Protein AF-A0A194PFG5-F1 (afdb_monomer)

Organism: Papilio xuthus (NCBI:txid66420)

Mean predicted aligned error: 24.58 Å

pLDDT: mean 73.35, std 18.72, range [27.86, 94.62]

Sequence (682 aa):
MDIDDITKFANSKRIVTDADKLREKVTKEKEKIIKLKVAQDTAYWDLKEKLQQVQDNHERLQQNMADVQMQHEAANSKYQEELRQRPEILNKLSTTRKICDVLQESSERLRETLSRCKADGAMLYTAFNRSADQLREMRNKQMQEDEKVKHQIEGLQEKVSLSSNHFSKLVEYLASAKQQVDSELAEARTQLTAAHTRNNDLLTSLSDSNRELDKHKHEIDRKDDMITHLQREMKRKADEYNIQNCNANKSLAQKDKEIQEAIDAVQSLKQVVMNQEQFIKNVSDERNALQEKVVDLEEEQHRLKAGMETLKIQMQDLRLAKANVEESLDKAVNENNDLKKENFDYVQELTNIKKEVQDLQMQINLLEKDKAQIDDELQQSRNDSYEKFAQIQQLVNDKKQLEDHIEEIKNDAKSYEEIAECKQKELEIQLQNKDKEIDTKVNAINCLMSEVKMAADVKFKLEDTLAKFKKEMELERDAMKDKEEKSKKEIKKLQESVRVKEAELSQNMTMILELRNEKDRLHQSIQDMQQTLDNVEKELTGRRWPAPKEHYVPELDDNAKVTRQETVGKKLELMPPSAPTAPPAPEAAMSPNSLLNMFTDSSSDDERLNETAVKRCFAALSRGETLTRTQLATLKKRPNRIDPRSQTQKKQIPQEILSNAKEDIKTRPRKFFKHKRLETKK

Radius of gyration: 107.61 Å; Cα contacts (8 Å, |Δi|>4): 19; chains: 1; bounding box: 244×170×311 Å

Solvent-accessible surface area (backbone atoms only — not comparable to full-atom values): 40138 Å² total; per-residue (Å²): 135,84,87,76,91,75,79,73,72,70,60,64,64,51,56,57,58,52,51,52,53,48,50,51,50,52,51,53,51,49,51,46,52,50,52,51,48,50,51,49,52,49,52,49,48,56,49,51,51,51,49,49,52,50,50,57,51,48,53,51,48,52,50,51,52,52,53,51,48,51,50,49,53,52,50,49,51,52,51,52,52,51,59,68,42,44,64,58,53,50,50,49,52,54,51,51,48,54,50,52,52,52,50,49,52,51,52,51,55,50,52,49,51,55,50,49,54,50,50,52,51,49,51,51,51,53,52,50,51,53,51,54,49,49,53,51,52,52,52,52,50,48,51,56,48,53,50,52,50,48,55,50,50,52,56,47,50,50,50,50,50,53,50,50,55,51,49,52,52,51,50,53,51,51,52,51,52,47,53,50,51,55,49,54,51,52,50,52,49,52,52,50,49,52,51,50,51,54,50,51,53,50,53,50,54,51,53,53,51,50,54,50,51,53,50,52,48,57,50,48,54,52,49,51,54,49,48,54,49,51,53,52,49,53,50,50,52,52,51,51,48,51,52,52,51,53,51,50,50,52,53,49,54,52,48,53,50,56,50,49,57,48,49,56,50,49,52,54,48,50,58,53,47,57,64,44,51,71,53,47,62,77,50,53,76,68,56,79,77,70,72,81,82,81,70,79,80,68,62,68,72,63,64,70,67,61,64,62,62,61,63,57,52,60,63,51,55,60,54,55,58,51,52,56,53,55,57,51,49,54,51,55,54,49,53,53,51,52,53,52,49,54,52,50,53,51,54,52,50,54,52,50,51,54,49,53,53,51,56,50,52,53,49,50,57,48,53,53,49,52,46,53,52,50,54,51,50,51,52,49,53,50,50,54,49,53,53,51,50,53,52,51,55,49,53,52,50,54,50,48,54,51,52,55,49,52,54,49,54,52,51,50,52,49,52,52,49,56,51,50,54,51,51,50,54,52,51,51,52,53,48,57,52,49,51,53,50,47,51,52,50,53,49,50,49,52,51,51,51,50,50,52,47,51,50,48,54,49,47,51,52,49,50,51,50,50,51,49,51,50,52,48,54,48,53,49,51,50,53,46,50,54,49,52,52,50,49,52,53,50,50,50,52,50,52,52,53,47,52,51,50,51,50,52,52,49,51,50,50,49,50,50,50,50,53,46,53,49,50,51,51,50,48,49,52,49,48,53,50,47,53,54,47,51,62,58,53,70,76,65,68,86,88,80,86,82,87,83,89,79,85,82,88,80,90,79,86,80,88,78,83,90,78,89,79,89,80,91,80,87,91,82,88,84,82,88,88,82,86,89,90,85,88,87,88,83,89,89,84,88,80,95,86,85,90,75,93,84,80,80,90,75,83,85,68,93,77,80,67,50,63,73,54,52,55,51,52,51,60,34,48,77,70,70,48,82,82,48,77,70,63,62,58,69,50,64,80,83,92,82,83,91,82,88,83,88,82,92,82,92,83,82,87,80,89,78,90,90,81,91,79,90,85,81,90,80,88,86,91,88,81,88,85,86,83,81,89,79,87,82,92,127

Structure (mmCIF, N/CA/C/O backbone):
data_AF-A0A194PFG5-F1
#
_entry.id   AF-A0A194PFG5-F1
#
loop_
_atom_site.group_PDB
_atom_site.id
_atom_site.type_symbol
_atom_site.label_atom_id
_atom_site.label_alt_id
_atom_site.label_comp_id
_atom_site.label_asym_id
_atom_site.label_entity_id
_atom_site.label_seq_id
_atom_site.pdbx_PDB_ins_code
_atom_site.Cartn_x
_atom_site.Cartn_y
_atom_site.Cartn_z
_atom_site.occupancy
_atom_site.B_iso_or_equiv
_atom_site.auth_seq_id
_atom_site.auth_comp_id
_atom_site.auth_asym_id
_atom_site.auth_atom_id
_atom_site.pdbx_PDB_model_num
ATOM 1 N N . MET A 1 1 ? 127.792 109.639 -138.427 1.00 34.19 1 MET A N 1
ATOM 2 C CA . MET A 1 1 ? 128.615 110.107 -137.298 1.00 34.19 1 MET A CA 1
ATOM 3 C C . MET A 1 1 ? 128.428 109.202 -136.077 1.00 34.19 1 MET A C 1
ATOM 5 O O . MET A 1 1 ? 127.627 109.510 -135.209 1.00 34.19 1 MET A O 1
ATOM 9 N N . ASP A 1 2 ? 129.101 108.060 -135.983 1.00 40.06 2 ASP A N 1
ATOM 10 C CA . ASP A 1 2 ? 128.775 106.905 -136.831 1.00 40.06 2 ASP A CA 1
ATOM 11 C C . ASP A 1 2 ? 127.958 105.918 -135.993 1.00 40.06 2 ASP A C 1
ATOM 13 O O . ASP A 1 2 ? 128.226 105.723 -134.810 1.00 40.06 2 ASP A O 1
ATOM 17 N N . ILE A 1 3 ? 126.854 105.443 -136.571 1.00 49.31 3 ILE A N 1
ATOM 18 C CA . ILE A 1 3 ? 125.651 105.065 -135.823 1.00 49.31 3 ILE A CA 1
ATOM 19 C C . ILE A 1 3 ? 125.244 103.651 -136.233 1.00 49.31 3 ILE A C 1
ATOM 21 O O . ILE A 1 3 ? 124.530 103.508 -137.215 1.00 49.31 3 ILE A O 1
ATOM 25 N N . ASP A 1 4 ? 125.687 102.632 -135.485 1.00 46.66 4 ASP A N 1
ATOM 26 C CA . ASP A 1 4 ? 125.055 101.292 -135.508 1.00 46.66 4 ASP A CA 1
ATOM 27 C C . ASP A 1 4 ? 125.397 100.361 -134.310 1.00 46.66 4 ASP A C 1
ATOM 29 O O . ASP A 1 4 ? 124.912 99.230 -134.226 1.00 46.66 4 ASP A O 1
ATOM 33 N N . ASP A 1 5 ? 126.168 100.817 -133.313 1.00 53.53 5 ASP A N 1
ATOM 34 C CA . ASP A 1 5 ? 126.699 99.958 -132.230 1.00 53.53 5 ASP A CA 1
ATOM 35 C C . ASP A 1 5 ? 125.735 99.652 -131.054 1.00 53.53 5 ASP A C 1
ATOM 37 O O . ASP A 1 5 ? 126.131 99.070 -130.043 1.00 53.53 5 ASP A O 1
ATOM 41 N N . ILE A 1 6 ? 124.446 100.002 -131.149 1.00 50.34 6 ILE A N 1
ATOM 42 C CA . ILE A 1 6 ? 123.494 99.902 -130.015 1.00 50.34 6 ILE A CA 1
ATOM 43 C C . ILE A 1 6 ? 122.583 98.651 -130.080 1.00 50.34 6 ILE A C 1
ATOM 45 O O . ILE A 1 6 ? 121.991 98.242 -129.077 1.00 50.34 6 ILE A O 1
ATOM 49 N N . THR A 1 7 ? 122.526 97.943 -131.212 1.00 48.56 7 THR A N 1
ATOM 50 C CA . THR A 1 7 ? 121.489 96.914 -131.466 1.00 48.56 7 THR A CA 1
ATOM 51 C C . THR A 1 7 ? 121.868 95.479 -131.040 1.00 48.56 7 THR A C 1
ATOM 53 O O . THR A 1 7 ? 121.113 94.538 -131.286 1.00 48.56 7 THR A O 1
ATOM 56 N N . LYS A 1 8 ? 123.008 95.260 -130.360 1.00 54.00 8 LYS A N 1
ATOM 57 C CA . LYS A 1 8 ? 123.462 93.906 -129.942 1.00 54.00 8 LYS A CA 1
ATOM 58 C C . LYS A 1 8 ? 123.221 93.531 -128.472 1.00 54.00 8 LYS A C 1
ATOM 60 O O . LYS A 1 8 ? 123.202 92.341 -128.165 1.00 54.00 8 LYS A O 1
ATOM 65 N N . PHE A 1 9 ? 122.968 94.480 -127.565 1.00 53.09 9 PHE A N 1
ATOM 66 C CA . PHE A 1 9 ? 122.826 94.165 -126.128 1.00 53.09 9 PHE A CA 1
ATOM 67 C C . PHE A 1 9 ? 121.385 93.828 -125.680 1.00 53.09 9 PHE A C 1
ATOM 69 O O . PHE A 1 9 ? 121.182 93.230 -124.623 1.00 53.09 9 PHE A O 1
ATOM 76 N N . ALA A 1 10 ? 120.369 94.151 -126.490 1.00 52.75 10 ALA A N 1
ATOM 77 C CA . ALA A 1 10 ? 118.956 93.974 -126.125 1.00 52.75 10 ALA A CA 1
ATOM 78 C C . ALA A 1 10 ? 118.417 92.532 -126.281 1.00 52.75 10 ALA A C 1
ATOM 80 O O . ALA A 1 10 ? 117.495 92.143 -125.562 1.00 52.75 10 ALA A O 1
ATOM 81 N N . ASN A 1 11 ? 118.985 91.717 -127.181 1.00 53.75 11 ASN A N 1
ATOM 82 C CA . ASN A 1 11 ? 118.445 90.381 -127.487 1.00 53.75 11 ASN A CA 1
ATOM 83 C C . ASN A 1 11 ? 118.894 89.277 -126.513 1.00 53.75 11 ASN A C 1
ATOM 85 O O . ASN A 1 11 ? 118.122 88.355 -126.250 1.00 53.75 11 ASN A O 1
ATOM 89 N N . SER A 1 12 ? 120.088 89.377 -125.917 1.00 56.94 12 SER A N 1
ATOM 90 C CA . SER A 1 12 ? 120.599 88.342 -124.999 1.00 56.94 12 SER A CA 1
ATOM 91 C C . SER A 1 12 ? 119.752 88.220 -123.721 1.00 56.94 12 SER A C 1
ATOM 93 O O . SER A 1 12 ? 119.451 87.121 -123.253 1.00 56.94 12 SER A O 1
ATOM 95 N N . LYS A 1 13 ? 119.260 89.353 -123.196 1.00 58.97 13 LYS A N 1
ATOM 96 C CA . LYS A 1 13 ? 118.483 89.380 -121.947 1.00 58.97 13 LYS A CA 1
ATOM 97 C C . LYS A 1 13 ? 117.073 88.787 -122.085 1.00 58.97 13 LYS A C 1
ATOM 99 O O . LYS A 1 13 ? 116.562 88.276 -121.097 1.00 58.97 13 LYS A O 1
ATOM 104 N N . ARG A 1 14 ? 116.463 88.790 -123.284 1.00 60.34 14 ARG A N 1
ATOM 105 C CA . ARG A 1 14 ? 115.153 88.143 -123.528 1.00 60.34 14 ARG A CA 1
ATOM 106 C C . ARG A 1 14 ? 115.240 86.615 -123.493 1.00 60.34 14 ARG A C 1
ATOM 108 O O . ARG A 1 14 ? 114.417 85.979 -122.842 1.00 60.34 14 ARG A O 1
ATOM 115 N N . ILE A 1 15 ? 116.258 86.036 -124.135 1.00 63.09 15 ILE A N 1
ATOM 116 C CA . ILE A 1 15 ? 116.373 84.578 -124.320 1.00 63.09 15 ILE A CA 1
ATOM 117 C C . ILE A 1 15 ? 116.503 83.841 -122.979 1.00 63.09 15 ILE A C 1
ATOM 119 O O . ILE A 1 15 ? 115.846 82.822 -122.780 1.00 63.09 15 ILE A O 1
ATOM 123 N N . VAL A 1 16 ? 117.277 84.377 -122.027 1.00 67.56 16 VAL A N 1
ATOM 124 C CA . VAL A 1 16 ? 117.394 83.789 -120.677 1.00 67.56 16 VAL A CA 1
ATOM 125 C C . VAL A 1 16 ? 116.048 83.822 -119.944 1.00 67.56 16 VAL A C 1
ATOM 127 O O . VAL A 1 16 ? 115.620 82.810 -119.393 1.00 67.56 16 VAL A O 1
ATOM 130 N N . THR A 1 17 ? 115.328 84.950 -119.998 1.00 68.19 17 THR A N 1
ATOM 131 C CA . THR A 1 17 ? 114.021 85.078 -119.330 1.00 68.19 17 THR A CA 1
ATOM 132 C C . THR A 1 17 ? 112.970 84.133 -119.920 1.00 68.19 17 THR A C 1
ATOM 134 O O . THR A 1 17 ? 112.121 83.627 -119.189 1.00 68.19 17 THR A O 1
ATOM 137 N N . ASP A 1 18 ? 113.008 83.872 -121.227 1.00 69.00 18 ASP A N 1
ATOM 138 C CA . ASP A 1 18 ? 112.060 82.958 -121.870 1.00 69.00 18 ASP A CA 1
ATOM 139 C C . ASP A 1 18 ? 112.436 81.478 -121.679 1.00 69.00 18 ASP A C 1
ATOM 141 O O . ASP A 1 18 ? 111.539 80.644 -121.538 1.00 69.00 18 ASP A O 1
ATOM 145 N N . ALA A 1 19 ? 113.729 81.151 -121.561 1.00 72.88 19 ALA A N 1
ATOM 146 C CA . ALA A 1 19 ? 114.189 79.812 -121.190 1.00 72.88 19 ALA A CA 1
ATOM 147 C C . ALA A 1 19 ? 113.741 79.419 -119.771 1.00 72.88 19 ALA A C 1
ATOM 149 O O . ALA A 1 19 ? 113.253 78.305 -119.570 1.00 72.88 19 ALA A O 1
ATOM 150 N N . ASP A 1 20 ? 113.832 80.329 -118.799 1.00 73.50 20 ASP A N 1
ATOM 151 C CA . ASP A 1 20 ? 113.415 80.033 -117.424 1.00 73.50 20 ASP A CA 1
ATOM 152 C C . ASP A 1 20 ? 111.888 79.986 -117.273 1.00 73.50 20 ASP A C 1
ATOM 154 O O . ASP A 1 20 ? 111.384 79.077 -116.613 1.00 73.50 20 ASP A O 1
ATOM 158 N N . LYS A 1 21 ? 111.124 80.822 -117.996 1.00 74.56 21 LYS A N 1
ATOM 159 C CA . LYS A 1 21 ? 109.660 80.639 -118.133 1.00 74.56 21 LYS A CA 1
ATOM 160 C C . LYS A 1 21 ? 109.297 79.282 -118.745 1.00 74.56 21 LYS A C 1
ATOM 162 O O . LYS A 1 21 ? 108.266 78.709 -118.394 1.00 74.56 21 LYS A O 1
ATOM 167 N N . LEU A 1 22 ? 110.102 78.768 -119.679 1.00 78.12 22 LEU A N 1
ATOM 168 C CA . LEU A 1 22 ? 109.910 77.439 -120.269 1.00 78.12 22 LEU A CA 1
ATOM 169 C C . LEU A 1 22 ? 110.199 76.324 -119.260 1.00 78.12 22 LEU A C 1
ATOM 171 O O . LEU A 1 22 ? 109.381 75.412 -119.142 1.00 78.12 22 LEU A O 1
ATOM 175 N N . ARG A 1 23 ? 111.287 76.416 -118.482 1.00 76.12 23 ARG A N 1
ATOM 176 C CA . ARG A 1 23 ? 111.540 75.486 -117.366 1.00 76.12 23 ARG A CA 1
ATOM 177 C C . ARG A 1 23 ? 110.398 75.523 -116.357 1.00 76.12 23 ARG A C 1
ATOM 179 O O . ARG A 1 23 ? 109.884 74.473 -116.001 1.00 76.12 23 ARG A O 1
ATOM 186 N N . GLU A 1 24 ? 109.960 76.711 -115.947 1.00 79.06 24 GLU A N 1
ATOM 187 C CA . GLU A 1 24 ? 108.872 76.886 -114.984 1.00 79.06 24 GLU A CA 1
ATOM 188 C C . GLU A 1 24 ? 107.552 76.291 -115.501 1.00 79.06 24 GLU A C 1
ATOM 190 O O . GLU A 1 24 ? 106.863 75.593 -114.759 1.00 79.06 24 GLU A O 1
ATOM 195 N N . LYS A 1 25 ? 107.225 76.478 -116.790 1.00 78.81 25 LYS A N 1
ATOM 196 C CA . LYS A 1 25 ? 106.088 75.807 -117.443 1.00 78.81 25 LYS A CA 1
ATOM 197 C C . LYS A 1 25 ? 106.236 74.286 -117.444 1.00 78.81 25 LYS A C 1
ATOM 199 O O . LYS A 1 25 ? 105.286 73.602 -117.087 1.00 78.81 25 LYS A O 1
ATOM 204 N N . VAL A 1 26 ? 107.404 73.747 -117.801 1.00 81.06 26 VAL A N 1
ATOM 205 C CA . VAL A 1 26 ? 107.648 72.292 -117.798 1.00 81.06 26 VAL A CA 1
ATOM 206 C C . VAL A 1 26 ? 107.564 71.715 -116.384 1.00 81.06 26 VAL A C 1
ATOM 208 O O . VAL A 1 26 ? 106.992 70.643 -116.210 1.00 81.06 26 VAL A O 1
ATOM 211 N N . THR A 1 27 ? 108.064 72.415 -115.364 1.00 81.56 27 THR A N 1
ATOM 212 C CA . THR A 1 27 ? 107.928 72.001 -113.960 1.00 81.56 27 THR A CA 1
ATOM 213 C C . THR A 1 27 ? 106.470 72.059 -113.507 1.00 81.56 27 THR A C 1
ATOM 215 O O . THR A 1 27 ? 105.991 71.092 -112.926 1.00 81.56 27 THR A O 1
ATOM 218 N N . LYS A 1 28 ? 105.724 73.119 -113.848 1.00 82.88 28 LYS A N 1
ATOM 219 C CA . LYS A 1 28 ? 104.285 73.243 -113.549 1.00 82.88 28 LYS A CA 1
ATOM 220 C C . LYS A 1 28 ? 103.435 72.178 -114.248 1.00 82.88 28 LYS A C 1
ATOM 222 O O . LYS A 1 28 ? 102.517 71.645 -113.631 1.00 82.88 28 LYS A O 1
ATOM 227 N N . GLU A 1 29 ? 103.741 71.822 -115.495 1.00 83.19 29 GLU A N 1
ATOM 228 C CA . GLU A 1 29 ? 103.057 70.723 -116.189 1.00 83.19 29 GLU A CA 1
ATOM 229 C C . GLU A 1 29 ? 103.482 69.348 -115.656 1.00 83.19 29 GLU A C 1
ATOM 231 O O . GLU A 1 29 ? 102.625 68.489 -115.478 1.00 83.19 29 GLU A O 1
ATOM 236 N N . LYS A 1 30 ? 104.753 69.132 -115.283 1.00 85.12 30 LYS A N 1
ATOM 237 C CA . LYS A 1 30 ? 105.162 67.911 -114.562 1.00 85.12 30 LYS A CA 1
ATOM 238 C C . LYS A 1 30 ? 104.463 67.787 -113.210 1.00 85.12 30 LYS A C 1
ATOM 240 O O . LYS A 1 30 ? 103.975 66.710 -112.891 1.00 85.12 30 LYS A O 1
ATOM 245 N N . GLU A 1 31 ? 104.348 68.870 -112.445 1.00 85.56 31 GLU A N 1
ATOM 246 C CA . GLU A 1 31 ? 103.564 68.890 -111.209 1.00 85.56 31 GLU A CA 1
ATOM 247 C C . GLU A 1 31 ? 102.088 68.586 -111.454 1.00 85.56 31 GLU A C 1
ATOM 249 O O . GLU A 1 31 ? 101.509 67.821 -110.691 1.00 85.56 31 GLU A O 1
ATOM 254 N N . LYS A 1 32 ? 101.465 69.151 -112.498 1.00 88.00 32 LYS A N 1
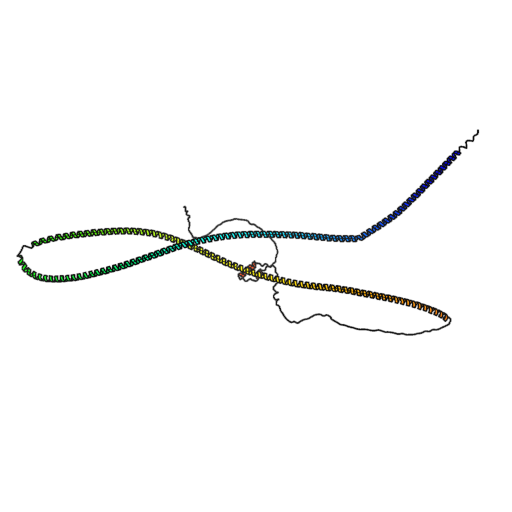ATOM 255 C CA . LYS A 1 32 ? 100.086 68.807 -112.874 1.00 88.00 32 LYS A CA 1
ATOM 256 C C . LYS A 1 32 ? 99.957 67.338 -113.251 1.00 88.00 32 LYS A C 1
ATOM 258 O O . LYS A 1 32 ? 99.031 66.698 -112.776 1.00 88.00 32 LYS A O 1
ATOM 263 N N . ILE A 1 33 ? 100.872 66.794 -114.054 1.00 86.00 33 ILE A N 1
ATOM 264 C CA . ILE A 1 33 ? 100.877 65.377 -114.445 1.00 86.00 33 ILE A CA 1
ATOM 265 C C . ILE A 1 33 ? 101.029 64.485 -113.208 1.00 86.00 33 ILE A C 1
ATOM 267 O O . ILE A 1 33 ? 100.281 63.526 -113.068 1.00 86.00 33 ILE A O 1
ATOM 271 N N . ILE A 1 34 ? 101.924 64.825 -112.275 1.00 87.25 34 ILE A N 1
ATOM 272 C CA . ILE A 1 34 ? 102.085 64.098 -111.007 1.00 87.25 34 ILE A CA 1
ATOM 273 C C . ILE A 1 34 ? 100.821 64.224 -110.146 1.00 87.25 34 ILE A C 1
ATOM 275 O O . ILE A 1 34 ? 100.326 63.212 -109.667 1.00 87.25 34 ILE A O 1
ATOM 279 N N . LYS A 1 35 ? 100.245 65.423 -109.990 1.00 89.88 35 LYS A N 1
ATOM 280 C CA . LYS A 1 35 ? 98.996 65.650 -109.237 1.00 89.88 35 LYS A CA 1
ATOM 281 C C . LYS A 1 35 ? 97.814 64.890 -109.848 1.00 89.88 35 LYS A C 1
ATOM 283 O O . LYS A 1 35 ? 97.051 64.282 -109.110 1.00 89.88 35 LYS A O 1
ATOM 288 N N . LEU A 1 36 ? 97.693 64.868 -111.177 1.00 90.75 36 LEU A N 1
ATOM 289 C CA . LEU A 1 36 ? 96.689 64.087 -111.904 1.00 90.75 36 LEU A CA 1
ATOM 290 C C . LEU A 1 36 ? 96.929 62.583 -111.765 1.00 90.75 36 LEU A C 1
ATOM 292 O O . LEU A 1 36 ? 95.967 61.843 -111.600 1.00 90.75 36 LEU A O 1
ATOM 296 N N . LYS A 1 37 ? 98.186 62.125 -111.792 1.00 91.31 37 LYS A N 1
ATOM 297 C CA . LYS A 1 37 ? 98.518 60.708 -111.630 1.00 91.31 37 LYS A CA 1
ATOM 298 C C . LYS A 1 37 ? 98.266 60.226 -110.202 1.00 91.31 37 LYS A C 1
ATOM 300 O O . LYS A 1 37 ? 97.625 59.201 -110.029 1.00 91.31 37 LYS A O 1
ATOM 305 N N . VAL A 1 38 ? 98.658 61.007 -109.194 1.00 91.50 38 VAL A N 1
ATOM 306 C CA . VAL A 1 38 ? 98.311 60.751 -107.789 1.00 91.50 38 VAL A CA 1
ATOM 307 C C . VAL A 1 38 ? 96.794 60.759 -107.608 1.00 91.50 38 VAL A C 1
ATOM 309 O O . VAL A 1 38 ? 96.268 59.810 -107.050 1.00 91.50 38 VAL A O 1
ATOM 312 N N . ALA A 1 39 ? 96.066 61.742 -108.147 1.00 89.00 39 ALA A N 1
ATOM 313 C CA . ALA A 1 39 ? 94.602 61.759 -108.075 1.00 89.00 39 ALA A CA 1
ATOM 314 C C . ALA A 1 39 ? 93.953 60.552 -108.783 1.00 89.00 39 ALA A C 1
ATOM 316 O O . ALA A 1 39 ? 92.977 60.007 -108.277 1.00 89.00 39 ALA A O 1
ATOM 317 N N . GLN A 1 40 ? 94.499 60.108 -109.921 1.00 91.25 40 GLN A N 1
ATOM 318 C CA . GLN A 1 40 ? 94.048 58.906 -110.629 1.00 91.25 40 GLN A CA 1
ATOM 319 C C . GLN A 1 40 ? 94.317 57.635 -109.814 1.00 91.25 40 GLN A C 1
ATOM 321 O O . GLN A 1 40 ? 93.442 56.779 -109.724 1.00 91.25 40 GLN A O 1
ATOM 326 N N . ASP A 1 41 ? 95.504 57.510 -109.222 1.00 91.75 41 ASP A N 1
ATOM 327 C CA . ASP A 1 41 ? 95.898 56.334 -108.448 1.00 91.75 41 ASP A CA 1
ATOM 328 C C . ASP A 1 41 ? 95.161 56.283 -107.101 1.00 91.75 41 ASP A C 1
ATOM 330 O O . ASP A 1 41 ? 94.703 55.213 -106.712 1.00 91.75 41 ASP A O 1
ATOM 334 N N . THR A 1 42 ? 94.937 57.426 -106.441 1.00 91.81 42 THR A N 1
ATOM 335 C CA . THR A 1 42 ? 94.026 57.545 -105.290 1.00 91.81 42 THR A CA 1
ATOM 336 C C . THR A 1 42 ? 92.606 57.152 -105.686 1.00 91.81 42 THR A C 1
ATOM 338 O O . THR A 1 42 ? 92.040 56.273 -105.055 1.00 91.81 42 THR A O 1
ATOM 341 N N . ALA A 1 43 ? 92.046 57.696 -106.773 1.00 90.25 43 ALA A N 1
ATOM 342 C CA . ALA A 1 43 ? 90.700 57.326 -107.220 1.00 90.25 43 ALA A CA 1
ATOM 343 C C . ALA A 1 43 ? 90.579 55.833 -107.583 1.00 90.25 43 ALA A C 1
ATOM 345 O O . ALA A 1 43 ? 89.538 55.225 -107.339 1.00 90.25 43 ALA A O 1
ATOM 346 N N . TYR A 1 44 ? 91.632 55.225 -108.139 1.00 93.88 44 TYR A N 1
ATOM 347 C CA . TYR A 1 44 ? 91.690 53.788 -108.406 1.00 93.88 44 TYR A CA 1
ATOM 348 C C . TYR A 1 44 ? 91.748 52.959 -107.115 1.00 93.88 44 TYR A C 1
ATOM 350 O O . TYR A 1 44 ? 91.042 51.956 -107.011 1.00 93.88 44 TYR A O 1
ATOM 358 N N . TRP A 1 45 ? 92.542 53.372 -106.123 1.00 93.38 45 TRP A N 1
ATOM 359 C CA . TRP A 1 45 ? 92.586 52.708 -104.818 1.00 93.38 45 TRP A CA 1
ATOM 360 C C . TRP A 1 45 ? 91.273 52.865 -104.046 1.00 93.38 45 TRP A C 1
ATOM 362 O O . TRP A 1 45 ? 90.756 51.852 -103.588 1.00 93.38 45 TRP A O 1
ATOM 372 N N . ASP A 1 46 ? 90.669 54.055 -104.018 1.00 92.75 46 ASP A N 1
ATOM 373 C CA . ASP A 1 46 ? 89.331 54.299 -103.460 1.00 92.75 46 ASP A CA 1
ATOM 374 C C . ASP A 1 46 ? 88.267 53.411 -104.131 1.00 92.75 46 ASP A C 1
ATOM 376 O O . ASP A 1 46 ? 87.377 52.878 -103.469 1.00 92.75 46 ASP A O 1
ATOM 380 N N . LEU A 1 47 ? 88.330 53.250 -105.461 1.00 93.00 47 LEU A N 1
ATOM 381 C CA . LEU A 1 47 ? 87.434 52.364 -106.213 1.00 93.00 47 LEU A CA 1
ATOM 382 C C . LEU A 1 47 ? 87.670 50.891 -105.876 1.00 93.00 47 LEU A C 1
ATOM 384 O O . LEU A 1 47 ? 86.705 50.143 -105.733 1.00 93.00 47 LEU A O 1
ATOM 388 N N . LYS A 1 48 ? 88.930 50.471 -105.733 1.00 93.62 48 LYS A N 1
ATOM 389 C CA . LYS A 1 48 ? 89.291 49.096 -105.378 1.00 93.62 48 LYS A CA 1
ATOM 390 C C . LYS A 1 48 ? 88.899 48.759 -103.936 1.00 93.62 48 LYS A C 1
ATOM 392 O O . LYS A 1 48 ? 88.375 47.676 -103.701 1.00 93.62 48 LYS A O 1
ATOM 397 N N . GLU A 1 49 ? 89.102 49.679 -102.998 1.00 93.19 49 GLU A N 1
ATOM 398 C CA . GLU A 1 49 ? 88.671 49.544 -101.604 1.00 93.19 49 GLU A CA 1
ATOM 399 C C . GLU A 1 49 ? 87.143 49.482 -101.511 1.00 93.19 49 GLU A C 1
ATOM 401 O O . GLU A 1 49 ? 86.610 48.573 -100.883 1.00 93.19 49 GLU A O 1
ATOM 406 N N . LYS A 1 50 ? 86.419 50.357 -102.225 1.00 93.75 50 LYS A N 1
ATOM 407 C CA . LYS A 1 50 ? 84.950 50.283 -102.322 1.00 93.75 50 LYS A CA 1
ATOM 408 C C . LYS A 1 50 ? 84.467 48.987 -102.968 1.00 93.75 50 LYS A C 1
ATOM 410 O O . LYS A 1 50 ? 83.465 48.440 -102.519 1.00 93.75 50 LYS A O 1
ATOM 415 N N . LEU A 1 51 ? 85.151 48.479 -103.994 1.00 93.06 51 LEU A N 1
ATOM 416 C CA . LEU A 1 51 ? 84.798 47.205 -104.624 1.00 93.06 51 LEU A CA 1
ATOM 417 C C . LEU A 1 51 ? 84.987 46.035 -103.650 1.00 93.06 51 LEU A C 1
ATOM 419 O O . LEU A 1 51 ? 84.071 45.227 -103.514 1.00 93.06 51 LEU A O 1
ATOM 423 N N . GLN A 1 52 ? 86.112 45.990 -102.929 1.00 93.06 52 GLN A N 1
ATOM 424 C CA . GLN A 1 52 ? 86.349 44.997 -101.879 1.00 93.06 52 GLN A CA 1
ATOM 425 C C . GLN A 1 52 ? 85.297 45.114 -100.770 1.00 93.06 52 GLN A C 1
ATOM 427 O O . GLN A 1 52 ? 84.679 44.125 -100.403 1.00 93.06 52 GLN A O 1
ATOM 432 N N . GLN A 1 53 ? 84.998 46.328 -100.301 1.00 93.44 53 GLN A N 1
ATOM 433 C CA . GLN A 1 53 ? 83.964 46.565 -99.294 1.00 93.44 53 GLN A CA 1
ATOM 434 C C . GLN A 1 53 ? 82.574 46.103 -99.767 1.00 93.44 53 GLN A C 1
ATOM 436 O O . GLN A 1 53 ? 81.794 45.583 -98.973 1.00 93.44 53 GLN A O 1
ATOM 441 N N . VAL A 1 54 ? 82.244 46.264 -101.054 1.00 93.62 54 VAL A N 1
ATOM 442 C CA . VAL A 1 54 ? 81.003 45.738 -101.648 1.00 93.62 54 VAL A CA 1
ATOM 443 C C . VAL A 1 54 ? 81.019 44.208 -101.726 1.00 93.62 54 VAL A C 1
ATOM 445 O O . VAL A 1 54 ? 79.984 43.600 -101.461 1.00 93.62 54 VAL A O 1
ATOM 448 N N . GLN A 1 55 ? 82.160 43.582 -102.028 1.00 92.75 55 GLN A N 1
ATOM 449 C CA . GLN A 1 55 ? 82.317 42.121 -102.011 1.00 92.75 55 GLN A CA 1
ATOM 450 C C . GLN A 1 55 ? 82.166 41.558 -100.590 1.00 92.75 55 GLN A C 1
ATOM 452 O O . GLN A 1 55 ? 81.293 40.723 -100.372 1.00 92.75 55 GLN A O 1
ATOM 457 N N . ASP A 1 56 ? 82.890 42.099 -99.609 1.00 93.69 56 ASP A N 1
ATOM 458 C CA . ASP A 1 56 ? 82.789 41.724 -98.192 1.00 93.69 56 ASP A CA 1
ATOM 459 C C . ASP A 1 56 ? 81.354 41.905 -97.658 1.00 93.69 56 ASP A C 1
ATOM 461 O O . ASP A 1 56 ? 80.832 41.070 -96.916 1.00 93.69 56 ASP A O 1
ATOM 465 N N . ASN A 1 57 ? 80.676 42.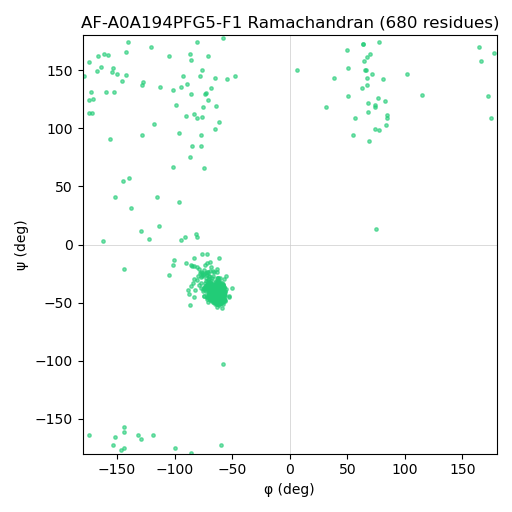993 -98.047 1.00 93.56 57 ASN A N 1
ATOM 466 C CA . ASN A 1 57 ? 79.272 43.225 -97.701 1.00 93.56 57 ASN A CA 1
ATOM 467 C C . ASN A 1 57 ? 78.328 42.226 -98.389 1.00 93.56 57 ASN A C 1
ATOM 469 O O . ASN A 1 57 ? 77.322 41.841 -97.793 1.00 93.56 57 ASN A O 1
ATOM 473 N N . HIS A 1 58 ? 78.629 41.800 -99.618 1.00 93.88 58 HIS A N 1
ATOM 474 C CA . HIS A 1 58 ? 77.844 40.797 -100.332 1.00 93.88 58 HIS A CA 1
ATOM 475 C C . HIS A 1 58 ? 78.003 39.406 -99.706 1.00 93.88 58 HIS A C 1
ATOM 477 O O . HIS A 1 58 ? 76.999 38.740 -99.469 1.00 93.88 58 HIS A O 1
ATOM 483 N N . GLU A 1 59 ? 79.224 39.001 -99.351 1.00 93.50 59 GLU A N 1
ATOM 484 C CA . GLU A 1 59 ? 79.493 37.748 -98.631 1.00 93.50 59 GLU A CA 1
ATOM 485 C C . GLU A 1 59 ? 78.818 37.737 -97.252 1.00 93.50 59 GLU A C 1
ATOM 487 O O . GLU A 1 59 ? 78.122 36.781 -96.910 1.00 93.50 59 GLU A O 1
ATOM 492 N N . ARG A 1 60 ? 78.908 38.837 -96.489 1.00 92.62 60 ARG A N 1
ATOM 493 C CA . ARG A 1 60 ? 78.162 38.990 -95.225 1.00 92.62 60 ARG A CA 1
ATOM 494 C C . ARG A 1 60 ? 76.651 38.915 -95.422 1.00 92.62 60 ARG A C 1
ATOM 496 O O . ARG A 1 60 ? 75.964 38.335 -94.588 1.00 92.62 60 ARG A O 1
ATOM 503 N N . LEU A 1 61 ? 76.116 39.487 -96.502 1.00 94.19 61 LEU A N 1
ATOM 504 C CA . LEU A 1 61 ? 74.689 39.394 -96.810 1.00 94.19 61 LEU A CA 1
ATOM 505 C C . LEU A 1 61 ? 74.282 37.955 -97.159 1.00 94.19 61 LEU A C 1
ATOM 507 O O . LEU A 1 61 ? 73.242 37.505 -96.686 1.00 94.19 61 LEU A O 1
ATOM 511 N N . GLN A 1 62 ? 75.096 37.222 -97.925 1.00 93.44 62 GLN A N 1
ATOM 512 C CA . GLN A 1 62 ? 74.863 35.801 -98.206 1.00 93.44 62 GLN A CA 1
ATOM 513 C C . GLN A 1 62 ? 74.890 34.960 -96.920 1.00 93.44 62 GLN A C 1
ATOM 515 O O . GLN A 1 62 ? 73.973 34.169 -96.703 1.00 93.44 62 GLN A O 1
ATOM 520 N N . GLN A 1 63 ? 75.872 35.178 -96.037 1.00 93.69 63 GLN A N 1
ATOM 521 C CA . GLN A 1 63 ? 75.940 34.491 -94.743 1.00 93.69 63 GLN A CA 1
ATOM 522 C C . GLN A 1 63 ? 74.718 34.812 -93.872 1.00 93.69 63 GLN A C 1
ATOM 524 O O . GLN A 1 63 ? 74.064 33.898 -93.381 1.00 93.69 63 GLN A O 1
ATOM 529 N N . ASN A 1 64 ? 74.339 36.090 -93.756 1.00 94.62 64 ASN A N 1
ATOM 530 C CA . ASN A 1 64 ? 73.144 36.499 -93.014 1.00 94.62 64 ASN A CA 1
ATOM 531 C C . ASN A 1 64 ? 71.863 35.860 -93.580 1.00 94.62 64 ASN A C 1
ATOM 533 O O . ASN A 1 64 ? 70.989 35.467 -92.813 1.00 94.62 64 ASN A O 1
ATOM 537 N N . MET A 1 65 ? 71.738 35.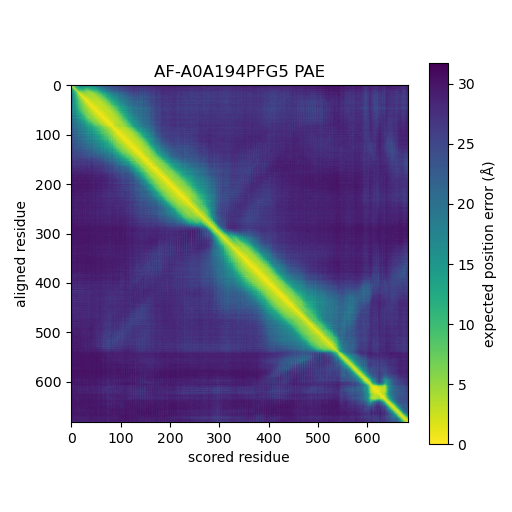736 -94.906 1.00 93.00 65 MET A N 1
ATOM 538 C CA . MET A 1 65 ? 70.606 35.051 -95.543 1.00 93.00 65 MET A CA 1
ATOM 539 C C . MET A 1 65 ? 70.572 33.556 -95.196 1.00 93.00 65 MET A C 1
ATOM 541 O O . MET A 1 65 ? 69.501 33.035 -94.883 1.00 93.00 65 MET A O 1
ATOM 545 N N . ALA A 1 66 ? 71.725 32.880 -95.199 1.00 92.62 66 ALA A N 1
ATOM 546 C CA . ALA A 1 66 ? 71.835 31.476 -94.803 1.00 92.62 66 ALA A CA 1
ATOM 547 C C . ALA A 1 66 ? 71.526 31.269 -93.308 1.00 92.62 66 ALA A C 1
ATOM 549 O O . ALA A 1 66 ? 70.770 30.363 -92.957 1.00 92.62 66 ALA A O 1
ATOM 550 N N . ASP A 1 67 ? 72.030 32.143 -92.433 1.00 92.06 67 ASP A N 1
ATOM 551 C CA . ASP A 1 67 ? 71.765 32.099 -90.992 1.00 92.06 67 ASP A CA 1
ATOM 552 C C . ASP A 1 67 ? 70.280 32.356 -90.685 1.00 92.06 67 ASP A C 1
ATOM 554 O O . ASP A 1 67 ? 69.687 31.652 -89.868 1.00 92.06 67 ASP A O 1
ATOM 558 N N . VAL A 1 68 ? 69.643 33.313 -91.373 1.00 93.81 68 VAL A N 1
ATOM 559 C CA . VAL A 1 68 ? 68.195 33.569 -91.266 1.00 93.81 68 VAL A CA 1
ATOM 560 C C . VAL A 1 68 ? 67.381 32.374 -91.766 1.00 93.81 68 VAL A C 1
ATOM 562 O O . VAL A 1 68 ? 66.407 31.995 -91.112 1.00 93.81 68 VAL A O 1
ATOM 565 N N . GLN A 1 69 ? 67.778 31.737 -92.873 1.00 94.06 69 GLN A N 1
ATOM 566 C CA . GLN A 1 69 ? 67.116 30.522 -93.354 1.00 94.06 69 GLN A CA 1
ATOM 567 C C . GLN A 1 69 ? 67.252 29.375 -92.340 1.00 94.06 69 GLN A C 1
ATOM 569 O O . GLN A 1 69 ? 66.251 28.751 -91.993 1.00 94.06 69 GLN A O 1
ATOM 574 N N . MET A 1 70 ? 68.450 29.144 -91.797 1.00 92.00 70 MET A N 1
ATOM 575 C CA . MET A 1 70 ? 68.697 28.110 -90.788 1.00 92.00 70 MET A CA 1
ATOM 576 C C . MET A 1 70 ? 67.902 28.369 -89.498 1.00 92.00 70 MET A C 1
ATOM 578 O O . MET A 1 70 ? 67.313 27.447 -88.931 1.00 92.00 70 MET A O 1
ATOM 582 N N . GLN A 1 71 ? 67.820 29.626 -89.050 1.00 92.50 71 GLN A N 1
ATOM 583 C CA . GLN A 1 71 ? 66.979 30.024 -87.916 1.00 92.50 71 GLN A CA 1
ATOM 584 C C . GLN A 1 71 ? 65.492 29.793 -88.201 1.00 92.50 71 GLN A C 1
ATOM 586 O O . GLN A 1 71 ? 64.781 29.294 -87.328 1.00 92.50 71 GLN A O 1
ATOM 591 N N . HIS A 1 72 ? 65.020 30.104 -89.411 1.00 92.44 72 HIS A N 1
ATOM 592 C CA . HIS A 1 72 ? 63.643 29.851 -89.827 1.00 92.44 72 HIS A CA 1
ATOM 593 C C . HIS A 1 72 ? 63.328 28.347 -89.882 1.00 92.44 72 HIS A C 1
ATOM 595 O O . HIS A 1 72 ? 62.300 27.918 -89.364 1.00 92.44 72 HIS A O 1
ATOM 601 N N . GLU A 1 73 ? 64.218 27.523 -90.436 1.00 92.19 73 GLU A N 1
ATOM 602 C CA . GLU A 1 73 ? 64.070 26.063 -90.473 1.00 92.19 73 GLU A CA 1
ATOM 603 C C . GLU A 1 73 ? 64.092 25.447 -89.065 1.00 92.19 73 GLU A C 1
ATOM 605 O O . GLU A 1 73 ? 63.257 24.593 -88.751 1.00 92.19 73 GLU A O 1
ATOM 610 N N . ALA A 1 74 ? 64.965 25.927 -88.174 1.00 90.75 74 ALA A N 1
ATOM 611 C CA . ALA A 1 74 ? 65.009 25.504 -86.775 1.00 90.75 74 ALA A CA 1
ATOM 612 C C . ALA A 1 74 ? 63.756 25.936 -85.987 1.00 90.75 74 ALA A C 1
ATOM 614 O O . ALA A 1 74 ? 63.222 25.154 -85.196 1.00 90.75 74 ALA A O 1
ATOM 615 N N . ALA A 1 75 ? 63.257 27.157 -86.207 1.00 89.94 75 ALA A N 1
ATOM 616 C CA . ALA A 1 75 ? 62.026 27.656 -85.596 1.00 89.94 75 ALA A CA 1
ATOM 617 C C . ALA A 1 75 ? 60.789 26.900 -86.108 1.00 89.94 75 ALA A C 1
ATOM 619 O O . ALA A 1 75 ? 59.957 26.477 -85.307 1.00 89.94 75 ALA A O 1
ATOM 620 N N . ASN A 1 76 ? 60.700 26.654 -87.418 1.00 91.44 76 ASN A N 1
ATOM 621 C CA . ASN A 1 76 ? 59.642 25.849 -88.023 1.00 91.44 76 ASN A CA 1
ATOM 622 C C . ASN A 1 76 ? 59.683 24.402 -87.505 1.00 91.44 76 ASN A C 1
ATOM 624 O O . ASN A 1 76 ? 58.651 23.866 -87.122 1.00 91.44 76 ASN A O 1
ATOM 628 N N . SER A 1 77 ? 60.866 23.791 -87.386 1.00 88.81 77 SER A N 1
ATOM 629 C CA . SER A 1 77 ? 61.015 22.439 -86.821 1.00 88.81 77 SER A CA 1
ATOM 630 C C . SER A 1 77 ? 60.525 22.358 -85.370 1.00 88.81 77 SER A C 1
ATOM 632 O O . SER A 1 77 ? 59.795 21.431 -85.019 1.00 88.81 77 SER A O 1
ATOM 634 N N . LYS A 1 78 ? 60.849 23.359 -84.535 1.00 89.94 78 LYS A N 1
ATOM 635 C CA . LYS A 1 78 ? 60.304 23.472 -83.170 1.00 89.94 78 LYS A CA 1
ATOM 636 C C . LYS A 1 78 ? 58.784 23.629 -83.177 1.00 89.94 78 LYS A C 1
ATOM 638 O O . LYS A 1 78 ? 58.104 22.915 -82.450 1.00 89.94 78 LYS A O 1
ATOM 643 N N . TYR A 1 79 ? 58.249 24.501 -84.030 1.00 91.62 79 TYR A N 1
ATOM 644 C CA . TYR A 1 79 ? 56.808 24.723 -84.155 1.00 91.62 79 TYR A CA 1
ATOM 645 C C . TYR A 1 79 ? 56.051 23.464 -84.611 1.00 91.62 79 TYR A C 1
ATOM 647 O O . TYR A 1 79 ? 54.978 23.169 -84.088 1.00 91.62 79 TYR A O 1
ATOM 655 N N . GLN A 1 80 ? 56.614 22.679 -85.536 1.00 89.00 80 GLN A N 1
ATOM 656 C CA . GLN A 1 80 ? 56.037 21.400 -85.961 1.00 89.00 80 GLN A CA 1
ATOM 657 C C . GLN A 1 80 ? 56.055 20.355 -84.837 1.00 89.00 80 GLN A C 1
ATOM 659 O O . GLN A 1 80 ? 55.065 19.648 -84.652 1.00 89.00 80 GLN A O 1
ATOM 664 N N . GLU A 1 81 ? 57.124 20.278 -84.041 1.00 88.50 81 GLU A N 1
ATOM 665 C CA . GLU A 1 81 ? 57.171 19.382 -82.879 1.00 88.50 81 GLU A CA 1
ATOM 666 C C . GLU A 1 81 ? 56.193 19.824 -81.774 1.00 88.50 81 GLU A C 1
ATOM 668 O O . GLU A 1 81 ? 55.471 18.992 -81.223 1.00 88.50 81 GLU A O 1
ATOM 673 N N . GLU A 1 82 ? 56.062 21.129 -81.512 1.00 87.38 82 GLU A N 1
ATOM 674 C CA . GLU A 1 82 ? 55.022 21.670 -80.627 1.00 87.38 82 GLU A CA 1
ATOM 675 C C . GLU A 1 82 ? 53.613 21.315 -81.128 1.00 87.38 82 GLU A C 1
ATOM 677 O O . GLU A 1 82 ? 52.783 20.842 -80.348 1.00 87.38 82 GLU A O 1
ATOM 682 N N . LEU A 1 83 ? 53.332 21.486 -82.428 1.00 84.88 83 LEU A N 1
ATOM 683 C CA . LEU A 1 83 ? 52.069 21.067 -83.048 1.00 84.88 83 LEU A CA 1
ATOM 684 C C . LEU A 1 83 ? 51.825 19.560 -82.885 1.00 84.88 83 LEU A C 1
ATOM 686 O O . LEU A 1 83 ? 50.704 19.169 -82.553 1.00 84.88 83 LEU A O 1
ATOM 690 N N . ARG A 1 84 ? 52.857 18.724 -83.055 1.00 88.25 84 ARG A N 1
ATOM 691 C CA . ARG A 1 84 ? 52.784 17.265 -82.872 1.00 88.25 84 ARG A CA 1
ATOM 692 C C . ARG A 1 84 ? 52.466 16.875 -81.426 1.00 88.25 84 ARG A C 1
ATOM 694 O O . ARG A 1 84 ? 51.761 15.893 -81.208 1.00 88.25 84 ARG A O 1
ATOM 701 N N . GLN A 1 85 ? 52.928 17.655 -80.448 1.00 88.44 85 GLN A N 1
ATOM 702 C CA . GLN A 1 85 ? 52.655 17.439 -79.023 1.00 88.44 85 GLN A CA 1
ATOM 703 C C . GLN A 1 85 ? 51.300 18.006 -78.555 1.00 88.44 85 GLN A C 1
ATOM 705 O O . GLN A 1 85 ? 50.777 17.556 -77.532 1.00 88.44 85 GLN A O 1
ATOM 710 N N . ARG A 1 86 ? 50.667 18.938 -79.290 1.00 87.81 86 ARG A N 1
ATOM 711 C CA . ARG A 1 86 ? 49.362 19.526 -78.901 1.00 87.81 86 ARG A CA 1
ATOM 712 C C . ARG A 1 86 ? 48.262 18.500 -78.589 1.00 87.81 86 ARG A C 1
ATOM 714 O O . ARG A 1 86 ? 47.595 18.700 -77.575 1.00 87.81 86 ARG A O 1
ATOM 721 N N . PRO A 1 87 ? 48.042 17.418 -79.366 1.00 88.31 87 PRO A N 1
ATOM 722 C CA . PRO A 1 87 ? 47.035 16.410 -79.030 1.00 88.31 87 PRO A CA 1
ATOM 723 C C . PRO A 1 87 ? 47.322 15.707 -77.699 1.00 88.31 87 PRO A C 1
ATOM 725 O O . PRO A 1 87 ? 46.402 15.448 -76.926 1.00 88.31 87 PRO A O 1
ATOM 728 N N . GLU A 1 88 ? 48.594 15.444 -77.389 1.00 86.50 88 GLU A N 1
ATOM 729 C CA . GLU A 1 88 ? 48.999 14.830 -76.123 1.00 86.50 88 GLU A CA 1
ATOM 730 C C . GLU A 1 88 ? 48.801 15.797 -74.945 1.00 86.50 88 GLU A C 1
ATOM 732 O O . GLU A 1 88 ? 48.250 15.411 -73.915 1.00 86.50 88 GLU A O 1
ATOM 737 N N . ILE A 1 89 ? 49.170 17.071 -75.113 1.00 87.81 89 ILE A N 1
ATOM 738 C CA . ILE A 1 89 ? 48.944 18.133 -74.120 1.00 87.81 89 ILE A CA 1
ATOM 739 C C . ILE A 1 89 ? 47.440 18.324 -73.867 1.00 87.81 89 ILE A C 1
ATOM 741 O O . ILE A 1 89 ? 47.015 18.381 -72.714 1.00 87.81 89 ILE A O 1
ATOM 745 N N . LEU A 1 90 ? 46.612 18.355 -74.916 1.00 87.62 90 LEU A N 1
ATOM 746 C CA . LEU A 1 90 ? 45.153 18.459 -74.796 1.00 87.62 90 LEU A CA 1
ATOM 747 C C . LEU A 1 90 ? 44.533 17.223 -74.128 1.00 87.62 90 LEU A C 1
ATOM 749 O O . LEU A 1 90 ? 43.650 17.373 -73.283 1.00 87.62 90 LEU A O 1
ATOM 753 N N . ASN A 1 91 ? 45.017 16.015 -74.429 1.00 89.38 91 ASN A N 1
ATOM 754 C CA . ASN A 1 91 ? 44.582 14.790 -73.751 1.00 89.38 91 ASN A CA 1
ATOM 755 C C . ASN A 1 91 ? 44.989 14.774 -72.270 1.00 89.38 91 ASN A C 1
ATOM 757 O O . ASN A 1 91 ? 44.177 14.395 -71.423 1.00 89.38 91 ASN A O 1
ATOM 761 N N . LYS A 1 92 ? 46.196 15.245 -71.931 1.00 91.19 92 LYS A N 1
ATOM 762 C CA . LYS A 1 92 ? 46.627 15.442 -70.538 1.00 91.19 92 LYS A CA 1
ATOM 763 C C . LYS A 1 92 ? 45.728 16.455 -69.828 1.00 91.19 92 LYS A C 1
ATOM 765 O O . LYS A 1 92 ? 45.173 16.118 -68.792 1.00 91.19 92 LYS A O 1
ATOM 770 N N . LEU A 1 93 ? 45.475 17.628 -70.414 1.00 89.56 93 LEU A N 1
ATOM 771 C CA . LEU A 1 93 ? 44.572 18.645 -69.847 1.00 89.56 93 LEU A CA 1
ATOM 772 C C . LEU A 1 93 ? 43.125 18.147 -69.688 1.00 89.56 93 LEU A C 1
ATOM 774 O O . LEU A 1 93 ? 42.488 18.435 -68.677 1.00 89.56 93 LEU A O 1
ATOM 778 N N . SER A 1 94 ? 42.611 17.370 -70.645 1.00 90.75 94 SER A N 1
ATOM 779 C CA . SER A 1 94 ? 41.295 16.719 -70.561 1.00 90.75 94 SER A CA 1
ATOM 780 C C . SER A 1 94 ? 41.241 15.695 -69.422 1.00 90.75 94 SER A C 1
ATOM 782 O O . SER A 1 94 ? 40.272 15.649 -68.666 1.00 90.75 94 SER A O 1
ATOM 784 N N . THR A 1 95 ? 42.310 14.917 -69.241 1.00 89.50 95 THR A N 1
ATOM 785 C CA . THR A 1 95 ? 42.435 13.945 -68.145 1.00 89.50 95 THR A CA 1
ATOM 786 C C . THR A 1 95 ? 42.545 14.649 -66.792 1.00 89.50 95 THR A C 1
ATOM 788 O O . THR A 1 95 ? 41.825 14.287 -65.866 1.00 89.50 95 THR A O 1
ATOM 791 N N . THR A 1 96 ? 43.352 15.709 -66.687 1.00 91.25 96 THR A N 1
ATOM 792 C CA . THR A 1 96 ? 43.439 16.552 -65.485 1.00 91.25 96 THR A CA 1
ATOM 793 C C . THR A 1 96 ? 42.089 17.177 -65.145 1.00 91.25 96 THR A C 1
ATOM 795 O O . THR A 1 96 ? 41.705 17.146 -63.982 1.00 91.25 96 THR A O 1
ATOM 798 N N . ARG A 1 97 ? 41.324 17.667 -66.134 1.00 92.81 97 ARG A N 1
ATOM 799 C CA . ARG A 1 97 ? 39.963 18.178 -65.901 1.00 92.81 97 ARG A CA 1
ATOM 800 C C . ARG A 1 97 ? 39.057 17.099 -65.309 1.00 92.81 97 ARG A C 1
ATOM 802 O O . ARG A 1 97 ? 38.504 17.330 -64.246 1.00 92.81 97 ARG A O 1
ATOM 809 N N . LYS A 1 98 ? 39.010 15.901 -65.903 1.00 91.56 98 LYS A N 1
ATOM 810 C CA . LYS A 1 98 ? 38.234 14.767 -65.360 1.00 91.56 98 LYS A CA 1
ATOM 811 C C . LYS A 1 98 ? 38.643 14.400 -63.928 1.00 91.56 98 LYS A C 1
ATOM 813 O O . LYS A 1 98 ? 37.787 14.060 -63.120 1.00 91.56 98 LYS A O 1
ATOM 818 N N . ILE A 1 99 ? 39.936 14.474 -63.600 1.00 91.12 99 ILE A N 1
ATOM 819 C CA . ILE A 1 99 ? 40.428 14.263 -62.230 1.00 91.12 99 ILE A CA 1
ATOM 820 C C . ILE A 1 99 ? 39.922 15.376 -61.299 1.00 91.12 99 ILE A C 1
ATOM 822 O O . ILE A 1 99 ? 39.447 15.074 -60.208 1.00 91.12 99 ILE A O 1
ATOM 826 N N . CYS A 1 100 ? 39.969 16.643 -61.721 1.00 91.06 100 CYS A N 1
ATOM 827 C CA . CYS A 1 100 ? 39.400 17.760 -60.965 1.00 91.06 100 CYS A CA 1
ATOM 828 C C . CYS A 1 100 ? 37.884 17.617 -60.762 1.00 91.06 100 CYS A C 1
ATOM 830 O O . CYS A 1 100 ? 37.421 17.848 -59.649 1.00 91.06 100 CYS A O 1
ATOM 832 N N . ASP A 1 101 ? 37.137 17.182 -61.780 1.00 92.50 101 ASP A N 1
ATOM 833 C CA . ASP A 1 101 ? 35.689 16.956 -61.704 1.00 92.50 101 ASP A CA 1
ATOM 834 C C . ASP A 1 101 ? 35.362 15.872 -60.653 1.00 92.50 101 ASP A C 1
ATOM 836 O O . ASP A 1 101 ? 34.536 16.086 -59.767 1.00 92.50 101 ASP A O 1
ATOM 840 N N . VAL A 1 102 ? 36.081 14.739 -60.672 1.00 93.50 102 VAL A N 1
ATOM 841 C CA . VAL A 1 102 ? 35.943 13.657 -59.672 1.00 93.50 102 VAL A CA 1
ATOM 842 C C . VAL A 1 102 ? 36.340 14.122 -58.265 1.00 93.50 102 VAL A C 1
ATOM 844 O O . VAL A 1 102 ? 35.683 13.768 -57.284 1.00 93.50 102 VAL A O 1
ATOM 847 N N . LEU A 1 103 ? 37.395 14.933 -58.136 1.00 92.12 103 LEU A N 1
ATOM 848 C CA . LEU A 1 103 ? 37.800 15.505 -56.849 1.00 92.12 103 LEU A CA 1
ATOM 849 C C . LEU A 1 103 ? 36.752 16.491 -56.314 1.00 92.12 103 LEU A C 1
ATOM 851 O O . LEU A 1 103 ? 36.443 16.445 -55.120 1.00 92.12 103 LEU A O 1
ATOM 855 N N . GLN A 1 104 ? 36.162 17.328 -57.171 1.00 93.12 104 GLN A N 1
ATOM 856 C CA . GLN A 1 104 ? 35.067 18.221 -56.795 1.00 93.12 104 GLN A CA 1
ATOM 857 C C . GLN A 1 104 ? 33.846 17.420 -56.329 1.00 93.12 104 GLN A C 1
ATOM 859 O O . GLN A 1 104 ? 33.346 17.677 -55.233 1.00 93.12 104 GLN A O 1
ATOM 864 N N . GLU A 1 105 ? 33.427 16.405 -57.087 1.00 92.69 105 GLU A N 1
ATOM 865 C CA . GLU A 1 105 ? 32.309 15.539 -56.709 1.00 92.69 105 GLU A CA 1
ATOM 866 C C . GLU A 1 105 ? 32.574 14.846 -55.358 1.00 92.69 105 GLU A C 1
ATOM 868 O O . GLU A 1 105 ? 31.714 14.819 -54.478 1.00 92.69 105 GLU A O 1
ATOM 873 N N . SER A 1 106 ? 33.799 14.356 -55.127 1.00 91.69 106 SER A N 1
ATOM 874 C CA . SER A 1 106 ? 34.180 13.759 -53.840 1.00 91.69 106 SER A CA 1
ATOM 875 C C . SER A 1 106 ? 34.117 14.763 -52.676 1.00 91.69 106 SER A C 1
ATOM 877 O O . SER A 1 106 ? 33.653 14.418 -51.588 1.00 91.69 106 SER A O 1
ATOM 879 N N . SER A 1 107 ? 34.507 16.022 -52.912 1.00 92.31 107 SER A N 1
ATOM 880 C CA . SER A 1 107 ? 34.427 17.121 -51.941 1.00 92.31 107 SER A CA 1
ATOM 881 C C . SER A 1 107 ? 32.977 17.491 -51.619 1.00 92.31 107 SER A C 1
ATOM 883 O O . SER A 1 107 ? 32.643 17.750 -50.462 1.00 92.31 107 SER A O 1
ATOM 885 N N . GLU A 1 108 ? 32.092 17.469 -52.615 1.00 93.75 108 GLU A N 1
ATOM 886 C CA . GLU A 1 108 ? 30.656 17.706 -52.445 1.00 93.75 108 GLU A CA 1
ATOM 887 C C . GLU A 1 108 ? 29.993 16.569 -51.656 1.00 93.75 108 GLU A C 1
ATOM 889 O O . GLU A 1 108 ? 29.356 16.841 -50.636 1.00 93.75 108 GLU A O 1
ATOM 894 N N . ARG A 1 109 ? 30.253 15.300 -52.004 1.00 92.62 109 ARG A N 1
ATOM 895 C CA . ARG A 1 109 ? 29.778 14.134 -51.230 1.00 92.62 109 ARG A CA 1
ATOM 896 C C . ARG A 1 109 ? 30.285 14.144 -49.779 1.00 92.62 109 ARG A C 1
ATOM 898 O O . ARG A 1 109 ? 29.529 13.825 -48.859 1.00 92.62 109 ARG A O 1
ATOM 905 N N . LEU A 1 110 ? 31.544 14.530 -49.541 1.00 93.44 110 LEU A N 1
ATOM 906 C CA . LEU A 1 110 ? 32.099 14.686 -48.188 1.00 93.44 110 LEU A CA 1
ATOM 907 C C . LEU A 1 110 ? 31.404 15.813 -47.413 1.00 93.44 110 LEU A C 1
ATOM 909 O O . LEU A 1 110 ? 31.081 15.642 -46.237 1.00 93.44 110 LEU A O 1
ATOM 913 N N . ARG A 1 111 ? 31.126 16.946 -48.069 1.00 93.44 111 ARG A N 1
ATOM 914 C CA . ARG A 1 111 ? 30.411 18.089 -47.480 1.00 93.44 111 ARG A CA 1
ATOM 915 C C . ARG A 1 111 ? 28.970 17.733 -47.123 1.00 93.44 111 ARG A C 1
ATOM 917 O O . ARG A 1 111 ? 28.519 18.089 -46.037 1.00 93.44 111 ARG A O 1
ATOM 924 N N . GLU A 1 112 ? 28.275 16.990 -47.983 1.00 92.19 112 GLU A N 1
ATOM 925 C CA . GLU A 1 112 ? 26.957 16.430 -47.677 1.00 92.19 112 GLU A CA 1
ATOM 926 C C . GLU A 1 112 ? 27.004 15.469 -46.491 1.00 92.19 112 GLU A C 1
ATOM 928 O O . GLU A 1 112 ? 26.199 15.599 -45.574 1.00 92.19 112 GLU A O 1
ATOM 933 N N . THR A 1 113 ? 27.949 14.526 -46.484 1.00 92.44 113 THR A N 1
ATOM 934 C CA . THR A 1 113 ? 28.095 13.539 -45.402 1.00 92.44 113 THR A CA 1
ATOM 935 C C . THR A 1 113 ? 28.335 14.244 -44.068 1.00 92.44 113 THR A C 1
ATOM 937 O O . THR A 1 113 ? 27.644 13.974 -43.091 1.00 92.44 113 THR A O 1
ATOM 940 N N . LEU A 1 114 ? 29.227 15.238 -44.041 1.00 92.62 114 LEU A N 1
ATOM 941 C CA . LEU A 1 114 ? 29.495 16.062 -42.863 1.00 92.62 114 LEU A CA 1
ATOM 942 C C . LEU A 1 114 ? 28.282 16.912 -42.444 1.00 92.62 114 LEU A C 1
ATOM 944 O O . LEU A 1 114 ? 28.079 17.139 -41.252 1.00 92.62 114 LEU A O 1
ATOM 948 N N . SER A 1 115 ? 27.455 17.357 -43.395 1.00 93.75 115 SER A N 1
ATOM 949 C CA . SER A 1 115 ? 26.182 18.032 -43.112 1.00 93.75 115 SER A CA 1
ATOM 950 C C . SER A 1 115 ? 25.168 17.084 -42.458 1.00 93.75 115 SER A C 1
ATOM 952 O O . SER A 1 115 ? 24.580 17.435 -41.434 1.00 93.75 115 SER A O 1
ATOM 954 N N . ARG A 1 116 ? 25.030 15.852 -42.972 1.00 92.25 116 ARG A N 1
ATOM 955 C CA . ARG A 1 116 ? 24.182 14.801 -42.381 1.00 92.25 116 ARG A CA 1
ATOM 956 C C . ARG A 1 116 ? 24.651 14.456 -40.967 1.00 92.25 116 ARG A C 1
ATOM 958 O O . ARG A 1 116 ? 23.867 14.594 -40.041 1.00 92.25 116 ARG A O 1
ATOM 965 N N . CYS A 1 117 ? 25.943 14.190 -40.759 1.00 91.06 117 CYS A N 1
ATOM 966 C CA . CYS A 1 117 ? 26.488 13.924 -39.422 1.00 91.06 117 CYS A CA 1
ATOM 967 C C . CYS A 1 117 ? 26.269 15.083 -38.429 1.00 91.06 117 CYS A C 1
ATOM 969 O O . CYS A 1 117 ? 26.075 14.842 -37.239 1.00 91.06 117 CYS A O 1
ATOM 971 N N . LYS A 1 118 ? 26.272 16.345 -38.888 1.00 92.75 118 LYS A N 1
ATOM 972 C CA . LYS A 1 118 ? 25.905 17.501 -38.049 1.00 92.75 118 LYS A CA 1
ATOM 973 C C . LYS A 1 118 ? 24.415 17.520 -37.702 1.00 92.75 118 LYS A C 1
ATOM 975 O O . LYS A 1 118 ? 24.078 17.818 -36.558 1.00 92.75 118 LYS A O 1
ATOM 980 N N . ALA A 1 119 ? 23.540 17.201 -38.655 1.00 89.94 119 ALA A N 1
ATOM 981 C CA . ALA A 1 119 ? 22.105 17.077 -38.411 1.00 89.94 119 ALA A CA 1
ATOM 982 C C . ALA A 1 119 ? 21.800 15.920 -37.442 1.00 89.94 119 ALA A C 1
ATOM 984 O O . ALA A 1 119 ? 21.084 16.123 -36.465 1.00 89.94 119 ALA A O 1
ATOM 985 N N . ASP A 1 120 ? 22.420 14.756 -37.640 1.00 91.81 120 ASP A N 1
ATOM 986 C CA . ASP A 1 120 ? 22.302 13.589 -36.761 1.00 91.81 120 ASP A CA 1
ATOM 987 C C . ASP A 1 120 ? 22.822 13.893 -35.350 1.00 91.81 120 ASP A C 1
ATOM 989 O O . ASP A 1 120 ? 22.160 13.576 -34.364 1.00 91.81 120 ASP A O 1
ATOM 993 N N . GLY A 1 121 ? 23.959 14.589 -35.232 1.00 89.12 121 GLY A N 1
ATOM 994 C CA . GLY A 1 121 ? 24.487 15.056 -33.949 1.00 89.12 121 GLY A CA 1
ATOM 995 C C . GLY A 1 121 ? 23.549 16.034 -33.230 1.00 89.12 121 GLY A C 1
ATOM 996 O O . GLY A 1 121 ? 23.362 15.929 -32.017 1.00 89.12 121 GLY A O 1
ATOM 997 N N . ALA A 1 122 ? 22.899 16.946 -33.962 1.00 90.38 122 ALA A N 1
ATOM 998 C CA . ALA A 1 122 ? 21.886 17.842 -33.405 1.00 90.38 122 ALA A CA 1
ATOM 999 C C . ALA A 1 122 ? 20.612 17.087 -32.977 1.00 90.38 122 ALA A C 1
ATOM 1001 O O . ALA A 1 122 ? 20.073 17.346 -31.898 1.00 90.38 122 ALA A O 1
ATOM 1002 N N . MET A 1 123 ? 20.153 16.111 -33.768 1.00 91.00 123 MET A N 1
ATOM 1003 C CA . MET A 1 123 ? 19.039 15.234 -33.395 1.00 91.00 123 MET A CA 1
ATOM 1004 C C . MET A 1 123 ? 19.368 14.428 -32.134 1.00 91.00 123 MET A C 1
ATOM 1006 O O . MET A 1 123 ? 18.572 14.419 -31.197 1.00 91.00 123 MET A O 1
ATOM 1010 N N . LEU A 1 124 ? 20.563 13.838 -32.047 1.00 91.19 124 LEU A N 1
ATOM 1011 C CA . LEU A 1 124 ? 21.014 13.098 -30.868 1.00 91.19 124 LEU A CA 1
ATOM 1012 C C . LEU A 1 124 ? 21.069 14.000 -29.624 1.00 91.19 124 LEU A C 1
ATOM 1014 O O . LEU A 1 124 ? 20.586 13.611 -28.563 1.00 91.19 124 LEU A O 1
ATOM 1018 N N . TYR A 1 125 ? 21.584 15.226 -29.760 1.00 90.81 125 TYR A N 1
ATOM 1019 C CA . TYR A 1 125 ? 21.626 16.208 -28.674 1.00 90.81 125 TYR A CA 1
ATOM 1020 C C . TYR A 1 125 ? 20.220 16.617 -28.192 1.00 90.81 125 TYR A C 1
ATOM 1022 O O . TYR A 1 125 ? 19.967 16.670 -26.988 1.00 90.81 125 TYR A O 1
ATOM 1030 N N . THR A 1 126 ? 19.267 16.841 -29.106 1.00 91.69 126 THR A N 1
ATOM 1031 C CA . THR A 1 126 ? 17.871 17.139 -28.723 1.00 91.69 126 THR A CA 1
ATOM 1032 C C . THR A 1 126 ? 17.166 15.937 -28.084 1.00 91.69 126 THR A C 1
ATOM 1034 O O . THR A 1 126 ? 16.432 16.120 -27.113 1.00 91.69 126 THR A O 1
ATOM 1037 N N . ALA A 1 127 ? 17.426 14.711 -28.551 1.00 88.12 127 ALA A N 1
ATOM 1038 C CA . ALA A 1 127 ? 16.912 13.485 -27.937 1.00 88.12 127 ALA A CA 1
ATOM 1039 C C . ALA A 1 127 ? 17.481 13.266 -26.523 1.00 88.12 127 ALA A C 1
ATOM 1041 O O . ALA A 1 127 ? 16.732 12.937 -25.602 1.00 88.12 127 ALA A O 1
ATOM 1042 N N . PHE A 1 128 ? 18.780 13.518 -26.327 1.00 90.81 128 PHE A N 1
ATOM 1043 C CA . PHE A 1 128 ? 19.431 13.465 -25.019 1.00 90.81 128 PHE A CA 1
ATOM 1044 C C . PHE A 1 128 ? 18.833 14.486 -24.042 1.00 90.81 128 PHE A C 1
ATOM 1046 O O . PHE A 1 128 ? 18.431 14.113 -22.941 1.00 90.81 128 PHE A O 1
ATOM 1053 N N . ASN A 1 129 ? 18.686 15.749 -24.458 1.00 91.00 129 ASN A N 1
ATOM 1054 C CA . ASN A 1 129 ? 18.063 16.784 -23.627 1.00 91.00 129 ASN A CA 1
ATOM 1055 C C . ASN A 1 129 ? 16.612 16.430 -23.267 1.00 91.00 129 ASN A C 1
ATOM 1057 O O . ASN A 1 129 ? 16.231 16.540 -22.106 1.00 91.00 129 ASN A O 1
ATOM 1061 N N . ARG A 1 130 ? 15.829 15.914 -24.224 1.00 90.06 130 ARG A N 1
ATOM 1062 C CA . ARG A 1 130 ? 14.451 15.460 -23.978 1.00 90.06 130 ARG A CA 1
ATOM 1063 C C . ARG A 1 130 ? 14.386 14.314 -22.963 1.00 90.06 130 ARG A C 1
ATOM 1065 O O . ARG A 1 130 ? 13.504 14.321 -22.109 1.00 90.06 130 ARG A O 1
ATOM 1072 N N . SER A 1 131 ? 15.325 13.369 -23.020 1.00 87.00 131 SER A N 1
ATOM 1073 C CA . SER A 1 131 ? 15.454 12.296 -22.022 1.00 87.00 131 SER A CA 1
ATOM 1074 C C . SER A 1 131 ? 15.845 12.844 -20.640 1.00 87.00 131 SER A C 1
ATOM 1076 O O . SER A 1 131 ? 15.263 12.461 -19.626 1.00 87.00 131 SER A O 1
ATOM 1078 N N . ALA A 1 132 ? 16.760 13.817 -20.583 1.00 85.62 132 ALA A N 1
ATOM 1079 C CA . ALA A 1 132 ? 17.143 14.487 -19.339 1.00 85.62 132 ALA A CA 1
ATOM 1080 C C . ALA A 1 132 ? 15.992 15.310 -18.721 1.00 85.62 132 ALA A C 1
ATOM 1082 O O . ALA A 1 132 ? 15.857 15.361 -17.497 1.00 85.62 132 ALA A O 1
ATOM 1083 N N . ASP A 1 133 ? 15.143 15.933 -19.540 1.00 88.50 133 ASP A N 1
ATOM 1084 C CA . ASP A 1 133 ? 13.927 16.618 -19.088 1.00 88.50 133 ASP A CA 1
ATOM 1085 C C . ASP A 1 133 ? 12.882 15.628 -18.562 1.00 88.50 133 ASP A C 1
ATOM 1087 O O . ASP A 1 133 ? 12.345 15.838 -17.476 1.00 88.50 133 ASP A O 1
ATOM 1091 N N . GLN A 1 134 ? 12.664 14.503 -19.253 1.00 89.44 134 GLN A N 1
ATOM 1092 C CA . GLN A 1 134 ? 11.790 13.425 -18.776 1.00 89.44 134 GLN A CA 1
ATOM 1093 C C . GLN A 1 134 ? 12.273 12.833 -17.444 1.00 89.44 134 GLN A C 1
ATOM 1095 O O . GLN A 1 134 ? 11.464 12.620 -16.545 1.00 89.44 134 GLN A O 1
ATOM 1100 N N . LEU A 1 135 ? 13.583 12.628 -17.267 1.00 86.88 135 LEU A N 1
ATOM 1101 C CA . LEU A 1 135 ? 14.159 12.185 -15.991 1.00 86.88 135 LEU A CA 1
ATOM 1102 C C . LEU A 1 135 ? 13.966 13.219 -14.871 1.00 86.88 135 LEU A C 1
ATOM 1104 O O . LEU A 1 135 ? 13.676 12.840 -13.736 1.00 86.88 135 LEU A O 1
ATOM 1108 N N . ARG A 1 136 ? 14.075 14.521 -15.172 1.00 89.44 136 ARG A N 1
ATOM 1109 C CA . ARG A 1 136 ? 13.758 15.590 -14.207 1.00 89.44 136 ARG A CA 1
ATOM 1110 C C . ARG A 1 136 ? 12.272 15.609 -13.843 1.00 89.44 136 ARG A C 1
ATOM 1112 O O . ARG A 1 136 ? 11.948 15.732 -12.666 1.00 89.44 136 ARG A O 1
ATOM 1119 N N . GLU A 1 137 ? 11.377 15.436 -14.812 1.00 88.75 137 GLU A N 1
ATOM 1120 C CA . GLU A 1 137 ? 9.931 15.372 -14.573 1.00 88.75 137 GLU A CA 1
ATOM 1121 C C . GLU A 1 137 ? 9.545 14.144 -13.729 1.00 88.75 137 GLU A C 1
ATOM 1123 O O . GLU A 1 137 ? 8.821 14.283 -12.745 1.00 88.75 137 GLU A O 1
ATOM 1128 N N . MET A 1 138 ? 10.081 12.963 -14.059 1.00 86.69 138 MET A N 1
ATOM 1129 C CA . MET A 1 138 ? 9.921 11.725 -13.282 1.00 86.69 138 MET A CA 1
ATOM 1130 C C . MET A 1 138 ? 10.386 11.910 -11.833 1.00 86.69 138 MET A C 1
ATOM 1132 O O . MET A 1 138 ? 9.651 11.589 -10.902 1.00 86.69 138 MET A O 1
ATOM 1136 N N . ARG A 1 139 ? 11.574 12.495 -11.629 1.00 87.94 139 ARG A N 1
ATOM 1137 C CA . ARG A 1 139 ? 12.121 12.768 -10.292 1.00 87.94 139 ARG A CA 1
ATOM 1138 C C . ARG A 1 139 ? 11.254 13.742 -9.492 1.00 87.94 139 ARG A C 1
ATOM 1140 O O . ARG A 1 139 ? 11.065 13.540 -8.297 1.00 87.94 139 ARG A O 1
ATOM 1147 N N . ASN A 1 140 ? 10.708 14.771 -10.138 1.00 88.50 140 ASN A N 1
ATOM 1148 C CA . ASN A 1 140 ? 9.812 15.726 -9.486 1.00 88.50 140 ASN A CA 1
ATOM 1149 C C . ASN A 1 140 ? 8.460 15.093 -9.117 1.00 88.50 140 ASN A C 1
ATOM 1151 O O . ASN A 1 140 ? 7.917 15.411 -8.061 1.00 88.50 140 ASN A O 1
ATOM 1155 N N . LYS A 1 141 ? 7.929 14.178 -9.941 1.00 87.56 141 LYS A N 1
ATOM 1156 C CA . LYS A 1 141 ? 6.724 13.398 -9.605 1.00 87.56 141 LYS A CA 1
ATOM 1157 C C . LYS A 1 141 ? 6.973 12.468 -8.420 1.00 87.56 141 LYS A C 1
ATOM 1159 O O . LYS A 1 141 ? 6.183 12.502 -7.485 1.00 87.56 141 LYS A O 1
ATOM 1164 N N . GLN A 1 142 ? 8.099 11.749 -8.410 1.00 86.38 142 GLN A N 1
ATOM 1165 C CA . GLN A 1 142 ? 8.497 10.911 -7.275 1.00 86.38 142 GLN A CA 1
ATOM 1166 C C . GLN A 1 142 ? 8.582 11.730 -5.981 1.00 86.38 142 GLN A C 1
ATOM 1168 O O . GLN A 1 142 ? 7.953 11.368 -5.000 1.00 86.38 142 GLN A O 1
ATOM 1173 N N . MET A 1 143 ? 9.255 12.889 -5.998 1.00 85.00 143 MET A N 1
ATOM 1174 C CA . MET A 1 143 ? 9.322 13.794 -4.838 1.00 85.00 143 MET A CA 1
ATOM 1175 C C . MET A 1 143 ? 7.930 14.215 -4.329 1.00 85.00 143 MET A C 1
ATOM 1177 O O . MET A 1 143 ? 7.704 14.251 -3.124 1.00 85.00 143 MET A O 1
ATOM 1181 N N . GLN A 1 144 ? 6.980 14.510 -5.226 1.00 87.44 144 GLN A N 1
ATOM 1182 C CA . GLN A 1 144 ? 5.603 14.853 -4.841 1.00 87.44 144 GLN A CA 1
ATOM 1183 C C . GLN A 1 144 ? 4.810 13.657 -4.296 1.00 87.44 144 GLN A C 1
ATOM 1185 O O . GLN A 1 144 ? 3.896 13.844 -3.492 1.00 87.44 144 GLN A O 1
ATOM 1190 N N . GLU A 1 145 ? 5.100 12.440 -4.748 1.00 83.94 145 GLU A N 1
ATOM 1191 C CA . GLU A 1 145 ? 4.505 11.215 -4.208 1.00 83.94 145 GLU A CA 1
ATOM 1192 C C . GLU A 1 145 ? 5.101 10.877 -2.839 1.00 83.94 145 GLU A C 1
ATOM 1194 O O . GLU A 1 145 ? 4.338 10.653 -1.901 1.00 83.94 145 GLU A O 1
ATOM 1199 N N . ASP A 1 146 ? 6.420 10.980 -2.679 1.00 84.69 146 ASP A N 1
ATOM 1200 C CA . ASP A 1 146 ? 7.124 10.820 -1.404 1.00 84.69 146 ASP A CA 1
ATOM 1201 C C . ASP A 1 146 ? 6.626 11.841 -0.361 1.00 84.69 146 ASP A C 1
ATOM 1203 O O . ASP A 1 146 ? 6.355 11.479 0.786 1.00 84.69 146 ASP A O 1
ATOM 1207 N N . GLU A 1 147 ? 6.410 13.107 -0.749 1.00 86.56 147 GLU A N 1
ATOM 1208 C CA . GLU A 1 147 ? 5.793 14.114 0.124 1.00 86.56 147 GLU A CA 1
ATOM 1209 C C . GLU A 1 147 ? 4.348 13.756 0.503 1.00 86.56 147 GLU A C 1
ATOM 1211 O O . GLU A 1 147 ? 3.983 13.883 1.673 1.00 86.56 147 GLU A O 1
ATOM 1216 N N . LYS A 1 148 ? 3.514 13.273 -0.430 1.00 86.25 148 LYS A N 1
ATOM 1217 C CA . LYS A 1 148 ? 2.143 12.825 -0.109 1.00 86.25 148 LYS A CA 1
ATOM 1218 C C . LYS A 1 148 ? 2.145 11.633 0.844 1.00 86.25 148 LYS A C 1
ATOM 1220 O O . LYS A 1 148 ? 1.368 11.627 1.797 1.00 86.25 148 LYS A O 1
ATOM 1225 N N . VAL A 1 149 ? 3.016 10.651 0.610 1.00 84.44 149 VAL A N 1
ATOM 1226 C CA . VAL A 1 149 ? 3.192 9.481 1.482 1.00 84.44 149 VAL A CA 1
ATOM 1227 C C . VAL A 1 149 ? 3.648 9.925 2.870 1.00 84.44 149 VAL A C 1
ATOM 1229 O O . VAL A 1 149 ? 3.078 9.479 3.862 1.00 84.44 149 VAL A O 1
ATOM 1232 N N . LYS A 1 150 ? 4.585 10.876 2.965 1.00 88.75 150 LYS A N 1
ATOM 1233 C CA . LYS A 1 150 ? 5.004 11.466 4.241 1.00 88.75 150 LYS A CA 1
ATOM 1234 C C . LYS A 1 150 ? 3.831 12.105 4.999 1.00 88.75 150 LYS A C 1
ATOM 1236 O O . LYS A 1 150 ? 3.622 11.762 6.158 1.00 88.75 150 LYS A O 1
ATOM 1241 N N . HIS A 1 151 ? 3.023 12.949 4.351 1.00 84.19 151 HIS A N 1
ATOM 1242 C CA . HIS A 1 151 ? 1.843 13.556 4.989 1.00 84.19 151 HIS A CA 1
ATOM 1243 C C . HIS A 1 151 ? 0.798 12.501 5.414 1.00 84.19 151 HIS A C 1
ATOM 1245 O O . HIS A 1 151 ? 0.141 12.654 6.444 1.00 84.19 151 HIS A O 1
ATOM 1251 N N . GLN A 1 152 ? 0.644 11.408 4.655 1.00 84.75 152 GLN A N 1
ATOM 1252 C CA . GLN A 1 152 ? -0.214 10.283 5.050 1.00 84.75 152 GLN A CA 1
ATOM 1253 C C . GLN A 1 152 ? 0.336 9.537 6.274 1.00 84.75 152 GLN A C 1
ATOM 1255 O O . GLN A 1 152 ? -0.440 9.203 7.168 1.00 84.75 152 GLN A O 1
ATOM 1260 N N . ILE A 1 153 ? 1.651 9.307 6.347 1.00 84.12 153 ILE A N 1
ATOM 1261 C CA . ILE A 1 153 ? 2.314 8.693 7.507 1.00 84.12 153 ILE A CA 1
ATOM 1262 C C . ILE A 1 153 ? 2.152 9.577 8.748 1.00 84.12 153 ILE A C 1
ATOM 1264 O O . ILE A 1 153 ? 1.771 9.065 9.797 1.00 84.12 153 ILE A O 1
ATOM 1268 N N . GLU A 1 154 ? 2.365 10.888 8.630 1.00 87.69 154 GLU A N 1
ATOM 1269 C CA . GLU A 1 154 ? 2.185 11.849 9.728 1.00 87.69 154 GLU A CA 1
ATOM 1270 C C . GLU A 1 154 ? 0.729 11.849 10.235 1.00 87.69 154 GLU A C 1
ATOM 1272 O O . GLU A 1 154 ? 0.490 11.695 11.434 1.00 87.69 154 GLU A O 1
ATOM 1277 N N . GLY A 1 155 ? -0.260 11.888 9.333 1.00 87.56 155 GLY A N 1
ATOM 1278 C CA . GLY A 1 155 ? -1.680 11.794 9.700 1.00 87.56 155 GLY A CA 1
ATOM 1279 C C . GLY A 1 155 ? -2.103 10.431 10.273 1.00 87.56 155 GLY A C 1
ATOM 1280 O O . GLY A 1 155 ? -3.042 10.353 11.069 1.00 87.56 155 GLY A O 1
ATOM 1281 N N . LEU A 1 156 ? -1.423 9.338 9.908 1.00 84.56 156 LEU A N 1
ATOM 1282 C CA . LEU A 1 156 ? -1.615 8.024 10.532 1.00 84.56 156 LEU A CA 1
ATOM 1283 C C . LEU A 1 156 ? -0.959 7.956 11.918 1.00 84.56 156 LEU A C 1
ATOM 1285 O O . LEU A 1 156 ? -1.577 7.432 12.843 1.00 84.56 156 LEU A O 1
ATOM 1289 N N . GLN A 1 157 ? 0.235 8.528 12.099 1.00 84.00 157 GLN A N 1
ATOM 1290 C CA . GLN A 1 157 ? 0.888 8.647 13.406 1.00 84.00 157 GLN A CA 1
ATOM 1291 C C . GLN A 1 157 ? 0.059 9.488 14.381 1.00 84.00 157 GLN A C 1
ATOM 1293 O O . GLN A 1 157 ? -0.094 9.093 15.536 1.00 84.00 157 GLN A O 1
ATOM 1298 N N . GLU A 1 158 ? -0.536 10.595 13.929 1.00 88.62 158 GLU A N 1
ATOM 1299 C CA . GLU A 1 158 ? -1.442 11.403 14.751 1.00 88.62 158 GLU A CA 1
ATOM 1300 C C . GLU A 1 158 ? -2.676 10.595 15.185 1.00 88.62 158 GLU A C 1
ATOM 1302 O O . GLU A 1 158 ? -3.004 10.559 16.372 1.00 88.62 158 GLU A O 1
ATOM 1307 N N . LYS A 1 159 ? -3.313 9.855 14.266 1.00 87.75 159 LYS A N 1
ATOM 1308 C CA . LYS A 1 159 ? -4.438 8.959 14.595 1.00 87.75 159 LYS A CA 1
ATOM 1309 C C . LYS A 1 159 ? -4.049 7.852 15.577 1.00 87.75 159 LYS A C 1
ATOM 1311 O O . LYS A 1 159 ? -4.817 7.567 16.493 1.00 87.75 159 LYS A O 1
ATOM 1316 N N . VAL A 1 160 ? -2.870 7.247 15.421 1.00 86.19 160 VAL A N 1
ATOM 1317 C CA . VAL A 1 160 ? -2.345 6.242 16.363 1.00 86.19 160 VAL A CA 1
ATOM 1318 C C . VAL A 1 160 ? -2.067 6.870 17.730 1.00 86.19 160 VAL A C 1
ATOM 1320 O O . VAL A 1 160 ? -2.429 6.279 18.742 1.00 86.19 160 VAL A O 1
ATOM 1323 N N . SER A 1 161 ? -1.509 8.082 17.780 1.00 90.38 161 SER A N 1
ATOM 1324 C CA . SER A 1 161 ? -1.289 8.831 19.024 1.00 90.38 161 SER A CA 1
ATOM 1325 C C . SER A 1 161 ? -2.609 9.153 19.734 1.00 90.38 161 SER A C 1
ATOM 1327 O O . SER A 1 161 ? -2.768 8.851 20.915 1.00 90.38 161 SER A O 1
ATOM 1329 N N . LEU A 1 162 ? -3.606 9.675 19.012 1.00 86.50 162 LEU A N 1
ATOM 1330 C CA . LEU A 1 162 ? -4.948 9.944 19.541 1.00 86.50 162 LEU A CA 1
ATOM 1331 C C . LEU A 1 162 ? -5.641 8.665 20.037 1.00 86.50 162 LEU A C 1
ATOM 1333 O O . LEU A 1 162 ? -6.214 8.671 21.125 1.00 86.50 162 LEU A O 1
ATOM 1337 N N . SER A 1 163 ? -5.544 7.566 19.284 1.00 85.62 163 SER A N 1
ATOM 1338 C CA . SER A 1 163 ? -6.089 6.259 19.673 1.00 85.62 163 SER A CA 1
ATOM 1339 C C . SER A 1 163 ? -5.392 5.691 20.914 1.00 85.62 163 SER A C 1
ATOM 1341 O O . SER A 1 163 ? -6.059 5.251 21.846 1.00 85.62 163 SER A O 1
ATOM 1343 N N . SER A 1 164 ? -4.061 5.787 20.988 1.00 85.44 164 SER A N 1
ATOM 1344 C CA . SER A 1 164 ? -3.268 5.377 22.153 1.00 85.44 164 SER A CA 1
ATOM 1345 C C . SER A 1 164 ? -3.624 6.202 23.394 1.00 85.44 164 SER A C 1
ATOM 1347 O O . SER A 1 164 ? -3.896 5.647 24.453 1.00 85.44 164 SER A O 1
ATOM 1349 N N . ASN A 1 165 ? -3.751 7.526 23.254 1.00 85.81 165 ASN A N 1
ATOM 1350 C CA . ASN A 1 165 ? -4.193 8.414 24.333 1.00 85.81 165 ASN A CA 1
ATOM 1351 C C . ASN A 1 165 ? -5.628 8.104 24.795 1.00 85.81 165 ASN A C 1
ATOM 1353 O O . ASN A 1 165 ? -5.919 8.168 25.990 1.00 85.81 165 ASN A O 1
ATOM 1357 N N . HIS A 1 166 ? -6.530 7.751 23.874 1.00 86.50 166 HIS A N 1
ATOM 1358 C CA . HIS A 1 166 ? -7.881 7.299 24.210 1.00 86.50 166 HIS A CA 1
ATOM 1359 C C . HIS A 1 166 ? -7.864 5.946 24.938 1.00 86.50 166 HIS A C 1
ATOM 1361 O O . HIS A 1 166 ? -8.578 5.771 25.923 1.00 86.50 166 HIS A O 1
ATOM 1367 N N . PHE A 1 167 ? -7.017 5.010 24.505 1.00 84.12 167 PHE A N 1
ATOM 1368 C CA . PHE A 1 167 ? -6.852 3.709 25.148 1.00 84.12 167 PHE A CA 1
ATOM 1369 C C . PHE A 1 167 ? -6.273 3.844 26.564 1.00 84.12 167 PHE A C 1
ATOM 1371 O O . PHE A 1 167 ? -6.816 3.257 27.494 1.00 84.12 167 PHE A O 1
ATOM 1378 N N . SER A 1 168 ? -5.254 4.687 26.762 1.00 87.75 168 SER A N 1
ATOM 1379 C CA . SER A 1 168 ? -4.714 5.014 28.090 1.00 87.75 168 SER A CA 1
ATOM 1380 C C . SER A 1 168 ? -5.788 5.587 29.017 1.00 87.75 168 SER A C 1
ATOM 1382 O O . SER A 1 168 ? -5.932 5.110 30.138 1.00 87.75 168 SER A O 1
ATOM 1384 N N . LYS A 1 169 ? -6.618 6.525 28.535 1.00 87.50 169 LYS A N 1
ATOM 1385 C CA . LYS A 1 169 ? -7.754 7.053 29.312 1.00 87.50 169 LYS A CA 1
ATOM 1386 C C . LYS A 1 169 ? -8.793 5.982 29.646 1.00 87.50 169 LYS A C 1
ATOM 1388 O O . LYS A 1 169 ? -9.297 5.959 30.762 1.00 87.50 169 LYS A O 1
ATOM 1393 N N . LEU A 1 170 ? -9.116 5.080 28.715 1.00 83.62 170 LEU A N 1
ATOM 1394 C CA . LEU A 1 170 ? -10.006 3.947 28.999 1.00 83.62 170 LEU A CA 1
ATOM 1395 C C . LEU A 1 170 ? -9.420 3.013 30.066 1.00 83.62 170 LEU A C 1
ATOM 1397 O O . LEU A 1 170 ? -10.159 2.555 30.934 1.00 83.62 170 LEU A O 1
ATOM 1401 N N . VAL A 1 171 ? -8.109 2.762 30.042 1.00 86.75 171 VAL A N 1
ATOM 1402 C CA . VAL A 1 171 ? -7.416 1.972 31.072 1.00 86.75 171 VAL A CA 1
ATOM 1403 C C . VAL A 1 171 ? -7.445 2.684 32.430 1.00 86.75 171 VAL A C 1
ATOM 1405 O O . VAL A 1 171 ? -7.728 2.031 33.431 1.00 86.75 171 VAL A O 1
ATOM 1408 N N . GLU A 1 172 ? -7.245 4.005 32.485 1.00 86.38 172 GLU A N 1
ATOM 1409 C CA . GLU A 1 172 ? -7.397 4.803 33.715 1.00 86.38 1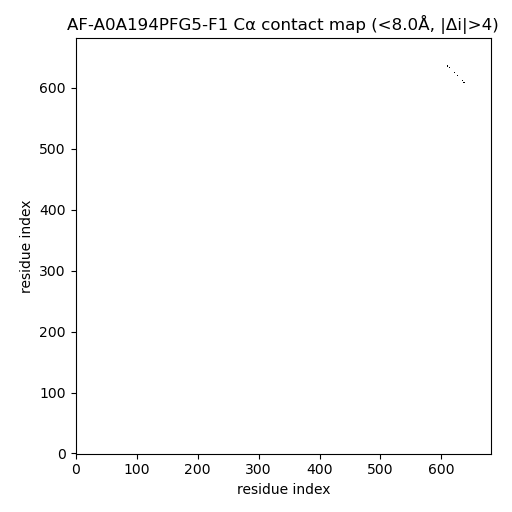72 GLU A CA 1
ATOM 1410 C C . GLU A 1 172 ? -8.835 4.768 34.261 1.00 86.38 172 GLU A C 1
ATOM 1412 O O . GLU A 1 172 ? -9.033 4.558 35.462 1.00 86.38 172 GLU A O 1
ATOM 1417 N N . TYR A 1 173 ? -9.849 4.907 33.397 1.00 86.50 173 TYR A N 1
ATOM 1418 C CA . TYR A 1 173 ? -11.257 4.784 33.789 1.00 86.50 173 TYR A CA 1
ATOM 1419 C C . TYR A 1 173 ? -11.589 3.382 34.310 1.00 86.50 173 TYR A C 1
ATOM 1421 O O . TYR A 1 173 ? -12.244 3.262 35.342 1.00 86.50 173 TYR A O 1
ATOM 1429 N N . LEU A 1 174 ? -11.112 2.324 33.647 1.00 85.00 174 LEU A N 1
ATOM 1430 C CA . LEU A 1 174 ? -11.303 0.942 34.098 1.00 85.00 174 LEU A CA 1
ATOM 1431 C C . LEU A 1 174 ? -10.571 0.657 35.415 1.00 85.00 174 LEU A C 1
ATOM 1433 O O . LEU A 1 174 ? -11.117 -0.036 36.269 1.00 85.00 174 LEU A O 1
ATOM 1437 N N . ALA A 1 175 ? -9.372 1.210 35.616 1.00 84.56 175 ALA A N 1
ATOM 1438 C CA . ALA A 1 175 ? -8.641 1.097 36.876 1.00 84.56 175 ALA A CA 1
ATOM 1439 C C . ALA A 1 175 ? -9.371 1.817 38.023 1.00 84.56 175 ALA A C 1
ATOM 1441 O O . ALA A 1 175 ? -9.526 1.243 39.100 1.00 84.56 175 ALA A O 1
ATOM 1442 N N . SER A 1 176 ? -9.884 3.025 37.772 1.00 86.44 176 SER A N 1
ATOM 1443 C CA . SER A 1 176 ? -10.662 3.802 38.748 1.00 86.44 176 SER A CA 1
ATOM 1444 C C . SER A 1 176 ? -11.988 3.118 39.093 1.00 86.44 176 SER A C 1
ATOM 1446 O O . SER A 1 176 ? -12.313 2.960 40.266 1.00 86.44 176 SER A O 1
ATOM 1448 N N . ALA A 1 177 ? -12.724 2.636 38.084 1.00 81.94 177 ALA A N 1
ATOM 1449 C CA . ALA A 1 177 ? -13.969 1.894 38.276 1.00 81.94 177 ALA A CA 1
ATOM 1450 C C . ALA A 1 177 ? -13.735 0.576 39.030 1.00 81.94 177 ALA A C 1
ATOM 1452 O O . ALA A 1 177 ? -14.502 0.234 39.927 1.00 81.94 177 ALA A O 1
ATOM 1453 N N . LYS A 1 178 ? -12.642 -0.142 38.732 1.00 87.38 178 LYS A N 1
ATOM 1454 C CA . LYS A 1 178 ? -12.244 -1.325 39.500 1.00 87.38 178 LYS A CA 1
ATOM 1455 C C . LYS A 1 178 ? -11.947 -0.966 40.958 1.00 87.38 178 LYS A C 1
ATOM 1457 O O . LYS A 1 178 ? -12.450 -1.640 41.845 1.00 87.38 178 LYS A O 1
ATOM 1462 N N . GLN A 1 179 ? -11.171 0.089 41.212 1.00 85.44 179 GLN A N 1
ATOM 1463 C CA . GLN A 1 179 ? -10.846 0.528 42.572 1.00 85.44 179 GLN A CA 1
ATOM 1464 C C . GLN A 1 179 ? -12.101 0.929 43.366 1.00 85.44 179 GLN A C 1
ATOM 1466 O O . GLN A 1 179 ? -12.188 0.628 44.555 1.00 85.44 179 GLN A O 1
ATOM 1471 N N . GLN A 1 180 ? -13.083 1.556 42.711 1.00 86.75 180 GLN A N 1
ATOM 1472 C CA . GLN A 1 180 ? -14.387 1.845 43.306 1.00 86.75 180 GLN A CA 1
ATOM 1473 C C . GLN A 1 180 ? -15.136 0.552 43.670 1.00 86.75 180 GLN A C 1
ATOM 1475 O O . GLN A 1 180 ? -15.518 0.388 44.825 1.00 86.75 180 GLN A O 1
ATOM 1480 N N . VAL A 1 181 ? -15.273 -0.397 42.737 1.00 83.38 181 VAL A N 1
ATOM 1481 C CA . VAL A 1 181 ? -15.948 -1.686 42.991 1.00 83.38 181 VAL A CA 1
ATOM 1482 C C . VAL A 1 181 ? -15.233 -2.506 44.072 1.00 83.38 181 VAL A C 1
ATOM 1484 O O . VAL A 1 181 ? -15.892 -3.086 44.930 1.00 83.38 181 VAL A O 1
ATOM 1487 N N . ASP A 1 182 ? -13.897 -2.528 44.087 1.00 85.75 182 ASP A N 1
ATOM 1488 C CA . ASP A 1 182 ? -13.108 -3.193 45.132 1.00 85.75 182 ASP A CA 1
ATOM 1489 C C . ASP A 1 182 ? -13.352 -2.542 46.516 1.00 85.75 182 ASP A C 1
ATOM 1491 O O . ASP A 1 182 ? -13.399 -3.248 47.527 1.00 85.75 182 ASP A O 1
ATOM 1495 N N . SER A 1 183 ? -13.565 -1.219 46.571 1.00 87.56 183 SER A N 1
ATOM 1496 C CA . SER A 1 183 ? -13.921 -0.482 47.795 1.00 87.56 183 SER A CA 1
ATOM 1497 C C . SER A 1 183 ? -15.352 -0.776 48.259 1.00 87.56 183 SER A C 1
ATOM 1499 O O . SER A 1 183 ? -15.556 -1.119 49.422 1.00 87.56 183 SER A O 1
ATOM 1501 N N . GLU A 1 184 ? -16.335 -0.700 47.359 1.00 86.69 184 GLU A N 1
ATOM 1502 C CA . GLU A 1 184 ? -17.744 -1.022 47.640 1.00 86.69 184 GLU A CA 1
ATOM 1503 C C . GLU A 1 184 ? -17.900 -2.483 48.099 1.00 86.69 184 GLU A C 1
ATOM 1505 O O . GLU A 1 184 ? -18.639 -2.781 49.036 1.00 86.69 184 GLU A O 1
ATOM 1510 N N . LEU A 1 185 ? -17.141 -3.408 47.503 1.00 85.38 185 LEU A N 1
ATOM 1511 C CA . LEU A 1 185 ? -17.118 -4.820 47.884 1.00 85.38 185 LEU A CA 1
ATOM 1512 C C . LEU A 1 185 ? -16.441 -5.046 49.246 1.00 85.38 185 LEU A C 1
ATOM 1514 O O . LEU A 1 185 ? -16.873 -5.916 50.009 1.00 85.38 185 LEU A O 1
ATOM 1518 N N . ALA A 1 186 ? -15.402 -4.276 49.582 1.00 86.38 186 ALA A N 1
ATOM 1519 C CA . ALA A 1 186 ? -14.803 -4.294 50.915 1.00 86.38 186 ALA A CA 1
ATOM 1520 C C . ALA A 1 186 ? -15.780 -3.773 51.984 1.00 86.38 186 ALA A C 1
ATOM 1522 O O . ALA A 1 186 ? -15.894 -4.385 53.048 1.00 86.38 186 ALA A O 1
ATOM 1523 N N . GLU A 1 187 ? -16.529 -2.711 51.681 1.00 87.88 187 GLU A N 1
ATOM 1524 C CA . GLU A 1 187 ? -17.552 -2.151 52.566 1.00 87.88 187 GLU A CA 1
ATOM 1525 C C . GLU A 1 187 ? -18.755 -3.096 52.735 1.00 87.88 187 GLU A C 1
ATOM 1527 O O . GLU A 1 187 ? -19.186 -3.368 53.855 1.00 87.88 187 GLU A O 1
ATOM 1532 N N . ALA A 1 188 ? -19.241 -3.709 51.653 1.00 83.00 188 ALA A N 1
ATOM 1533 C CA . ALA A 1 188 ? -20.283 -4.731 51.723 1.00 83.00 188 ALA A CA 1
ATOM 1534 C C . ALA A 1 188 ? -19.850 -5.937 52.583 1.00 83.00 188 ALA A C 1
ATOM 1536 O O . ALA A 1 188 ? -20.658 -6.498 53.326 1.00 83.00 188 ALA A O 1
ATOM 1537 N N . ARG A 1 189 ? -18.564 -6.324 52.546 1.00 88.06 189 ARG A N 1
ATOM 1538 C CA . ARG A 1 189 ? -18.009 -7.378 53.416 1.00 88.06 189 ARG A CA 1
ATOM 1539 C C . ARG A 1 189 ? -17.975 -6.974 54.888 1.00 88.06 189 ARG A C 1
ATOM 1541 O O . ARG A 1 189 ? -18.336 -7.800 55.728 1.00 88.06 189 ARG A O 1
ATOM 1548 N N . THR A 1 190 ? -17.572 -5.751 55.236 1.00 86.31 190 THR A N 1
ATOM 1549 C CA . THR A 1 190 ? -17.614 -5.295 56.639 1.00 86.31 190 THR A CA 1
ATOM 1550 C C . THR A 1 190 ? -19.050 -5.157 57.139 1.00 86.31 190 THR A C 1
ATOM 1552 O O . THR A 1 190 ? -19.336 -5.628 58.241 1.00 86.31 190 THR A O 1
ATOM 1555 N N . GLN A 1 191 ? -19.974 -4.636 56.325 1.00 87.12 191 GLN A N 1
ATOM 1556 C CA . GLN A 1 191 ? -21.404 -4.586 56.657 1.00 87.12 191 GLN A CA 1
ATOM 1557 C C . GLN A 1 191 ? -22.001 -5.990 56.867 1.00 87.12 191 GLN A C 1
ATOM 1559 O O . GLN A 1 191 ? -22.658 -6.226 57.881 1.00 87.12 191 GLN A O 1
ATOM 1564 N N . LEU A 1 192 ? -21.714 -6.952 55.978 1.00 85.56 192 LEU A N 1
ATOM 1565 C CA . LEU A 1 192 ? -22.147 -8.349 56.124 1.00 85.56 192 LEU A CA 1
ATOM 1566 C C . LEU A 1 192 ? -21.584 -8.994 57.399 1.00 85.56 192 LEU A C 1
ATOM 1568 O O . LEU A 1 192 ? -22.301 -9.704 58.100 1.00 85.56 192 LEU A O 1
ATOM 1572 N N . THR A 1 193 ? -20.317 -8.725 57.724 1.00 85.62 193 THR A N 1
ATOM 1573 C CA . THR A 1 193 ? -19.680 -9.251 58.941 1.00 85.62 193 THR A CA 1
ATOM 1574 C C . THR A 1 193 ? -20.344 -8.675 60.195 1.00 85.62 193 THR A C 1
ATOM 1576 O O . THR A 1 193 ? -20.698 -9.428 61.097 1.00 85.62 193 THR A O 1
ATOM 1579 N N . ALA A 1 194 ? -20.603 -7.363 60.229 1.00 84.38 194 ALA A N 1
ATOM 1580 C CA . ALA A 1 194 ? -21.311 -6.708 61.330 1.00 84.38 194 ALA A CA 1
ATOM 1581 C C . ALA A 1 194 ? -22.758 -7.217 61.486 1.00 84.38 194 ALA A C 1
ATOM 1583 O O . ALA A 1 194 ? -23.210 -7.462 62.607 1.00 84.38 194 ALA A O 1
ATOM 1584 N N . ALA A 1 195 ? -23.471 -7.435 60.376 1.00 80.94 195 ALA A N 1
ATOM 1585 C CA . ALA A 1 195 ? -24.803 -8.035 60.380 1.00 80.94 195 ALA A CA 1
ATOM 1586 C C . ALA A 1 195 ? -24.783 -9.483 60.901 1.00 80.94 195 ALA A C 1
ATOM 1588 O O . ALA A 1 195 ? -25.669 -9.870 61.663 1.00 80.94 195 ALA A O 1
ATOM 1589 N N . HIS A 1 196 ? -23.759 -10.272 60.554 1.00 85.75 196 HIS A N 1
ATOM 1590 C CA . HIS A 1 196 ? -23.616 -11.637 61.057 1.00 85.75 196 HIS A CA 1
ATOM 1591 C C . HIS A 1 196 ? -23.340 -11.669 62.567 1.00 85.75 196 HIS A C 1
ATOM 1593 O O . HIS A 1 196 ? -23.974 -12.462 63.265 1.00 85.75 196 HIS A O 1
ATOM 1599 N N . THR A 1 197 ? -22.474 -10.787 63.083 1.00 86.81 197 THR A N 1
ATOM 1600 C CA . THR A 1 197 ? -22.255 -10.628 64.532 1.00 86.81 197 THR A CA 1
ATOM 1601 C C . THR A 1 197 ? -23.561 -10.272 65.236 1.00 86.81 197 THR A C 1
ATOM 1603 O O . THR A 1 197 ? -23.982 -10.998 66.130 1.00 86.81 197 THR A O 1
ATOM 1606 N N . ARG A 1 198 ? -24.283 -9.253 64.746 1.00 88.31 198 ARG A N 1
ATOM 1607 C CA . ARG A 1 198 ? -25.580 -8.840 65.306 1.00 88.31 198 ARG A CA 1
ATOM 1608 C C . ARG A 1 198 ? -26.621 -9.966 65.293 1.00 88.31 198 ARG A C 1
ATOM 1610 O O . ARG A 1 198 ? -27.422 -10.065 66.218 1.00 88.31 198 ARG A O 1
ATOM 1617 N N . ASN A 1 199 ? -26.621 -10.818 64.268 1.00 85.94 199 ASN A N 1
ATOM 1618 C CA . ASN A 1 199 ? -27.499 -11.987 64.212 1.00 85.94 199 ASN A CA 1
ATOM 1619 C C . ASN A 1 199 ? -27.119 -13.043 65.267 1.00 85.94 199 ASN A C 1
ATOM 1621 O O . ASN A 1 199 ? -28.003 -13.617 65.896 1.00 85.94 199 ASN A O 1
ATOM 1625 N N . ASN A 1 200 ? -25.823 -13.263 65.513 1.00 86.06 200 ASN A N 1
ATOM 1626 C CA . ASN A 1 200 ? -25.351 -14.164 66.570 1.00 86.06 200 ASN A CA 1
ATOM 1627 C C . ASN A 1 200 ? -25.684 -13.621 67.975 1.00 86.06 200 ASN A C 1
ATOM 1629 O O . ASN A 1 200 ? -26.092 -14.391 68.846 1.00 86.06 200 ASN A O 1
ATOM 1633 N N . ASP A 1 201 ? -25.584 -12.304 68.183 1.00 87.19 201 ASP A N 1
ATOM 1634 C CA . ASP A 1 201 ? -25.986 -11.645 69.434 1.00 87.19 201 ASP A CA 1
ATOM 1635 C C . ASP A 1 201 ? -27.495 -11.822 69.688 1.00 87.19 201 ASP A C 1
ATOM 1637 O O . ASP A 1 201 ? -27.910 -12.206 70.784 1.00 87.19 201 ASP A O 1
ATOM 1641 N N . LEU A 1 202 ? -28.326 -11.632 68.653 1.00 85.69 202 LEU A N 1
ATOM 1642 C CA . LEU A 1 202 ? -29.772 -11.880 68.711 1.00 85.69 202 LEU A CA 1
ATOM 1643 C C . LEU A 1 202 ? -30.103 -13.358 68.973 1.00 85.69 202 LEU A C 1
ATOM 1645 O O . LEU A 1 202 ? -30.978 -13.644 69.785 1.00 85.69 202 LEU A O 1
ATOM 1649 N N . LEU A 1 203 ? -29.391 -14.297 68.343 1.00 87.19 203 LEU A N 1
ATOM 1650 C CA . LEU A 1 203 ? -29.518 -15.740 68.595 1.00 87.19 203 LEU A CA 1
ATOM 1651 C C . LEU A 1 203 ? -29.196 -16.101 70.052 1.00 87.19 203 LEU A C 1
ATOM 1653 O O . LEU A 1 203 ? -29.900 -16.909 70.659 1.00 87.19 203 LEU A O 1
ATOM 1657 N N . THR A 1 204 ? -28.172 -15.467 70.623 1.00 85.31 204 THR A N 1
ATOM 1658 C CA . THR A 1 204 ? -27.789 -15.641 72.031 1.00 85.31 204 THR A CA 1
ATOM 1659 C C . THR A 1 204 ? -28.883 -15.091 72.951 1.00 85.31 204 THR A C 1
ATOM 1661 O O . THR A 1 204 ? -29.395 -15.819 73.798 1.00 85.31 204 THR A O 1
ATOM 1664 N N . SER A 1 205 ? -29.355 -13.865 72.700 1.00 88.00 205 SER A N 1
ATOM 1665 C CA . SER A 1 205 ? -30.450 -13.241 73.456 1.00 88.00 205 SER A CA 1
ATOM 1666 C C . SER A 1 205 ? -31.776 -14.012 73.359 1.00 88.00 205 SER A C 1
ATOM 1668 O O . SER A 1 205 ? -32.540 -14.046 74.327 1.00 88.00 205 SER A O 1
ATOM 1670 N N . LEU A 1 206 ? -32.063 -14.641 72.215 1.00 83.88 206 LEU A N 1
ATOM 1671 C CA . LEU A 1 206 ? -33.223 -15.516 72.027 1.00 83.88 206 LEU A CA 1
ATOM 1672 C C . LEU A 1 206 ? -33.080 -16.795 72.865 1.00 83.88 206 LEU A C 1
ATOM 1674 O O . LEU A 1 206 ? -34.031 -17.214 73.522 1.00 83.88 206 LEU A O 1
ATOM 1678 N N . SER A 1 207 ? -31.885 -17.395 72.879 1.00 86.75 207 SER A N 1
ATOM 1679 C CA . SER A 1 207 ? -31.577 -18.570 73.699 1.00 86.75 207 SER A CA 1
ATOM 1680 C C . SER A 1 207 ? -31.706 -18.276 75.198 1.00 86.75 207 SER A C 1
ATOM 1682 O O . SER A 1 207 ? -32.259 -19.095 75.932 1.00 86.75 207 SER A O 1
ATOM 1684 N N . ASP A 1 208 ? -31.249 -17.109 75.653 1.00 86.62 208 ASP A N 1
ATOM 1685 C CA . ASP A 1 208 ? -31.394 -16.678 77.048 1.00 86.62 208 ASP A CA 1
ATOM 1686 C C . ASP A 1 208 ? -32.864 -16.406 77.406 1.00 86.62 208 ASP A C 1
ATOM 1688 O O . ASP A 1 208 ? -33.336 -16.851 78.452 1.00 86.62 208 ASP A O 1
ATOM 1692 N N . SER A 1 209 ? -33.628 -15.779 76.504 1.00 85.94 209 SER A N 1
ATOM 1693 C CA . SER A 1 209 ? -35.071 -15.550 76.689 1.00 85.94 209 SER A CA 1
ATOM 1694 C C . SER A 1 209 ? -35.864 -16.861 76.761 1.00 85.94 209 SER A C 1
ATOM 1696 O O . SER A 1 209 ? -36.725 -17.011 77.626 1.00 85.94 209 SER A O 1
ATOM 1698 N N . ASN A 1 210 ? -35.546 -17.847 75.913 1.00 84.94 210 ASN A N 1
ATOM 1699 C CA . ASN A 1 210 ? -36.136 -19.188 75.992 1.00 84.94 210 ASN A CA 1
ATOM 1700 C C . ASN A 1 210 ? -35.793 -19.877 77.320 1.00 84.94 210 ASN A C 1
ATOM 1702 O O . ASN A 1 210 ? -36.662 -20.483 77.942 1.00 84.94 210 ASN A O 1
ATOM 1706 N N . ARG A 1 211 ? -34.551 -19.736 77.797 1.00 86.06 211 ARG A N 1
ATOM 1707 C CA . ARG A 1 211 ? -34.132 -20.286 79.090 1.00 86.06 211 ARG A CA 1
ATOM 1708 C C . ARG A 1 211 ? -34.878 -19.648 80.265 1.00 86.06 211 ARG A C 1
ATOM 1710 O O . ARG A 1 211 ? -35.149 -20.338 81.246 1.00 86.06 211 ARG A O 1
ATOM 1717 N N . GLU A 1 212 ? -35.221 -18.363 80.183 1.00 88.25 212 GLU A N 1
ATOM 1718 C CA . GLU A 1 212 ? -36.045 -17.692 81.196 1.00 88.25 212 GLU A CA 1
ATOM 1719 C C . GLU A 1 212 ? -37.521 -18.115 81.112 1.00 88.25 212 GLU A C 1
ATOM 1721 O O . GLU A 1 212 ? -38.143 -18.376 82.142 1.00 88.25 212 GLU A O 1
ATOM 1726 N N . LEU A 1 213 ? -38.062 -18.294 79.900 1.00 83.94 213 LEU A N 1
ATOM 1727 C CA . LEU A 1 213 ? -39.394 -18.873 79.688 1.00 83.94 213 LEU A CA 1
ATOM 1728 C C . LEU A 1 213 ? -39.508 -20.287 80.277 1.00 83.94 213 LEU A C 1
ATOM 1730 O O . LEU A 1 213 ? -40.492 -20.574 80.956 1.00 83.94 213 LEU A O 1
ATOM 1734 N N . ASP A 1 214 ? -38.502 -21.146 80.095 1.00 85.38 214 ASP A N 1
ATOM 1735 C CA . ASP A 1 214 ? -38.479 -22.492 80.686 1.00 85.38 214 ASP A CA 1
ATOM 1736 C C . ASP A 1 214 ? -38.448 -22.451 82.225 1.00 85.38 214 ASP A C 1
ATOM 1738 O O . ASP A 1 214 ? -39.146 -23.231 82.881 1.00 85.38 214 ASP A O 1
ATOM 1742 N N . LYS A 1 215 ? -37.708 -21.509 82.834 1.00 88.31 215 LYS A N 1
ATOM 1743 C CA . LYS A 1 215 ? -37.752 -21.297 84.295 1.00 88.31 215 LYS A CA 1
ATOM 1744 C C . LYS A 1 215 ? -39.142 -20.870 84.757 1.00 88.31 215 LYS A C 1
ATOM 1746 O O . LYS A 1 215 ? -39.654 -21.448 85.714 1.00 88.31 215 LYS A O 1
ATOM 1751 N N . HIS A 1 216 ? -39.749 -19.879 84.100 1.00 87.75 216 HIS A N 1
ATOM 1752 C CA . HIS A 1 216 ? -41.083 -19.399 84.460 1.00 87.75 216 HIS A CA 1
ATOM 1753 C C . HIS A 1 216 ? -42.146 -20.480 84.273 1.00 87.75 216 HIS A C 1
ATOM 1755 O O . HIS A 1 216 ? -43.020 -20.619 85.123 1.00 87.75 216 HIS A O 1
ATOM 1761 N N . LYS A 1 217 ? -42.033 -21.306 83.229 1.00 88.88 217 LYS A N 1
ATOM 1762 C CA . LYS A 1 217 ? -42.896 -22.470 83.020 1.00 88.88 217 LYS A CA 1
ATOM 1763 C C . LYS A 1 217 ? -42.782 -23.469 84.173 1.00 88.88 217 LYS A C 1
ATOM 1765 O O . LYS A 1 217 ? -43.794 -23.800 84.778 1.00 88.88 217 LYS A O 1
ATOM 1770 N N . HIS A 1 218 ? -41.565 -23.842 84.572 1.00 87.19 218 HIS A N 1
ATOM 1771 C CA . HIS A 1 218 ? -41.348 -24.680 85.756 1.00 87.19 218 HIS A CA 1
ATOM 1772 C C . HIS A 1 218 ? -41.818 -24.037 87.071 1.00 87.19 218 HIS A C 1
ATOM 1774 O O . HIS A 1 218 ? -42.156 -24.746 88.020 1.00 87.19 218 HIS A O 1
ATOM 1780 N N . GLU A 1 219 ? -41.820 -22.709 87.176 1.00 89.88 219 GLU A N 1
ATOM 1781 C CA . GLU A 1 219 ? -42.365 -22.004 88.337 1.00 89.88 219 GLU A CA 1
ATOM 1782 C C . GLU A 1 219 ? -43.902 -22.013 88.347 1.00 89.88 219 GLU A C 1
ATOM 1784 O O . GLU A 1 219 ? -44.495 -22.174 89.414 1.00 89.88 219 GLU A O 1
ATOM 1789 N N . ILE A 1 220 ? -44.540 -21.894 87.177 1.00 86.25 220 ILE A N 1
ATOM 1790 C CA . ILE A 1 220 ? -45.989 -22.059 86.995 1.00 86.25 220 ILE A CA 1
ATOM 1791 C C . ILE A 1 220 ? -46.395 -23.493 87.344 1.00 86.25 220 ILE A C 1
ATOM 1793 O O . ILE A 1 220 ? -47.239 -23.657 88.218 1.00 86.25 220 ILE A O 1
ATOM 1797 N N . ASP A 1 221 ? -45.724 -24.510 86.789 1.00 86.62 221 ASP A N 1
ATOM 1798 C CA . ASP A 1 221 ? -45.995 -25.927 87.087 1.00 86.62 221 ASP A CA 1
ATOM 1799 C C . ASP A 1 221 ? -45.974 -26.191 88.612 1.00 86.62 221 ASP A C 1
ATOM 1801 O O . ASP A 1 221 ? -46.892 -26.791 89.172 1.00 86.62 221 ASP A O 1
ATOM 1805 N N . ARG A 1 222 ? -44.969 -25.657 89.330 1.00 90.50 222 ARG A N 1
ATOM 1806 C CA . ARG A 1 222 ? -44.884 -25.752 90.804 1.00 90.50 222 ARG A CA 1
ATOM 1807 C C . ARG A 1 222 ? -46.004 -25.008 91.531 1.00 90.50 222 ARG A C 1
ATOM 1809 O O . ARG A 1 222 ? -46.423 -25.444 92.604 1.00 90.50 222 ARG A O 1
ATOM 1816 N N . LYS A 1 223 ? -46.446 -23.858 91.015 1.00 87.56 223 LYS A N 1
ATOM 1817 C CA . LYS A 1 223 ? -47.560 -23.091 91.593 1.00 87.56 223 LYS A CA 1
ATOM 1818 C C . LYS A 1 223 ? -48.886 -23.817 91.371 1.00 87.56 223 LYS A C 1
ATOM 1820 O O . LYS A 1 223 ? -49.679 -23.867 92.305 1.00 87.56 223 LYS A O 1
ATOM 1825 N N . ASP A 1 224 ? -49.086 -24.461 90.226 1.00 89.00 224 ASP A N 1
ATOM 1826 C CA . ASP A 1 224 ? -50.259 -25.297 89.954 1.00 89.00 224 ASP A CA 1
ATOM 1827 C C . ASP A 1 224 ? -50.267 -26.581 90.806 1.00 89.00 224 ASP A C 1
ATOM 1829 O O . ASP A 1 224 ? -51.303 -26.945 91.371 1.00 89.00 224 ASP A O 1
ATOM 1833 N N . ASP A 1 225 ? -49.113 -27.216 91.032 1.00 87.00 225 ASP A N 1
ATOM 1834 C CA . ASP A 1 225 ? -48.972 -28.302 92.017 1.00 87.00 225 ASP A CA 1
ATOM 1835 C C . ASP A 1 225 ? -49.343 -27.840 93.441 1.00 87.00 225 ASP A C 1
ATOM 1837 O O . ASP A 1 225 ? -50.045 -28.548 94.174 1.00 87.00 225 ASP A O 1
ATOM 1841 N N . MET A 1 226 ? -48.935 -26.625 93.826 1.00 90.19 226 MET A N 1
ATOM 1842 C CA . MET A 1 226 ? -49.296 -26.011 95.109 1.00 90.19 226 MET A CA 1
ATOM 1843 C C . MET A 1 226 ? -50.801 -25.706 95.194 1.00 90.19 226 MET A C 1
ATOM 1845 O O . MET A 1 226 ? -51.439 -25.999 96.206 1.00 90.19 226 MET A O 1
ATOM 1849 N N . ILE A 1 227 ? -51.397 -25.169 94.126 1.00 85.31 227 ILE A N 1
ATOM 1850 C CA . ILE A 1 227 ? -52.834 -24.882 94.037 1.00 85.31 227 ILE A CA 1
ATOM 1851 C C . ILE A 1 227 ? -53.638 -26.180 94.127 1.00 85.31 227 ILE A C 1
ATOM 1853 O O . ILE A 1 227 ? -54.572 -26.259 94.925 1.00 85.31 227 ILE A O 1
ATOM 1857 N N . THR A 1 228 ? -53.266 -27.233 93.392 1.00 86.56 228 THR A N 1
ATOM 1858 C CA . THR A 1 228 ? -53.967 -28.522 93.486 1.00 86.56 228 THR A CA 1
ATOM 1859 C C . THR A 1 228 ? -53.763 -29.196 94.844 1.00 86.56 228 THR A C 1
ATOM 1861 O O . THR A 1 228 ? -54.660 -29.914 95.293 1.00 86.56 228 THR A O 1
ATOM 1864 N N . HIS A 1 229 ? -52.635 -28.971 95.532 1.00 86.75 229 HIS A N 1
ATOM 1865 C CA . HIS A 1 229 ? -52.452 -29.388 96.927 1.00 86.75 229 HIS A CA 1
ATOM 1866 C C . HIS A 1 229 ? -53.443 -28.664 97.844 1.00 86.75 229 HIS A C 1
ATOM 1868 O O . HIS A 1 229 ? -54.216 -29.318 98.543 1.00 86.75 229 HIS A O 1
ATOM 1874 N N . LEU A 1 230 ? -53.490 -27.330 97.792 1.00 86.94 230 LEU A N 1
ATOM 1875 C CA . LEU A 1 230 ? -54.405 -26.511 98.594 1.00 86.94 230 LEU A CA 1
ATOM 1876 C C . LEU A 1 230 ? -55.880 -26.839 98.309 1.00 86.94 230 LEU A C 1
ATOM 1878 O O . LEU A 1 230 ? -56.669 -26.968 99.241 1.00 86.94 230 LEU A O 1
ATOM 1882 N N . GLN A 1 231 ? -56.258 -27.070 97.049 1.00 86.31 231 GLN A N 1
ATOM 1883 C CA . GLN A 1 231 ? -57.599 -27.536 96.677 1.00 86.31 231 GLN A CA 1
ATOM 1884 C C . GLN A 1 231 ? -57.922 -28.915 97.273 1.00 86.31 231 GLN A C 1
ATOM 1886 O O . GLN A 1 231 ? -59.027 -29.118 97.783 1.00 86.31 231 GLN A O 1
ATOM 1891 N N . ARG A 1 232 ? -56.965 -29.856 97.264 1.00 86.50 232 ARG A N 1
ATOM 1892 C CA . ARG A 1 232 ? -57.110 -31.161 97.933 1.00 86.50 232 ARG A CA 1
ATOM 1893 C C . ARG A 1 232 ? -57.295 -31.005 99.443 1.00 86.50 232 ARG A C 1
ATOM 1895 O O . ARG A 1 232 ? -58.107 -31.729 100.011 1.00 86.50 232 ARG A O 1
ATOM 1902 N N . GLU A 1 233 ? -56.596 -30.072 100.085 1.00 87.62 233 GLU A N 1
ATOM 1903 C CA . GLU A 1 233 ? -56.731 -29.807 101.525 1.00 87.62 233 GLU A CA 1
ATOM 1904 C C . GLU A 1 233 ? -58.054 -29.129 101.884 1.00 87.62 233 GLU A C 1
ATOM 1906 O O . GLU A 1 233 ? -58.729 -29.579 102.808 1.00 87.62 233 GLU A O 1
ATOM 1911 N N . MET A 1 234 ? -58.472 -28.109 101.124 1.00 85.38 234 MET A N 1
ATOM 1912 C CA . MET A 1 234 ? -59.782 -27.470 101.285 1.00 85.38 234 MET A CA 1
ATOM 1913 C C . MET A 1 234 ? -60.915 -28.482 101.125 1.00 85.38 234 MET A C 1
ATOM 1915 O O . MET A 1 234 ? -61.836 -28.497 101.939 1.00 85.38 234 MET A O 1
ATOM 1919 N N . LYS A 1 235 ? -60.828 -29.373 100.128 1.00 88.38 235 LYS A N 1
ATOM 1920 C CA . LYS A 1 235 ? -61.802 -30.456 99.957 1.00 88.38 235 LYS A CA 1
ATOM 1921 C C . LYS A 1 235 ? -61.807 -31.399 101.163 1.00 88.38 235 LYS A C 1
ATOM 1923 O O . LYS A 1 235 ? -62.873 -31.662 101.706 1.00 88.38 235 LYS A O 1
ATOM 1928 N N . ARG A 1 236 ? -60.630 -31.820 101.646 1.00 87.50 236 ARG A N 1
ATOM 1929 C CA . ARG A 1 236 ? -60.494 -32.643 102.862 1.00 87.50 236 ARG A CA 1
ATOM 1930 C C . ARG A 1 236 ? -61.151 -31.974 104.078 1.00 87.50 236 ARG A C 1
ATOM 1932 O O . ARG A 1 236 ? -61.885 -32.629 104.807 1.00 87.50 236 ARG A O 1
ATOM 1939 N N . LYS A 1 237 ? -60.949 -30.663 104.258 1.00 85.62 237 LYS A N 1
ATOM 1940 C CA . LYS A 1 237 ? -61.564 -29.870 105.336 1.00 85.62 237 LYS A CA 1
ATOM 1941 C C . LYS A 1 237 ? -63.077 -29.710 105.182 1.00 85.62 237 LYS A C 1
ATOM 1943 O O . LYS A 1 237 ? -63.785 -29.772 106.182 1.00 85.62 237 LYS A O 1
ATOM 1948 N N . ALA A 1 238 ? -63.581 -29.548 103.960 1.00 81.81 238 ALA A N 1
ATOM 1949 C CA . ALA A 1 238 ? -65.016 -29.530 103.688 1.00 81.81 238 ALA A CA 1
ATOM 1950 C C . ALA A 1 238 ? -65.668 -30.896 103.974 1.00 81.81 238 ALA A C 1
ATOM 1952 O O . ALA A 1 238 ? -66.740 -30.950 104.572 1.00 81.81 238 ALA A O 1
ATOM 1953 N N . ASP A 1 239 ? -65.001 -31.997 103.617 1.00 82.88 239 ASP A N 1
ATOM 1954 C CA . ASP A 1 239 ? -65.459 -33.359 103.908 1.00 82.88 239 ASP A CA 1
ATOM 1955 C C . ASP A 1 239 ? -65.439 -33.649 105.426 1.00 82.88 239 ASP A C 1
ATOM 1957 O O . ASP A 1 239 ? -66.426 -34.150 105.967 1.00 82.88 239 ASP A O 1
ATOM 1961 N N . GLU A 1 240 ? -64.380 -33.250 106.145 1.00 86.44 240 GLU A N 1
ATOM 1962 C CA . GLU A 1 240 ? -64.314 -33.292 107.619 1.00 86.44 240 GLU A CA 1
ATOM 1963 C C . GLU A 1 240 ? -65.464 -32.500 108.269 1.00 86.44 240 GLU A C 1
ATOM 1965 O O . GLU A 1 240 ? -66.144 -33.015 109.161 1.00 86.44 240 GLU A O 1
ATOM 1970 N N . TYR A 1 241 ? -65.727 -31.277 107.796 1.00 84.81 241 TYR A N 1
ATOM 1971 C CA . TYR A 1 241 ? -66.816 -30.435 108.296 1.00 84.81 241 TYR A CA 1
ATOM 1972 C C . TYR A 1 241 ? -68.195 -31.049 108.010 1.00 84.81 241 TYR A C 1
ATOM 1974 O O . TYR A 1 241 ? -69.056 -31.070 108.887 1.00 84.81 241 TYR A O 1
ATOM 1982 N N . ASN A 1 242 ? -68.403 -31.629 106.824 1.00 86.44 242 ASN A N 1
ATOM 1983 C CA . ASN A 1 242 ? -69.637 -32.340 106.478 1.00 86.44 242 ASN A CA 1
ATOM 1984 C C . ASN A 1 242 ? -69.862 -33.580 107.359 1.00 86.44 242 ASN A C 1
ATOM 1986 O O . ASN A 1 242 ? -70.991 -33.829 107.786 1.00 86.44 242 ASN A O 1
ATOM 1990 N N . ILE A 1 243 ? -68.806 -34.332 107.691 1.00 85.00 243 ILE A N 1
ATOM 1991 C CA . ILE A 1 243 ? -68.878 -35.451 108.645 1.00 85.00 243 ILE A CA 1
ATOM 1992 C C . ILE A 1 243 ? -69.241 -34.937 110.045 1.00 85.00 243 ILE A C 1
ATOM 1994 O O . ILE A 1 243 ? -70.127 -35.498 110.694 1.00 85.00 243 ILE A O 1
ATOM 1998 N N . GLN A 1 244 ? -68.613 -33.849 110.500 1.00 84.50 244 GLN A N 1
ATOM 1999 C CA . GLN A 1 244 ? -68.916 -33.227 111.790 1.00 84.50 244 GLN A CA 1
ATOM 2000 C C . GLN A 1 244 ? -70.372 -32.739 111.856 1.00 84.50 244 GLN A C 1
ATOM 2002 O O . GLN A 1 244 ? -71.058 -33.006 112.842 1.00 84.50 244 GLN A O 1
ATOM 2007 N N . ASN A 1 245 ? -70.873 -32.112 110.790 1.00 79.69 245 ASN A N 1
ATOM 2008 C CA . ASN A 1 245 ? -72.248 -31.624 110.686 1.00 79.69 245 ASN A CA 1
ATOM 2009 C C . ASN A 1 245 ? -73.268 -32.782 110.617 1.00 79.69 245 ASN A C 1
ATOM 2011 O O . ASN A 1 245 ? -74.309 -32.748 111.267 1.00 79.69 245 ASN A O 1
ATOM 2015 N N . CYS A 1 246 ? -72.942 -33.874 109.916 1.00 80.56 246 CYS A N 1
ATOM 2016 C CA . CYS A 1 246 ? -73.745 -35.102 109.903 1.00 80.56 246 CYS A CA 1
ATOM 2017 C C . CYS A 1 246 ? -73.831 -35.752 111.298 1.00 80.56 246 CYS A C 1
ATOM 2019 O O . CYS A 1 246 ? -74.900 -36.199 111.717 1.00 80.56 246 CYS A O 1
ATOM 2021 N N . ASN A 1 247 ? -72.730 -35.762 112.054 1.00 81.62 247 ASN A N 1
ATOM 2022 C CA . ASN A 1 247 ? -72.710 -36.256 113.432 1.00 81.62 247 ASN A CA 1
ATOM 2023 C C . ASN A 1 247 ? -73.474 -35.329 114.394 1.00 81.62 247 ASN A C 1
ATOM 2025 O O . ASN A 1 247 ? -74.209 -35.822 115.251 1.00 81.62 247 ASN A O 1
ATOM 2029 N N . ALA A 1 248 ? -73.366 -34.008 114.221 1.00 76.75 248 ALA A N 1
ATOM 2030 C CA . ALA A 1 248 ? -74.159 -33.032 114.965 1.00 76.75 248 ALA A CA 1
ATOM 2031 C C . ALA A 1 248 ? -75.662 -33.235 114.717 1.00 76.75 248 ALA A C 1
ATOM 2033 O O . ALA A 1 248 ? -76.412 -33.387 115.675 1.00 76.75 248 ALA A O 1
ATOM 2034 N N . ASN A 1 249 ? -76.088 -33.368 113.456 1.00 81.06 249 ASN A N 1
ATOM 2035 C CA . ASN A 1 249 ? -77.486 -33.618 113.093 1.00 81.06 249 ASN A CA 1
ATOM 2036 C C . ASN A 1 249 ? -78.023 -34.955 113.633 1.00 81.06 249 ASN A C 1
ATOM 2038 O O . ASN A 1 249 ? -79.178 -35.018 114.041 1.00 81.06 249 ASN A O 1
ATOM 2042 N N . LYS A 1 250 ? -77.203 -36.014 113.706 1.00 80.19 250 LYS A N 1
ATOM 2043 C CA . LYS A 1 250 ? -77.590 -37.273 114.378 1.00 80.19 250 LYS A CA 1
ATOM 2044 C C . LYS A 1 250 ? -77.803 -37.086 115.882 1.00 80.19 250 LYS A C 1
ATOM 2046 O O . LYS A 1 250 ? -78.756 -37.630 116.427 1.00 80.19 250 LYS A O 1
ATOM 2051 N N . SER A 1 251 ? -76.935 -36.317 116.541 1.00 81.81 251 SER A N 1
ATOM 2052 C CA . SER A 1 251 ? -77.086 -35.966 117.961 1.00 81.81 251 SER A CA 1
ATOM 2053 C C . SER A 1 251 ? -78.340 -35.115 118.199 1.00 81.81 251 SER A C 1
ATOM 2055 O O . SER A 1 251 ? -79.082 -35.351 119.148 1.00 81.81 251 SER A O 1
ATOM 2057 N N . LEU A 1 252 ? -78.620 -34.173 117.295 1.00 78.19 252 LEU A N 1
ATOM 2058 C CA . LEU A 1 252 ? -79.789 -33.296 117.348 1.00 78.19 252 LEU A CA 1
ATOM 2059 C C . LEU A 1 252 ? -81.088 -34.096 117.156 1.00 78.19 252 LEU A C 1
ATOM 2061 O O . LEU A 1 252 ? -81.957 -34.034 118.014 1.00 78.19 252 LEU A O 1
ATOM 2065 N N . ALA A 1 253 ? -81.158 -34.977 116.152 1.00 77.31 253 ALA A N 1
ATOM 2066 C CA . ALA A 1 253 ? -82.297 -35.878 115.951 1.00 77.31 253 ALA A CA 1
ATOM 2067 C C . ALA A 1 253 ? -82.519 -36.858 117.125 1.00 77.31 253 ALA A C 1
ATOM 2069 O O . ALA A 1 253 ? -83.656 -37.204 117.445 1.00 77.31 253 ALA A O 1
ATOM 2070 N N . GLN A 1 254 ? -81.447 -37.294 117.798 1.00 79.44 254 GLN A N 1
ATOM 2071 C CA . GLN A 1 254 ? -81.548 -38.073 119.036 1.00 79.44 254 GLN A CA 1
ATOM 2072 C C . GLN A 1 254 ? -82.150 -37.232 120.177 1.00 79.44 254 GLN A C 1
ATOM 2074 O O . GLN A 1 254 ? -82.992 -37.733 120.920 1.00 79.44 254 GLN A O 1
ATOM 2079 N N . LYS A 1 255 ? -81.776 -35.950 120.292 1.00 77.00 255 LYS A N 1
ATOM 2080 C CA . LYS A 1 255 ? -82.358 -35.017 121.270 1.00 77.00 255 LYS A CA 1
ATOM 2081 C C . LYS A 1 255 ? -83.809 -34.662 120.957 1.00 77.00 255 LYS A C 1
ATOM 2083 O O . LYS A 1 255 ? -84.610 -34.636 121.883 1.00 77.00 255 LYS A O 1
ATOM 2088 N N . ASP A 1 256 ? -84.175 -34.490 119.692 1.00 79.19 256 ASP A N 1
ATOM 2089 C CA . ASP A 1 256 ? -85.569 -34.280 119.281 1.00 79.19 256 ASP A CA 1
ATOM 2090 C C . ASP A 1 256 ? -86.445 -35.492 119.638 1.00 79.19 256 ASP A C 1
ATOM 2092 O O . ASP A 1 256 ? -87.578 -35.331 120.088 1.00 79.19 256 ASP A O 1
ATOM 2096 N N . LYS A 1 257 ? -85.903 -36.713 119.526 1.00 79.94 257 LYS A N 1
ATOM 2097 C CA . LYS A 1 257 ? -86.578 -37.944 119.965 1.00 79.94 257 LYS A CA 1
ATOM 2098 C C . LYS A 1 257 ? -86.765 -37.999 121.486 1.00 79.94 257 LYS A C 1
ATOM 2100 O O . LYS A 1 257 ? -87.863 -38.303 121.940 1.00 79.94 257 LYS A O 1
ATOM 2105 N N . GLU A 1 258 ? -85.737 -37.658 122.266 1.00 76.56 258 GLU A N 1
ATOM 2106 C CA . GLU A 1 258 ? -85.841 -37.537 123.732 1.00 76.56 258 GLU A CA 1
ATOM 2107 C C . GLU A 1 258 ? -86.852 -36.449 124.154 1.00 76.56 258 GLU A C 1
ATOM 2109 O O . GLU A 1 258 ? -87.606 -36.635 125.108 1.00 76.56 258 GLU A O 1
ATOM 2114 N N . ILE A 1 259 ? -86.910 -35.328 123.425 1.00 74.00 259 ILE A N 1
ATOM 2115 C CA . ILE A 1 259 ? -87.888 -34.253 123.644 1.00 74.00 259 ILE A CA 1
ATOM 2116 C C . ILE A 1 259 ? -89.306 -34.726 123.303 1.00 74.00 259 ILE A C 1
ATOM 2118 O O . ILE A 1 259 ? -90.226 -34.440 124.065 1.00 74.00 259 ILE A O 1
ATOM 2122 N N . GLN A 1 260 ? -89.504 -35.478 122.217 1.00 78.06 260 GLN A N 1
ATOM 2123 C CA . GLN A 1 260 ? -90.818 -36.027 121.875 1.00 78.06 260 GLN A CA 1
ATOM 2124 C C . GLN A 1 260 ? -91.297 -37.047 122.921 1.00 78.06 260 GLN A C 1
ATOM 2126 O O . GLN A 1 260 ? -92.439 -36.969 123.366 1.00 78.06 260 GLN A O 1
ATOM 2131 N N . GLU A 1 261 ? -90.415 -37.933 123.393 1.00 77.25 261 GLU A N 1
ATOM 2132 C CA . GLU A 1 261 ? -90.712 -38.869 124.490 1.00 77.25 261 GLU A CA 1
ATOM 2133 C C . GLU A 1 261 ? -91.073 -38.119 125.792 1.00 77.25 261 GLU A C 1
ATOM 2135 O O . GLU A 1 261 ? -91.995 -38.518 126.509 1.00 77.25 261 GLU A O 1
ATOM 2140 N N . ALA A 1 262 ? -90.425 -36.981 126.070 1.00 71.62 262 ALA A N 1
ATOM 2141 C CA . ALA A 1 262 ? -90.794 -36.103 127.182 1.00 71.62 262 ALA A CA 1
ATOM 2142 C C . ALA A 1 262 ? -92.140 -35.379 126.963 1.00 71.62 262 ALA A C 1
ATOM 2144 O O . ALA A 1 262 ? -92.913 -35.234 127.911 1.00 71.62 262 ALA A O 1
ATOM 2145 N N . ILE A 1 263 ? -92.458 -34.952 125.735 1.00 76.38 263 ILE A N 1
ATOM 2146 C CA . ILE A 1 263 ? -93.754 -34.345 125.383 1.00 76.38 263 ILE A CA 1
ATOM 2147 C C . ILE A 1 263 ? -94.890 -35.354 125.587 1.00 76.38 263 ILE A C 1
ATOM 2149 O O . ILE A 1 263 ? -95.906 -35.007 126.190 1.00 76.38 263 ILE A O 1
ATOM 2153 N N . ASP A 1 264 ? -94.712 -36.603 125.159 1.00 77.62 264 ASP A N 1
ATOM 2154 C CA . ASP A 1 264 ? -95.719 -37.660 125.297 1.00 77.62 264 ASP A CA 1
ATOM 2155 C C . ASP A 1 264 ? -95.937 -38.041 126.779 1.00 77.62 264 ASP A C 1
ATOM 2157 O O . ASP A 1 264 ? -97.074 -38.243 127.230 1.00 77.62 264 ASP A O 1
ATOM 2161 N N . ALA A 1 265 ? -94.866 -38.032 127.584 1.00 73.06 265 ALA A N 1
ATOM 2162 C CA . ALA A 1 265 ? -94.949 -38.163 129.040 1.00 73.06 265 ALA A CA 1
ATOM 2163 C C . ALA A 1 265 ? -95.700 -36.984 129.693 1.00 73.06 265 ALA A C 1
ATOM 2165 O O . ALA A 1 265 ? -96.559 -37.195 130.554 1.00 73.06 265 ALA A O 1
ATOM 2166 N N . VAL A 1 266 ? -95.448 -35.744 129.252 1.00 71.44 266 VAL A N 1
ATOM 2167 C CA . VAL A 1 266 ? -96.174 -34.545 129.711 1.00 71.44 266 VAL A CA 1
ATOM 2168 C C . VAL A 1 266 ? -97.649 -34.579 129.294 1.00 71.44 266 VAL A C 1
ATOM 2170 O O . VAL A 1 266 ? -98.503 -34.172 130.080 1.00 71.44 266 VAL A O 1
ATOM 2173 N N . GLN A 1 267 ? -97.994 -35.108 128.116 1.00 75.12 267 GLN A N 1
ATOM 2174 C CA . GLN A 1 267 ? -99.394 -35.291 127.710 1.00 75.12 267 GLN A CA 1
ATOM 2175 C C . GLN A 1 267 ? -100.113 -36.341 128.570 1.00 75.12 267 GLN A C 1
ATOM 2177 O O . GLN A 1 267 ? -101.248 -36.108 128.991 1.00 75.12 267 GLN A O 1
ATOM 2182 N N . SER A 1 268 ? -99.441 -37.441 128.924 1.00 71.31 268 SER A N 1
ATOM 2183 C CA . SER A 1 268 ? -99.984 -38.424 129.874 1.00 71.31 268 SER A CA 1
ATOM 2184 C C . SER A 1 268 ? -100.184 -37.823 131.272 1.00 71.31 268 SER A C 1
ATOM 2186 O O . SER A 1 268 ? -101.236 -38.018 131.883 1.00 71.31 268 SER A O 1
ATOM 2188 N N . LEU A 1 269 ? -99.234 -37.015 131.760 1.00 68.00 269 LEU A N 1
ATOM 2189 C CA . LEU A 1 269 ? -99.391 -36.264 133.012 1.00 68.00 269 LEU A CA 1
ATOM 2190 C C . LEU A 1 269 ? -100.547 -35.256 132.938 1.00 68.00 269 LEU A C 1
ATOM 2192 O O . LEU A 1 269 ? -101.319 -35.151 133.886 1.00 68.00 269 LEU A O 1
ATOM 2196 N N . LYS A 1 270 ? -100.738 -34.572 131.804 1.00 73.38 270 LYS A N 1
ATOM 2197 C CA . LYS A 1 270 ? -101.860 -33.644 131.592 1.00 73.38 270 LYS A CA 1
ATOM 2198 C C . LYS A 1 270 ? -103.221 -34.347 131.683 1.00 73.38 270 LYS A C 1
ATOM 2200 O O . LYS A 1 270 ? -104.152 -33.790 132.259 1.00 73.38 270 LYS A O 1
ATOM 2205 N N . GLN A 1 271 ? -103.327 -35.584 131.194 1.00 72.19 271 GLN A N 1
ATOM 2206 C CA . GLN A 1 271 ? -104.541 -36.395 131.330 1.00 72.19 271 GLN A CA 1
ATOM 2207 C C . GLN A 1 271 ? -104.801 -36.836 132.785 1.00 72.19 271 GLN A C 1
ATOM 2209 O O . GLN A 1 271 ? -105.957 -36.913 133.205 1.00 72.19 271 GLN A O 1
ATOM 2214 N N . VAL A 1 272 ? -103.747 -37.082 133.573 1.00 69.62 272 VAL A N 1
ATOM 2215 C CA . VAL A 1 272 ? -103.854 -37.345 135.022 1.00 69.62 272 VAL A CA 1
ATOM 2216 C C . VAL A 1 272 ? -104.278 -36.084 135.784 1.00 69.62 272 VAL A C 1
ATOM 2218 O O . VAL A 1 272 ? -105.156 -36.166 136.642 1.00 69.62 272 VAL A O 1
ATOM 2221 N N . VAL A 1 273 ? -103.726 -34.918 135.433 1.00 63.78 273 VAL A N 1
ATOM 2222 C CA . VAL A 1 273 ? -104.087 -33.623 136.035 1.00 63.78 273 VAL A CA 1
ATOM 2223 C C . VAL A 1 273 ? -105.555 -33.276 135.776 1.00 63.78 273 VAL A C 1
ATOM 2225 O O . VAL A 1 273 ? -106.257 -32.967 136.732 1.00 63.78 273 VAL A O 1
ATOM 2228 N N . MET A 1 274 ? -106.075 -33.443 134.553 1.00 70.56 274 MET A N 1
ATOM 2229 C CA . MET A 1 274 ? -107.506 -33.216 134.272 1.00 70.56 274 MET A CA 1
ATOM 2230 C C . MET A 1 274 ? -108.438 -34.088 135.135 1.00 70.56 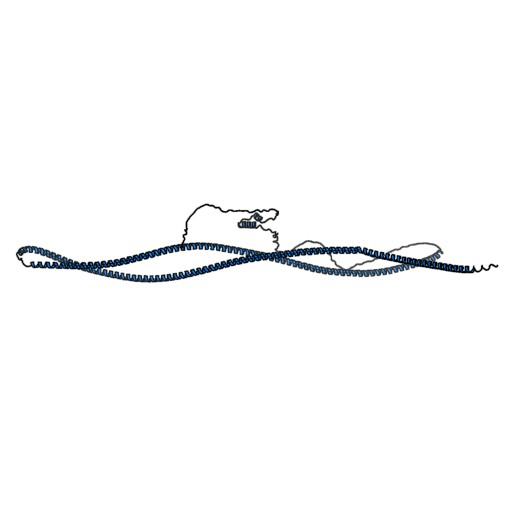274 MET A C 1
ATOM 2232 O O . MET A 1 274 ? -109.499 -33.637 135.567 1.00 70.56 274 MET A O 1
ATOM 2236 N N . ASN A 1 275 ? -108.033 -35.326 135.439 1.00 67.56 275 ASN A N 1
ATOM 2237 C CA . ASN A 1 275 ? -108.793 -36.211 136.327 1.00 67.56 275 ASN A CA 1
ATOM 2238 C C . ASN A 1 275 ? -108.715 -35.775 137.808 1.00 67.56 275 ASN A C 1
ATOM 2240 O O . ASN A 1 275 ? -109.621 -36.087 138.581 1.00 67.56 275 ASN A O 1
ATOM 2244 N N . GLN A 1 276 ? -107.668 -35.045 138.211 1.00 60.47 276 GLN A N 1
ATOM 2245 C CA . GLN A 1 276 ? -107.522 -34.467 139.554 1.00 60.47 276 GLN A CA 1
ATOM 2246 C C . GLN A 1 276 ? -108.213 -33.101 139.693 1.00 60.47 276 GLN A C 1
ATOM 2248 O O . GLN A 1 276 ? -108.813 -32.831 140.731 1.00 60.47 276 GLN A O 1
ATOM 2253 N N . GLU A 1 277 ? -108.209 -32.259 138.658 1.00 60.00 277 GLU A N 1
ATOM 2254 C CA . GLU A 1 277 ? -108.888 -30.951 138.643 1.00 60.00 277 GLU A CA 1
ATOM 2255 C C . GLU A 1 277 ? -110.399 -31.086 138.906 1.00 60.00 277 GLU A C 1
ATOM 2257 O O . GLU A 1 277 ? -110.975 -30.311 139.674 1.00 60.00 277 GLU A O 1
ATOM 2262 N N . GLN A 1 278 ? -111.025 -32.137 138.365 1.00 63.88 278 GLN A N 1
ATOM 2263 C CA . GLN A 1 278 ? -112.437 -32.460 138.601 1.00 63.88 278 GLN A CA 1
ATOM 2264 C C . GLN A 1 278 ? -112.740 -32.873 140.059 1.00 63.88 278 GLN A C 1
ATOM 2266 O O . GLN A 1 278 ? -113.879 -32.743 140.507 1.00 63.88 278 GLN A O 1
ATOM 2271 N N . PHE A 1 279 ? -111.739 -33.342 140.813 1.00 62.97 279 PHE A N 1
ATOM 2272 C CA . PHE A 1 279 ? -111.847 -33.651 142.245 1.00 62.97 279 PHE A CA 1
ATOM 2273 C C . PHE A 1 279 ? -111.560 -32.414 143.112 1.00 62.97 279 PHE A C 1
ATOM 2275 O O . PHE A 1 279 ? -112.301 -32.122 144.050 1.00 62.97 279 PHE A O 1
ATOM 2282 N N . ILE A 1 280 ? -110.529 -31.637 142.758 1.00 56.84 280 ILE A N 1
ATOM 2283 C CA . ILE A 1 280 ? -110.110 -30.420 143.474 1.00 56.84 280 ILE A CA 1
ATOM 2284 C C . ILE A 1 280 ? -111.206 -29.346 143.456 1.00 56.84 280 ILE A C 1
ATOM 2286 O O . ILE A 1 280 ? -111.383 -28.643 144.452 1.00 56.84 280 ILE A O 1
ATOM 2290 N N . LYS A 1 281 ? -112.000 -29.257 142.381 1.00 64.12 281 LYS A N 1
ATOM 2291 C CA . LYS A 1 281 ? -113.129 -28.318 142.296 1.00 64.12 281 LYS A CA 1
ATOM 2292 C C . LYS A 1 281 ? -114.157 -28.487 143.427 1.00 64.12 281 LYS A C 1
ATOM 2294 O O . LYS A 1 281 ? -114.730 -27.495 143.852 1.00 64.12 281 LYS A O 1
ATOM 2299 N N . ASN A 1 282 ? -114.324 -29.697 143.967 1.00 60.81 282 ASN A N 1
ATOM 2300 C CA . ASN A 1 282 ? -115.243 -29.961 145.082 1.00 60.81 282 ASN A CA 1
ATOM 2301 C C . ASN A 1 282 ? -114.644 -29.638 146.468 1.00 60.81 282 ASN A C 1
ATOM 2303 O O . ASN A 1 282 ? -115.372 -29.630 147.452 1.00 60.81 282 ASN A O 1
ATOM 2307 N N . VAL A 1 283 ? -113.330 -29.389 146.553 1.00 58.09 283 VAL A N 1
ATOM 2308 C CA . VAL A 1 283 ? -112.600 -29.043 147.793 1.00 58.09 283 VAL A CA 1
ATOM 2309 C C . VAL A 1 283 ? -112.247 -27.546 147.833 1.00 58.09 283 VAL A C 1
ATOM 2311 O O . VAL A 1 283 ? -112.116 -26.947 148.901 1.00 58.09 283 VAL A O 1
ATOM 2314 N N . SER A 1 284 ? -112.120 -26.909 146.665 1.00 49.38 284 SER A N 1
ATOM 2315 C CA . SER A 1 284 ? -111.780 -25.487 146.539 1.00 49.38 284 SER A CA 1
ATOM 2316 C C . SER A 1 284 ? -112.817 -24.549 147.168 1.00 49.38 284 SER A C 1
ATOM 2318 O O . SER A 1 284 ? -112.442 -23.471 147.630 1.00 49.38 284 SER A O 1
ATOM 2320 N N . ASP A 1 285 ? -114.089 -24.949 147.213 1.00 62.16 285 ASP A N 1
ATOM 2321 C CA . ASP A 1 285 ? -115.165 -24.125 147.771 1.00 62.16 285 ASP A CA 1
ATOM 2322 C C . ASP A 1 285 ? -115.128 -24.061 149.315 1.00 62.16 285 ASP A C 1
ATOM 2324 O O . ASP A 1 285 ? -115.591 -23.077 149.888 1.00 62.16 285 ASP A O 1
ATOM 2328 N N . GLU A 1 286 ? -114.490 -25.024 150.001 1.00 57.47 286 GLU A N 1
ATOM 2329 C CA . GLU A 1 286 ? -114.263 -24.972 151.460 1.00 57.47 286 GLU A CA 1
ATOM 2330 C C . GLU A 1 286 ? -113.016 -24.157 151.852 1.00 57.47 286 GLU A C 1
ATOM 2332 O O . GLU A 1 286 ? -113.008 -23.493 152.892 1.00 57.47 286 GLU A O 1
ATOM 2337 N N . ARG A 1 287 ? -111.950 -24.150 151.033 1.00 46.28 287 ARG A N 1
ATOM 2338 C CA . ARG A 1 287 ? -110.686 -23.466 151.392 1.00 46.28 287 ARG A CA 1
ATOM 2339 C C . ARG A 1 287 ? -110.802 -21.933 151.383 1.00 46.28 287 ARG A C 1
ATOM 2341 O O . ARG A 1 287 ? -110.074 -21.268 152.121 1.00 46.28 287 ARG A O 1
ATOM 2348 N N . ASN A 1 288 ? -111.714 -21.369 150.590 1.00 50.72 288 ASN A N 1
ATOM 2349 C CA . ASN A 1 288 ? -111.875 -19.916 150.421 1.00 50.72 288 ASN A CA 1
ATOM 2350 C C . ASN A 1 288 ? -112.238 -19.147 151.713 1.00 50.72 288 ASN A C 1
ATOM 2352 O O . ASN A 1 288 ? -112.141 -17.924 151.726 1.00 50.72 288 ASN A O 1
ATOM 2356 N N . ALA A 1 289 ? -112.613 -19.834 152.799 1.00 50.09 289 ALA A N 1
ATOM 2357 C CA . ALA A 1 289 ? -112.875 -19.223 154.108 1.00 50.09 289 ALA A CA 1
ATOM 2358 C C . ALA A 1 289 ? -111.625 -19.043 155.002 1.00 50.09 289 ALA A C 1
ATOM 2360 O O . ALA A 1 289 ? -111.686 -18.305 155.978 1.00 50.09 289 ALA A O 1
ATOM 2361 N N . LEU A 1 290 ? -110.531 -19.750 154.689 1.00 44.16 290 LEU A N 1
ATOM 2362 C CA . LEU A 1 290 ? -109.266 -19.864 155.430 1.00 44.16 290 LEU A CA 1
ATOM 2363 C C . LEU A 1 290 ? -108.473 -18.573 155.738 1.00 44.16 290 LEU A C 1
ATOM 2365 O O . LEU A 1 290 ? -108.668 -17.861 156.713 1.00 44.16 290 LEU A O 1
ATOM 2369 N N . GLN A 1 291 ? -107.415 -18.394 154.948 1.00 38.97 291 GLN A N 1
ATOM 2370 C CA . GLN A 1 291 ? -106.224 -17.634 155.317 1.00 38.97 291 GLN A CA 1
ATOM 2371 C C . GLN A 1 291 ? -105.585 -17.175 153.994 1.00 38.97 291 GLN A C 1
ATOM 2373 O O . GLN A 1 291 ? -104.911 -17.952 153.322 1.00 38.97 291 GLN A O 1
ATOM 2378 N N . GLU A 1 292 ? -105.910 -16.011 153.435 1.00 51.03 292 GLU A N 1
ATOM 2379 C CA . GLU A 1 292 ? -106.085 -14.704 154.081 1.00 51.03 292 GLU A CA 1
ATOM 2380 C C . GLU A 1 292 ? -104.837 -14.311 154.881 1.00 51.03 292 GLU A C 1
ATOM 2382 O O . GLU A 1 292 ? -104.712 -14.657 156.052 1.00 51.03 292 GLU A O 1
ATOM 2387 N N . LYS A 1 293 ? -103.952 -13.534 154.235 1.00 46.72 293 LYS A N 1
ATOM 2388 C CA . LYS A 1 293 ? -102.717 -12.946 154.792 1.00 46.72 293 LYS A CA 1
ATOM 2389 C C . LYS A 1 293 ? -101.660 -14.026 155.134 1.00 46.72 293 LYS A C 1
ATOM 2391 O O . LYS A 1 293 ? -101.961 -15.077 155.674 1.00 46.72 293 LYS A O 1
ATOM 2396 N N . VAL A 1 294 ? -100.374 -13.859 154.841 1.00 43.44 294 VAL A N 1
ATOM 2397 C CA . VAL A 1 294 ? -99.581 -12.619 154.940 1.00 43.44 294 VAL A CA 1
ATOM 2398 C C . VAL A 1 294 ? -98.533 -12.461 153.819 1.00 43.44 294 VAL A C 1
ATOM 2400 O O . VAL A 1 294 ? -98.097 -11.344 153.578 1.00 43.44 294 VAL A O 1
ATOM 2403 N N . VAL A 1 295 ? -98.114 -13.546 153.157 1.00 45.62 295 VAL A N 1
ATOM 2404 C CA . VAL A 1 295 ? -96.712 -13.684 152.704 1.00 45.62 295 VAL A CA 1
ATOM 2405 C C . VAL A 1 295 ? -96.395 -13.066 151.334 1.00 45.62 295 VAL A C 1
ATOM 2407 O O . VAL A 1 295 ? -95.473 -12.265 151.227 1.00 45.62 295 VAL A O 1
ATOM 2410 N N . ASP A 1 296 ? -97.149 -13.382 150.281 1.00 43.72 296 ASP A N 1
ATOM 2411 C CA . ASP A 1 296 ? -96.595 -13.278 148.914 1.00 43.72 296 ASP A CA 1
ATOM 2412 C C . ASP A 1 296 ? -96.583 -11.851 148.310 1.00 43.72 296 ASP A C 1
ATOM 2414 O O . ASP A 1 296 ? -96.203 -11.651 147.157 1.00 43.72 296 ASP A O 1
ATOM 2418 N N . LEU A 1 297 ? -96.933 -10.824 149.098 1.00 53.78 297 LEU A N 1
ATOM 2419 C CA . LEU A 1 297 ? -96.745 -9.410 148.726 1.00 53.78 297 LEU A CA 1
ATOM 2420 C C . LEU A 1 297 ? -95.266 -8.969 148.741 1.00 53.78 297 LEU A C 1
ATOM 2422 O O . LEU A 1 297 ? -94.957 -7.869 148.284 1.00 53.78 297 LEU A O 1
ATOM 2426 N N . GLU A 1 298 ? -94.347 -9.806 149.230 1.00 51.97 298 GLU A N 1
ATOM 2427 C CA . GLU A 1 298 ? -92.905 -9.519 149.229 1.00 51.97 298 GLU A CA 1
ATOM 2428 C C . GLU A 1 298 ? -92.218 -9.806 147.871 1.00 51.97 298 GLU A C 1
ATOM 2430 O O . GLU A 1 298 ? -91.162 -9.236 147.587 1.00 51.97 298 GLU A O 1
ATOM 2435 N N . GLU A 1 299 ? -92.811 -10.615 146.979 1.00 53.31 299 GLU A N 1
ATOM 2436 C CA . GLU A 1 299 ? -92.144 -11.042 145.731 1.00 53.31 299 GLU A CA 1
ATOM 2437 C C . GLU A 1 299 ? -92.152 -9.996 144.595 1.00 53.31 299 GLU A C 1
ATOM 2439 O O . GLU A 1 299 ? -91.301 -10.043 143.698 1.00 53.31 299 GLU A O 1
ATOM 2444 N N . GLU A 1 300 ? -93.063 -9.015 144.602 1.00 54.12 300 GLU A N 1
ATOM 2445 C CA . GLU A 1 300 ? -93.202 -8.090 143.462 1.00 54.12 300 GLU A CA 1
ATOM 2446 C C . GLU A 1 300 ? -92.036 -7.082 143.345 1.00 54.12 300 GLU A C 1
ATOM 2448 O O . GLU A 1 300 ? -91.707 -6.616 142.248 1.00 54.12 300 GLU A O 1
ATOM 2453 N N . GLN A 1 301 ? -91.328 -6.809 144.449 1.00 51.88 301 GLN A N 1
ATOM 2454 C CA . GLN A 1 301 ? -90.217 -5.849 144.487 1.00 51.88 301 GLN A CA 1
ATOM 2455 C C . GLN A 1 301 ? -89.004 -6.294 143.639 1.00 51.88 301 GLN A C 1
ATOM 2457 O O . GLN A 1 301 ? -88.221 -5.457 143.180 1.00 51.88 301 GLN A O 1
ATOM 2462 N N . HIS A 1 302 ? -88.848 -7.596 143.372 1.00 53.19 302 HIS A N 1
ATOM 2463 C CA . HIS A 1 302 ? -87.684 -8.124 142.654 1.00 53.19 302 HIS A CA 1
ATOM 2464 C C . HIS A 1 302 ? -87.717 -7.914 141.128 1.00 53.19 302 HIS A C 1
ATOM 2466 O O . HIS A 1 302 ? -86.650 -7.840 140.509 1.00 53.19 302 HIS A O 1
ATOM 2472 N N . ARG A 1 303 ? -88.895 -7.764 140.499 1.00 66.94 303 ARG A N 1
ATOM 2473 C CA . ARG A 1 303 ? -89.011 -7.673 139.024 1.00 66.94 303 ARG A CA 1
ATOM 2474 C C . ARG A 1 303 ? -88.451 -6.378 138.427 1.00 66.94 303 ARG A C 1
ATOM 2476 O O . ARG A 1 303 ? -87.890 -6.406 137.334 1.00 66.94 303 ARG A O 1
ATOM 2483 N N . LEU A 1 304 ? -88.546 -5.256 139.141 1.00 55.66 304 LEU A N 1
ATOM 2484 C CA . LEU A 1 304 ? -88.122 -3.939 138.636 1.00 55.66 304 LEU A CA 1
ATOM 2485 C C . LEU A 1 304 ? -86.599 -3.795 138.465 1.00 55.66 304 LEU A C 1
ATOM 2487 O O . LEU A 1 304 ? -86.146 -2.983 137.659 1.00 55.66 304 LEU A O 1
ATOM 2491 N N . LYS A 1 305 ? -85.793 -4.599 139.171 1.00 62.94 305 LYS A N 1
ATOM 2492 C CA . LYS A 1 305 ? -84.324 -4.491 139.143 1.00 62.94 305 LYS A CA 1
ATOM 2493 C C . LYS A 1 305 ? -83.685 -5.088 137.880 1.00 62.94 305 LYS A C 1
ATOM 2495 O O . LYS A 1 305 ? -82.594 -4.672 137.504 1.00 62.94 305 LYS A O 1
ATOM 2500 N N . ALA A 1 306 ? -84.360 -6.023 137.206 1.00 65.25 306 ALA A N 1
ATOM 2501 C CA . ALA A 1 306 ? -83.833 -6.692 136.012 1.00 65.25 306 ALA A CA 1
ATOM 2502 C C . ALA A 1 306 ? -83.886 -5.819 134.740 1.00 65.25 306 ALA A C 1
ATOM 2504 O O . ALA A 1 306 ? -83.049 -5.978 133.856 1.00 65.25 306 ALA A O 1
ATOM 2505 N N . GLY A 1 307 ? -84.827 -4.869 134.654 1.00 67.69 307 GLY A N 1
ATOM 2506 C CA . GLY A 1 307 ? -85.029 -4.053 133.448 1.00 67.69 307 GLY A CA 1
ATOM 2507 C C . GLY A 1 307 ? -83.912 -3.044 133.148 1.00 67.69 307 GLY A C 1
ATOM 2508 O O . GLY A 1 307 ? -83.689 -2.711 131.986 1.00 67.69 307 GLY A O 1
ATOM 2509 N N . MET A 1 308 ? -83.182 -2.566 134.166 1.00 59.41 308 MET A N 1
ATOM 2510 C CA . MET A 1 308 ? -82.110 -1.578 133.960 1.00 59.41 308 MET A CA 1
ATOM 2511 C C . MET A 1 308 ? -80.851 -2.162 133.307 1.00 59.41 308 MET A C 1
ATOM 2513 O O . MET A 1 308 ? -80.180 -1.452 132.558 1.00 59.41 308 MET A O 1
ATOM 2517 N N . GLU A 1 309 ? -80.522 -3.435 133.547 1.00 63.03 309 GLU A N 1
ATOM 2518 C CA . GLU A 1 309 ? -79.259 -3.999 133.050 1.00 63.03 309 GLU A CA 1
ATOM 2519 C C . GLU A 1 309 ? -79.322 -4.324 131.544 1.00 63.03 309 GLU A C 1
ATOM 2521 O O . GLU A 1 309 ? -78.318 -4.220 130.841 1.00 63.03 309 GLU A O 1
ATOM 2526 N N . THR A 1 310 ? -80.513 -4.619 131.004 1.00 67.38 310 THR A N 1
ATOM 2527 C CA . THR A 1 310 ? -80.713 -4.920 129.572 1.00 67.38 310 THR A CA 1
ATOM 2528 C C . THR A 1 310 ? -80.492 -3.698 128.668 1.00 67.38 310 THR A C 1
ATOM 2530 O O . THR A 1 310 ? -79.921 -3.820 127.585 1.00 67.38 310 THR A O 1
ATOM 2533 N N . LEU A 1 311 ? -80.880 -2.501 129.124 1.00 61.97 311 LEU A N 1
ATOM 2534 C CA . LEU A 1 311 ? -80.728 -1.237 128.381 1.00 61.97 311 LEU A CA 1
ATOM 2535 C C . LEU A 1 311 ? -79.265 -0.765 128.279 1.00 61.97 311 LEU A C 1
ATOM 2537 O O . LEU A 1 311 ? -78.894 -0.040 127.357 1.00 61.97 311 LEU A O 1
ATOM 2541 N N . LYS A 1 312 ? -78.417 -1.203 129.213 1.00 68.12 312 LYS A N 1
ATOM 2542 C CA . LYS A 1 312 ? -76.996 -0.843 129.291 1.00 68.12 312 LYS A CA 1
ATOM 2543 C C . LYS A 1 312 ? -76.138 -1.591 128.264 1.00 68.12 312 LYS A C 1
ATOM 2545 O O . LYS A 1 312 ? -75.193 -1.011 127.735 1.00 68.12 312 LYS A O 1
ATOM 2550 N N . ILE A 1 313 ? -76.503 -2.835 127.943 1.00 71.69 313 ILE A N 1
ATOM 2551 C CA . ILE A 1 313 ? -75.814 -3.675 126.946 1.00 71.69 313 ILE A CA 1
ATOM 2552 C C . ILE A 1 313 ? -76.012 -3.102 125.532 1.00 71.69 313 ILE A C 1
ATOM 2554 O O . ILE A 1 313 ? -75.040 -2.882 124.813 1.00 71.69 313 ILE A O 1
ATOM 2558 N N . GLN A 1 314 ? -77.244 -2.721 125.175 1.00 68.88 314 GLN A N 1
ATOM 2559 C CA . GLN A 1 314 ? -77.571 -2.166 123.850 1.00 68.88 314 GLN A CA 1
ATOM 2560 C C . GLN A 1 314 ? -76.818 -0.858 123.521 1.00 68.88 314 GLN A C 1
ATOM 2562 O O . GLN A 1 314 ? -76.516 -0.583 122.359 1.00 68.88 314 GLN A O 1
ATOM 2567 N N . MET A 1 315 ? -76.457 -0.059 124.533 1.00 63.59 315 MET A N 1
ATOM 2568 C CA . MET A 1 315 ? -75.619 1.137 124.353 1.00 63.59 315 MET A CA 1
ATOM 2569 C C . MET A 1 315 ? -74.135 0.836 124.082 1.00 63.59 315 MET A C 1
ATOM 2571 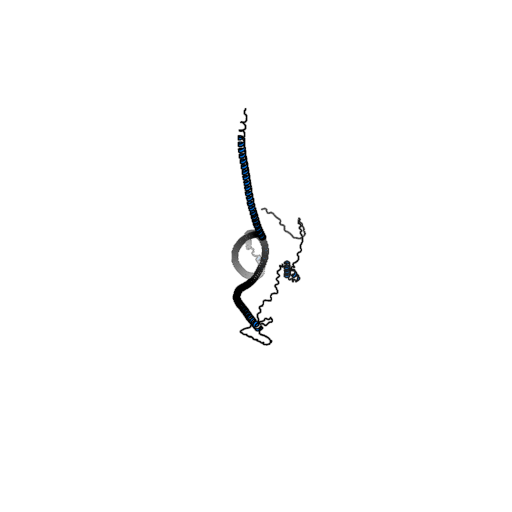O O . MET A 1 315 ? -73.408 1.728 123.634 1.00 63.59 315 MET A O 1
ATOM 2575 N N . GLN A 1 316 ? -73.663 -0.378 124.370 1.00 68.38 316 GLN A N 1
ATOM 2576 C CA . GLN A 1 316 ? -72.272 -0.777 124.159 1.00 68.38 316 GLN A CA 1
ATOM 2577 C C . GLN A 1 316 ? -72.060 -1.331 122.741 1.00 68.38 316 GLN A C 1
ATOM 2579 O O . GLN A 1 316 ? -71.091 -0.949 122.082 1.00 68.38 316 GLN A O 1
ATOM 2584 N N . ASP A 1 317 ? -73.020 -2.098 122.219 1.00 68.75 317 ASP A N 1
ATOM 2585 C CA . ASP A 1 317 ? -72.976 -2.652 120.857 1.00 68.75 317 ASP A CA 1
ATOM 2586 C C . ASP A 1 317 ? -73.016 -1.556 119.774 1.00 68.75 317 ASP A C 1
ATOM 2588 O O . ASP A 1 317 ? -72.243 -1.583 118.812 1.00 68.75 317 ASP A O 1
ATOM 2592 N N . LEU A 1 318 ? -73.832 -0.512 119.972 1.00 64.75 318 LEU A N 1
ATOM 2593 C CA . LEU A 1 318 ? -73.899 0.646 119.066 1.00 64.75 318 LEU A CA 1
ATOM 2594 C C . LEU A 1 318 ? -72.582 1.443 118.982 1.00 64.75 318 LEU A C 1
ATOM 2596 O O . LEU A 1 318 ? -72.337 2.116 117.979 1.00 64.75 318 LEU A O 1
ATOM 2600 N N . ARG A 1 319 ? -71.708 1.365 119.996 1.00 69.19 319 ARG A N 1
ATOM 2601 C CA . ARG A 1 319 ? -70.377 2.000 119.952 1.00 69.19 319 ARG A CA 1
ATOM 2602 C C . ARG A 1 319 ? -69.369 1.187 119.140 1.00 69.19 319 ARG A C 1
ATOM 2604 O O . ARG A 1 319 ? -68.558 1.788 118.442 1.00 69.19 319 ARG A O 1
ATOM 2611 N N . LEU A 1 320 ? -69.448 -0.145 119.181 1.00 71.81 320 LEU A N 1
ATOM 2612 C CA . LEU A 1 320 ? -68.604 -1.023 118.360 1.00 71.81 320 LEU A CA 1
ATOM 2613 C C . LEU A 1 320 ? -68.975 -0.931 116.872 1.00 71.81 320 LEU A C 1
ATOM 2615 O O . LEU A 1 320 ? -68.089 -0.838 116.024 1.00 71.81 320 LEU A O 1
ATOM 2619 N N . ALA A 1 321 ? -70.272 -0.852 116.554 1.00 71.00 321 ALA A N 1
ATOM 2620 C CA . ALA A 1 321 ? -70.740 -0.664 115.180 1.00 71.00 321 ALA A CA 1
ATOM 2621 C C . ALA A 1 321 ? -70.207 0.634 114.538 1.00 71.00 321 ALA A C 1
ATOM 2623 O O . ALA A 1 321 ? -69.838 0.629 113.365 1.00 71.00 321 ALA A O 1
ATOM 2624 N N . LYS A 1 322 ? -70.112 1.733 115.305 1.00 72.44 322 LYS A N 1
ATOM 2625 C CA . LYS A 1 322 ? -69.571 3.011 114.810 1.00 72.44 322 LYS A CA 1
ATOM 2626 C C . LYS A 1 322 ? -68.088 2.912 114.426 1.00 72.44 322 LYS A C 1
ATOM 2628 O O . LYS A 1 322 ? -67.720 3.388 113.356 1.00 72.44 322 LYS A O 1
ATOM 2633 N N . ALA A 1 323 ? -67.264 2.269 115.255 1.00 70.94 323 ALA A N 1
ATOM 2634 C CA . ALA A 1 323 ? -65.827 2.135 114.999 1.00 70.94 323 ALA A CA 1
ATOM 2635 C C . ALA A 1 323 ? -65.526 1.335 113.715 1.00 70.94 323 ALA A C 1
ATOM 2637 O O . ALA A 1 323 ? -64.678 1.740 112.924 1.00 70.94 323 ALA A O 1
ATOM 2638 N N . ASN A 1 324 ? -66.278 0.258 113.453 1.00 72.56 324 ASN A N 1
ATOM 2639 C CA . ASN A 1 324 ? -66.129 -0.544 112.229 1.00 72.56 324 ASN A CA 1
ATOM 2640 C C . ASN A 1 324 ? -66.433 0.247 110.942 1.00 72.56 324 ASN A C 1
ATOM 2642 O O . ASN A 1 324 ? -65.836 -0.020 109.897 1.00 72.56 324 ASN A O 1
ATOM 2646 N N . VAL A 1 325 ? -67.365 1.205 110.992 1.00 72.12 325 VAL A N 1
ATOM 2647 C CA . VAL A 1 325 ? -67.699 2.059 109.838 1.00 72.12 325 VAL A CA 1
ATOM 2648 C C . VAL A 1 325 ? -66.600 3.092 109.585 1.00 72.12 325 VAL A C 1
ATOM 2650 O O . VAL A 1 325 ? -66.270 3.342 108.429 1.00 72.12 325 VAL A O 1
ATOM 2653 N N . GLU A 1 326 ? -65.995 3.642 110.640 1.00 73.81 326 GLU A N 1
ATOM 2654 C CA . GLU A 1 326 ? -64.864 4.573 110.527 1.00 73.81 326 GLU A CA 1
ATOM 2655 C C . GLU A 1 326 ? -63.622 3.867 109.934 1.00 73.81 326 GLU A C 1
ATOM 2657 O O . GLU A 1 326 ? -63.055 4.363 108.963 1.00 73.81 326 GLU A O 1
ATOM 2662 N N . GLU A 1 327 ? -63.282 2.647 110.379 1.00 74.88 327 GLU A N 1
ATOM 2663 C CA . GLU A 1 327 ? -62.184 1.853 109.785 1.00 74.88 327 GLU A CA 1
ATOM 2664 C C . GLU A 1 327 ? -62.451 1.448 108.319 1.00 74.88 327 GLU A C 1
ATOM 2666 O O . GLU A 1 327 ? -61.539 1.415 107.487 1.00 74.88 327 GLU A O 1
ATOM 2671 N N . SER A 1 328 ? -63.708 1.148 107.975 1.00 75.38 328 SER A N 1
ATOM 2672 C CA . SER A 1 328 ? -64.095 0.809 106.597 1.00 75.38 328 SER A CA 1
ATOM 2673 C C . SER A 1 328 ? -64.007 2.017 105.656 1.00 75.38 328 SER A C 1
ATOM 2675 O O . SER A 1 328 ? -63.676 1.861 104.480 1.00 75.38 328 SER A O 1
ATOM 2677 N N . LEU A 1 329 ? -64.270 3.224 106.170 1.00 75.62 329 LEU A N 1
ATOM 2678 C CA . LEU A 1 329 ? -64.155 4.465 105.409 1.00 75.62 329 LEU A CA 1
ATOM 2679 C C . LEU A 1 329 ? -62.688 4.798 105.099 1.00 75.62 329 LEU A C 1
ATOM 2681 O O . LEU A 1 329 ? -62.378 5.116 103.953 1.00 75.62 329 LEU A O 1
ATOM 2685 N N . ASP A 1 330 ? -61.782 4.653 106.071 1.00 74.12 330 ASP A N 1
ATOM 2686 C CA . ASP A 1 330 ? -60.347 4.899 105.862 1.00 74.12 330 ASP A CA 1
ATOM 2687 C C . ASP A 1 330 ? -59.728 3.929 104.839 1.00 74.12 330 ASP A C 1
ATOM 2689 O O . ASP A 1 330 ? -58.914 4.339 104.007 1.00 74.12 330 ASP A O 1
ATOM 2693 N N . LYS A 1 331 ? -60.152 2.655 104.821 1.00 77.31 331 LYS A N 1
ATOM 2694 C CA . LYS A 1 331 ? -59.731 1.692 103.783 1.00 77.31 331 LYS A CA 1
ATOM 2695 C C . LYS A 1 331 ? -60.195 2.120 102.390 1.00 77.31 331 LYS A C 1
ATOM 2697 O O . LYS A 1 331 ? -59.369 2.220 101.487 1.00 77.31 331 LYS A O 1
ATOM 2702 N N . ALA A 1 332 ? -61.471 2.479 102.240 1.00 72.38 332 ALA A N 1
ATOM 2703 C CA . ALA A 1 332 ? -62.020 2.949 100.966 1.00 72.38 332 ALA A CA 1
ATOM 2704 C C . ALA A 1 332 ? -61.385 4.270 100.478 1.00 72.38 332 ALA A C 1
ATOM 2706 O O . ALA A 1 332 ? -61.260 4.495 99.273 1.00 72.38 332 ALA A O 1
ATOM 2707 N N . VAL A 1 333 ? -60.963 5.156 101.390 1.00 78.12 333 VAL A N 1
ATOM 2708 C CA . VAL A 1 333 ? -60.226 6.385 101.045 1.00 78.12 333 VAL A CA 1
ATOM 2709 C C . VAL A 1 333 ? -58.825 6.066 100.519 1.00 78.12 333 VAL A C 1
ATOM 2711 O O . VAL A 1 333 ? -58.405 6.669 99.530 1.00 78.12 333 VAL A O 1
ATOM 2714 N N . ASN A 1 334 ? -58.119 5.110 101.129 1.00 78.19 334 ASN A N 1
ATOM 2715 C CA . ASN A 1 334 ? -56.792 4.695 100.673 1.00 78.19 334 ASN A CA 1
ATOM 2716 C C . ASN A 1 334 ? -56.849 3.984 99.311 1.00 78.19 334 ASN A C 1
ATOM 2718 O O . ASN A 1 334 ? -56.147 4.403 98.395 1.00 78.19 334 ASN A O 1
ATOM 2722 N N . GLU A 1 335 ? -57.769 3.032 99.122 1.00 82.38 335 GLU A N 1
ATOM 2723 C CA . GLU A 1 335 ? -57.989 2.362 97.827 1.00 82.38 335 GLU A CA 1
ATOM 2724 C C . GLU A 1 335 ? -58.307 3.364 96.699 1.00 82.38 335 GLU A C 1
ATOM 2726 O O . GLU A 1 335 ? -57.788 3.259 95.590 1.00 82.38 335 GLU A O 1
ATOM 2731 N N . ASN A 1 336 ? -59.103 4.402 96.978 1.00 78.62 336 ASN A N 1
ATOM 2732 C CA . ASN A 1 336 ? -59.416 5.464 96.012 1.00 78.62 336 ASN A CA 1
ATOM 2733 C C . ASN A 1 336 ? -58.190 6.342 95.676 1.00 78.62 336 ASN A C 1
ATOM 2735 O O . ASN A 1 336 ? -58.073 6.854 94.562 1.00 78.62 336 ASN A O 1
ATOM 2739 N N . ASN A 1 337 ? -57.253 6.518 96.611 1.00 80.44 337 ASN A N 1
ATOM 2740 C CA . ASN A 1 337 ? -56.002 7.233 96.348 1.00 80.44 337 ASN A CA 1
ATOM 2741 C C . ASN A 1 337 ? -55.013 6.386 95.532 1.00 80.44 337 ASN A C 1
ATOM 2743 O O . ASN A 1 337 ? -54.391 6.924 94.614 1.00 80.44 337 ASN A O 1
ATOM 2747 N N . ASP A 1 338 ? -54.929 5.080 95.792 1.00 81.31 338 ASP A N 1
ATOM 2748 C CA . ASP A 1 338 ? -54.116 4.155 94.994 1.00 81.31 338 ASP A CA 1
ATOM 2749 C C . ASP A 1 338 ? -54.652 4.044 93.555 1.00 81.31 338 ASP A C 1
ATOM 2751 O O . ASP A 1 338 ? -53.893 4.232 92.603 1.00 81.31 338 ASP A O 1
ATOM 2755 N N . LEU A 1 339 ? -55.973 3.905 93.373 1.00 80.12 339 LEU A N 1
ATOM 2756 C CA . LEU A 1 339 ? -56.617 3.910 92.050 1.00 80.12 339 LEU A CA 1
ATOM 2757 C C . LEU A 1 339 ? -56.419 5.229 91.284 1.00 80.12 339 LEU A C 1
ATOM 2759 O O . LEU A 1 339 ? -56.284 5.225 90.060 1.00 80.12 339 LEU A O 1
ATOM 2763 N N . LYS A 1 340 ? -56.379 6.383 91.967 1.00 79.19 340 LYS A N 1
ATOM 2764 C CA . LYS A 1 340 ? -56.044 7.669 91.321 1.00 79.19 340 LYS A CA 1
ATOM 2765 C C . LYS A 1 340 ? -54.604 7.713 90.830 1.00 79.19 340 LYS A C 1
ATOM 2767 O O . LYS A 1 340 ? -54.350 8.324 89.794 1.00 79.19 340 LYS A O 1
ATOM 2772 N N . LYS A 1 341 ? -53.678 7.103 91.571 1.00 82.06 341 LYS A N 1
ATOM 2773 C CA . LYS A 1 341 ? -52.270 7.021 91.189 1.00 82.06 341 LYS A CA 1
ATOM 2774 C C . LYS A 1 341 ? -52.092 6.093 89.985 1.00 82.06 341 LYS A C 1
ATOM 2776 O O . LYS A 1 341 ? -51.517 6.516 88.992 1.00 82.06 341 LYS A O 1
ATOM 2781 N N . GLU A 1 342 ? -52.691 4.905 90.025 1.00 83.06 342 GLU A N 1
ATOM 2782 C CA . GLU A 1 342 ? -52.685 3.949 88.910 1.00 83.06 342 GLU A CA 1
ATOM 2783 C C . GLU A 1 342 ? -53.281 4.563 87.626 1.00 83.06 342 GLU A C 1
ATOM 2785 O O . GLU A 1 342 ? -52.703 4.467 86.546 1.00 83.06 342 GLU A O 1
ATOM 2790 N N . ASN A 1 343 ? -54.393 5.297 87.741 1.00 79.25 343 ASN A N 1
ATOM 2791 C CA . ASN A 1 343 ? -55.015 5.998 86.613 1.00 79.25 343 ASN A CA 1
ATOM 2792 C C . ASN A 1 343 ? -54.132 7.141 86.062 1.00 79.25 343 ASN A C 1
ATOM 2794 O O . ASN A 1 343 ? -54.094 7.368 84.854 1.00 79.25 343 ASN A O 1
ATOM 2798 N N . PHE A 1 344 ? -53.379 7.843 86.918 1.00 86.12 344 PHE A N 1
ATOM 2799 C CA . PHE A 1 344 ? -52.389 8.828 86.467 1.00 86.12 344 PHE A CA 1
ATOM 2800 C C . PHE A 1 344 ? -51.245 8.161 85.685 1.00 86.12 344 PHE A C 1
ATOM 2802 O O . PHE A 1 344 ? -50.908 8.622 84.592 1.00 86.12 344 PHE A O 1
ATOM 2809 N N . ASP A 1 345 ? -50.714 7.051 86.202 1.00 84.81 345 ASP A N 1
ATOM 2810 C CA . ASP A 1 345 ? -49.638 6.289 85.565 1.00 84.81 345 ASP A CA 1
ATOM 2811 C C . ASP A 1 345 ? -50.091 5.745 84.188 1.00 84.81 345 ASP A C 1
ATOM 2813 O O . ASP A 1 345 ? -49.398 5.955 83.187 1.00 84.81 345 ASP A O 1
ATOM 2817 N N . TYR A 1 346 ? -51.309 5.191 84.075 1.00 87.06 346 TYR A N 1
ATOM 2818 C CA . TYR A 1 346 ? -51.896 4.772 82.789 1.00 87.06 346 TYR A CA 1
ATOM 2819 C C . TYR A 1 346 ? -52.088 5.922 81.790 1.00 87.06 346 TYR A C 1
ATOM 2821 O O . TYR A 1 346 ? -51.830 5.757 80.595 1.00 87.06 346 TYR A O 1
ATOM 2829 N N . VAL A 1 347 ? -52.537 7.101 82.235 1.00 85.44 347 VAL A N 1
ATOM 2830 C CA . VAL A 1 347 ? -52.674 8.278 81.355 1.00 85.44 347 VAL A CA 1
ATOM 2831 C C . VAL A 1 347 ? -51.308 8.738 80.836 1.00 85.44 347 VAL A C 1
ATOM 2833 O O . VAL A 1 347 ? -51.189 9.145 79.673 1.00 85.44 347 VAL A O 1
ATOM 2836 N N . GLN A 1 348 ? -50.265 8.648 81.661 1.00 84.62 348 GLN A N 1
ATOM 2837 C CA . GLN A 1 348 ? -48.904 8.985 81.257 1.00 84.62 348 GLN A CA 1
ATOM 2838 C C . GLN A 1 348 ? -48.331 7.957 80.266 1.00 84.62 348 GLN A C 1
ATOM 2840 O O . GLN A 1 348 ? -47.750 8.349 79.251 1.00 84.62 348 GLN A O 1
ATOM 2845 N N . GLU A 1 349 ? -48.572 6.663 80.480 1.00 86.31 349 GLU A N 1
ATOM 2846 C CA . GLU A 1 349 ? -48.168 5.590 79.563 1.00 86.31 349 GLU A CA 1
ATOM 2847 C C . GLU A 1 349 ? -48.889 5.681 78.204 1.00 86.31 349 GLU A C 1
ATOM 2849 O O . GLU A 1 349 ? -48.237 5.677 77.158 1.00 86.31 349 GLU A O 1
ATOM 2854 N N . LEU A 1 350 ? -50.207 5.920 78.192 1.00 81.12 350 LEU A N 1
ATOM 2855 C CA . LEU A 1 350 ? -50.975 6.199 76.968 1.00 81.12 350 LEU A CA 1
ATOM 2856 C C . LEU A 1 350 ? -50.451 7.425 76.204 1.00 81.12 350 LEU A C 1
ATOM 2858 O O . LEU A 1 350 ? -50.476 7.450 74.971 1.00 81.12 350 LEU A O 1
ATOM 2862 N N . THR A 1 351 ? -49.965 8.445 76.916 1.00 83.88 351 THR A N 1
ATOM 2863 C CA . THR A 1 351 ? -49.376 9.643 76.299 1.00 83.88 351 THR A CA 1
ATOM 2864 C C . THR A 1 351 ? -48.030 9.328 75.638 1.00 83.88 351 THR A C 1
ATOM 2866 O O . THR A 1 351 ? -47.768 9.812 74.534 1.00 83.88 351 THR A O 1
ATOM 2869 N N . ASN A 1 352 ? -47.212 8.472 76.257 1.00 85.75 352 ASN A N 1
ATOM 2870 C CA . ASN A 1 352 ? -45.950 7.997 75.686 1.00 85.75 352 ASN A CA 1
ATOM 2871 C C . ASN A 1 352 ? -46.188 7.123 74.443 1.00 85.75 352 ASN A C 1
ATOM 2873 O O . ASN A 1 352 ? -45.643 7.428 73.383 1.00 85.75 352 ASN A O 1
ATOM 2877 N N . ILE A 1 353 ? -47.076 6.124 74.531 1.00 88.56 353 ILE A N 1
ATOM 2878 C CA . ILE A 1 353 ? -47.448 5.247 73.405 1.00 88.56 353 ILE A CA 1
ATOM 2879 C C . ILE A 1 353 ? -47.982 6.075 72.229 1.00 88.56 353 ILE A C 1
ATOM 2881 O O . ILE A 1 353 ? -47.606 5.856 71.081 1.00 88.56 353 ILE A O 1
ATOM 2885 N N . LYS A 1 354 ? -48.823 7.084 72.491 1.00 88.19 354 LYS A N 1
ATOM 2886 C CA . LYS A 1 354 ? -49.348 7.968 71.440 1.00 88.19 354 LYS A CA 1
ATOM 2887 C C . LYS A 1 354 ? -48.246 8.741 70.707 1.00 88.19 354 LYS A C 1
ATOM 2889 O O . LYS A 1 354 ? -48.376 8.970 69.505 1.00 88.19 354 LYS A O 1
ATOM 2894 N N . LYS A 1 355 ? -47.185 9.143 71.411 1.00 87.19 355 LYS A N 1
ATOM 2895 C CA . LYS A 1 355 ? -46.025 9.810 70.810 1.00 87.19 355 LYS A CA 1
ATOM 2896 C C . LYS A 1 355 ? -45.195 8.830 69.978 1.00 87.19 355 LYS A C 1
ATOM 2898 O O . LYS A 1 355 ? -44.880 9.131 68.834 1.00 87.19 355 LYS A O 1
ATOM 2903 N N . GLU A 1 356 ? -44.936 7.638 70.507 1.00 87.12 356 GLU A N 1
ATOM 2904 C CA . GLU A 1 356 ? -44.211 6.573 69.805 1.00 87.12 356 GLU A CA 1
ATOM 2905 C C . GLU A 1 356 ? -44.935 6.135 68.518 1.00 87.12 356 GLU A C 1
ATOM 2907 O O . GLU A 1 356 ? -44.311 5.992 67.470 1.00 87.12 356 GLU A O 1
ATOM 2912 N N . VAL A 1 357 ? -46.272 6.055 68.539 1.00 85.88 357 VAL A N 1
ATOM 2913 C CA . VAL A 1 357 ? -47.103 5.835 67.340 1.00 85.88 357 VAL A CA 1
ATOM 2914 C C . VAL A 1 357 ? -46.961 6.970 66.315 1.00 85.88 357 VAL A C 1
ATOM 2916 O O . VAL A 1 357 ? -46.945 6.697 65.115 1.00 85.88 357 VAL A O 1
ATOM 2919 N N . GLN A 1 358 ? -46.834 8.234 66.739 1.00 85.88 358 GLN A N 1
ATOM 2920 C CA . GLN A 1 358 ? -46.577 9.347 65.811 1.00 85.88 358 GLN A CA 1
ATOM 2921 C C . GLN A 1 358 ? -45.172 9.276 65.199 1.00 85.88 358 GLN A C 1
ATOM 2923 O O . GLN A 1 358 ? -45.034 9.474 63.990 1.00 85.88 358 GLN A O 1
ATOM 2928 N N . ASP A 1 359 ? -44.156 8.956 66.000 1.00 87.81 359 ASP A N 1
ATOM 2929 C CA . ASP A 1 359 ? -42.772 8.821 65.536 1.00 87.81 359 ASP A CA 1
ATOM 2930 C C . ASP A 1 359 ? -42.636 7.636 64.552 1.00 87.81 359 ASP A C 1
ATOM 2932 O O . ASP A 1 359 ? -42.039 7.781 63.481 1.00 87.81 359 ASP A O 1
ATOM 2936 N N . LEU A 1 360 ? -43.282 6.497 64.836 1.00 87.50 360 LEU A N 1
ATOM 2937 C CA . LEU A 1 360 ? -43.367 5.345 63.928 1.00 87.50 360 LEU A CA 1
ATOM 2938 C C . LEU A 1 360 ? -44.138 5.667 62.639 1.00 87.50 360 LEU A C 1
ATOM 2940 O O . LEU A 1 360 ? -43.680 5.314 61.553 1.00 87.50 360 LEU A O 1
ATOM 2944 N N . GLN A 1 361 ? -45.265 6.383 62.716 1.00 88.00 361 GLN A N 1
ATOM 2945 C CA . GLN A 1 361 ? -45.997 6.825 61.522 1.00 88.00 361 GLN A CA 1
ATOM 2946 C C . GLN A 1 361 ? -45.141 7.750 60.643 1.00 88.00 361 GLN A C 1
ATOM 2948 O O . GLN A 1 361 ? -45.206 7.682 59.416 1.00 88.00 361 GLN A O 1
ATOM 2953 N N . MET A 1 362 ? -44.311 8.600 61.253 1.00 87.25 362 MET A N 1
ATOM 2954 C CA . MET A 1 362 ? -43.397 9.477 60.525 1.00 87.25 362 MET A CA 1
ATOM 2955 C C . MET A 1 362 ? -42.249 8.695 59.862 1.00 87.25 362 MET A C 1
ATOM 2957 O O . MET A 1 362 ? -41.880 9.022 58.733 1.00 87.25 362 MET A O 1
ATOM 2961 N N . GLN A 1 363 ? -41.743 7.629 60.496 1.00 88.62 363 GLN A N 1
ATOM 2962 C CA . GLN A 1 363 ? -40.796 6.695 59.869 1.00 88.62 363 GLN A CA 1
ATOM 2963 C C . GLN A 1 363 ? -41.424 5.915 58.705 1.00 88.62 363 GLN A C 1
ATOM 2965 O O . GLN A 1 363 ? -40.796 5.802 57.656 1.00 88.62 363 GLN A O 1
ATOM 2970 N N . ILE A 1 364 ? -42.666 5.434 58.842 1.00 86.75 364 ILE A N 1
ATOM 2971 C CA . ILE A 1 364 ? -43.396 4.754 57.757 1.00 86.75 364 ILE A CA 1
ATOM 2972 C C . ILE A 1 364 ? -43.506 5.670 56.533 1.00 86.75 364 ILE A C 1
ATOM 2974 O O . ILE A 1 364 ? -43.136 5.265 55.436 1.00 86.75 364 ILE A O 1
ATOM 2978 N N . ASN A 1 365 ? -43.911 6.929 56.722 1.00 87.81 365 ASN A N 1
ATOM 2979 C CA . ASN A 1 365 ? -44.040 7.893 55.624 1.00 87.81 365 ASN A CA 1
ATOM 2980 C C . ASN A 1 365 ? -42.693 8.193 54.923 1.00 87.81 365 ASN A C 1
ATOM 2982 O O . ASN A 1 365 ? -42.674 8.495 53.729 1.00 87.81 365 ASN A O 1
ATOM 2986 N N . LEU A 1 366 ? -41.568 8.137 55.649 1.00 86.69 366 LEU A N 1
ATOM 2987 C CA . LEU A 1 366 ? -40.226 8.262 55.065 1.00 86.69 366 LEU A CA 1
ATOM 2988 C C . LEU A 1 366 ? -39.853 7.009 54.263 1.00 86.69 366 LEU A C 1
ATOM 2990 O O . LEU A 1 366 ? -39.464 7.130 53.107 1.00 86.69 366 LEU A O 1
ATOM 2994 N N . LEU A 1 367 ? -40.067 5.815 54.822 1.00 84.69 367 LEU A N 1
ATOM 2995 C CA . LEU A 1 367 ? -39.802 4.543 54.142 1.00 84.69 367 LEU A CA 1
ATOM 2996 C C . LEU A 1 367 ? -40.664 4.351 52.884 1.00 84.69 367 LEU A C 1
ATOM 2998 O O . LEU A 1 367 ? -40.181 3.814 51.891 1.00 84.69 367 LEU A O 1
ATOM 3002 N N . GLU A 1 368 ? -41.918 4.812 52.882 1.00 86.50 368 GLU A N 1
ATOM 3003 C CA . GLU A 1 368 ? -42.772 4.817 51.685 1.00 86.50 368 GLU A CA 1
ATOM 3004 C C . GLU A 1 368 ? -42.227 5.738 50.585 1.00 86.50 368 GLU A C 1
ATOM 3006 O O . GLU A 1 368 ? -42.282 5.391 49.403 1.00 86.50 368 GLU A O 1
ATOM 3011 N N . LYS A 1 369 ? -41.667 6.892 50.965 1.00 88.81 369 LYS A N 1
ATOM 3012 C CA . LYS A 1 369 ? -41.038 7.827 50.029 1.00 88.81 369 LYS A CA 1
ATOM 3013 C C . LYS A 1 369 ? -39.734 7.260 49.461 1.00 88.81 369 LYS A C 1
ATOM 3015 O O . LYS A 1 369 ? -39.535 7.318 48.250 1.00 88.81 369 LYS A O 1
ATOM 3020 N N . ASP A 1 370 ? -38.883 6.697 50.313 1.00 87.69 370 ASP A N 1
ATOM 3021 C CA . ASP A 1 370 ? -37.614 6.090 49.901 1.00 87.69 370 ASP A CA 1
ATOM 3022 C C . ASP A 1 370 ? -37.868 4.871 49.002 1.00 87.69 370 ASP A C 1
ATOM 3024 O O . ASP A 1 370 ? -37.219 4.717 47.970 1.00 87.69 370 ASP A O 1
ATOM 3028 N N . LYS A 1 371 ? -38.892 4.061 49.309 1.00 88.75 371 LYS A N 1
ATOM 3029 C CA . LYS A 1 371 ? -39.361 2.984 48.429 1.00 88.75 371 LYS A CA 1
ATOM 3030 C C . LYS A 1 371 ? -39.773 3.511 47.051 1.00 88.75 371 LYS A C 1
ATOM 3032 O O . LYS A 1 371 ? -39.342 2.949 46.052 1.00 88.75 371 LYS A O 1
ATOM 3037 N N . ALA A 1 372 ? -40.587 4.567 46.986 1.00 86.75 372 ALA A N 1
ATOM 3038 C CA . ALA A 1 372 ? -41.016 5.138 45.708 1.00 86.75 372 ALA A CA 1
ATOM 3039 C C . ALA A 1 372 ? -39.826 5.649 44.875 1.00 86.75 372 ALA A C 1
ATOM 3041 O O . ALA A 1 372 ? -39.796 5.446 43.664 1.00 86.75 372 ALA A O 1
ATOM 3042 N N . GLN A 1 373 ? -38.817 6.243 45.523 1.00 88.88 373 GLN A N 1
ATOM 3043 C CA . GLN A 1 373 ? -37.582 6.651 44.853 1.00 88.88 373 GLN A CA 1
ATOM 3044 C C . GLN A 1 373 ? -36.774 5.442 44.344 1.00 88.88 373 GLN A C 1
ATOM 3046 O O . GLN A 1 373 ? -36.306 5.462 43.209 1.00 88.88 373 GLN A O 1
ATOM 3051 N N . ILE A 1 374 ? -36.650 4.373 45.138 1.00 88.00 374 ILE A N 1
ATOM 3052 C CA . ILE A 1 374 ? -35.980 3.128 44.726 1.00 88.00 374 ILE A CA 1
ATOM 3053 C C . ILE A 1 374 ? -36.713 2.463 43.549 1.00 88.00 374 ILE A C 1
ATOM 3055 O O . ILE A 1 374 ? -36.057 1.965 42.636 1.00 88.00 374 ILE A O 1
ATOM 3059 N N . ASP A 1 375 ? -38.050 2.471 43.538 1.00 88.00 375 ASP A N 1
ATOM 3060 C CA . ASP A 1 375 ? -38.861 1.948 42.430 1.00 88.00 375 ASP A CA 1
ATOM 3061 C C . ASP A 1 375 ? -38.627 2.760 41.129 1.00 88.00 375 ASP A C 1
ATOM 3063 O O . ASP A 1 375 ? -38.456 2.167 40.058 1.00 88.00 375 ASP A O 1
ATOM 3067 N N . ASP A 1 376 ? -38.533 4.096 41.212 1.00 88.31 376 ASP A N 1
ATOM 3068 C CA . ASP A 1 376 ? -38.182 4.972 40.079 1.00 88.31 376 ASP A CA 1
ATOM 3069 C C . ASP A 1 376 ? -36.737 4.732 39.581 1.00 88.31 376 ASP A C 1
ATOM 3071 O O . ASP A 1 376 ? -36.503 4.610 38.373 1.00 88.31 376 ASP A O 1
ATOM 3075 N N . GLU A 1 377 ? -35.762 4.604 40.488 1.00 88.38 377 GLU A N 1
ATOM 3076 C CA . GLU A 1 377 ? -34.356 4.311 40.162 1.00 88.38 377 GLU A CA 1
ATOM 3077 C C . GLU A 1 377 ? -34.188 2.918 39.522 1.00 88.38 377 GLU A C 1
ATOM 3079 O O . GLU A 1 377 ? -33.460 2.766 38.534 1.00 88.38 377 GLU A O 1
ATOM 3084 N N . LEU A 1 378 ? -34.917 1.906 40.010 1.00 83.62 378 LEU A N 1
ATOM 3085 C CA . LEU A 1 378 ? -34.991 0.573 39.400 1.00 83.62 378 LEU A CA 1
ATOM 3086 C C . LEU A 1 378 ? -35.570 0.627 37.987 1.00 83.62 378 LEU A C 1
ATOM 3088 O O . LEU A 1 378 ? -35.046 -0.025 37.078 1.00 83.62 378 LEU A O 1
ATOM 3092 N N . GLN A 1 379 ? -36.638 1.399 37.785 1.00 86.56 379 GLN A N 1
ATOM 3093 C CA . GLN A 1 379 ? -37.276 1.532 36.481 1.00 86.56 379 GLN A CA 1
ATOM 3094 C C . GLN A 1 379 ? -36.371 2.273 35.482 1.00 86.56 379 GLN A C 1
ATOM 3096 O O . GLN A 1 379 ? -36.292 1.864 34.322 1.00 86.56 379 GLN A O 1
ATOM 3101 N N . GLN A 1 380 ? -35.629 3.295 35.923 1.00 87.94 380 GLN A N 1
ATOM 3102 C CA . GLN A 1 380 ? -34.621 3.961 35.092 1.00 87.94 380 GLN A CA 1
ATOM 3103 C C . GLN A 1 380 ? -33.467 3.012 34.740 1.00 87.94 380 GLN A C 1
ATOM 3105 O O . GLN A 1 380 ? -33.165 2.833 33.563 1.00 87.94 380 GLN A O 1
ATOM 3110 N N . SER A 1 381 ? -32.887 2.324 35.728 1.00 85.38 381 SER A N 1
ATOM 3111 C CA . SER A 1 381 ? -31.816 1.335 35.522 1.00 85.38 381 SER A CA 1
ATOM 3112 C C . SER A 1 381 ? -32.235 0.214 34.557 1.00 85.38 381 SER A C 1
ATOM 3114 O O . SER A 1 381 ? -31.459 -0.229 33.705 1.00 85.38 381 SER A O 1
ATOM 3116 N N . ARG A 1 382 ? -33.505 -0.203 34.613 1.00 89.56 382 ARG A N 1
ATOM 3117 C CA . ARG A 1 382 ? -34.091 -1.163 33.673 1.00 89.56 382 ARG A CA 1
ATOM 3118 C C . ARG A 1 382 ? -34.183 -0.615 32.245 1.00 89.56 382 ARG A C 1
ATOM 3120 O O . ARG A 1 382 ? -33.889 -1.358 31.310 1.00 89.56 382 ARG A O 1
ATOM 3127 N N . ASN A 1 383 ? -34.561 0.651 32.066 1.00 88.75 383 ASN A N 1
ATOM 3128 C CA . ASN A 1 383 ? -34.591 1.300 30.751 1.00 88.75 383 ASN A CA 1
ATOM 3129 C C . ASN A 1 383 ? -33.175 1.434 30.167 1.00 88.75 383 ASN A C 1
ATOM 3131 O O . ASN A 1 383 ? -32.938 0.974 29.051 1.00 88.75 383 ASN A O 1
ATOM 3135 N N . ASP A 1 384 ? -32.219 1.937 30.953 1.00 87.81 384 ASP A N 1
ATOM 3136 C CA . ASP A 1 384 ? -30.799 2.022 30.584 1.00 87.81 384 ASP A CA 1
ATOM 3137 C C . ASP A 1 384 ? -30.230 0.649 30.181 1.00 87.81 384 ASP A C 1
ATOM 3139 O O . ASP A 1 384 ? -29.415 0.538 29.263 1.00 87.81 384 ASP A O 1
ATOM 3143 N N . SER A 1 385 ? -30.652 -0.417 30.869 1.00 85.88 385 SER A N 1
ATOM 3144 C CA . SER A 1 385 ? -30.274 -1.798 30.557 1.00 85.88 385 SER A CA 1
ATOM 3145 C C . SER A 1 385 ? -30.851 -2.271 29.216 1.00 85.88 385 SER A C 1
ATOM 3147 O O . SER A 1 385 ? -30.126 -2.874 28.424 1.00 85.88 385 SER A O 1
ATOM 3149 N N . TYR A 1 386 ? -32.112 -1.945 28.901 1.00 89.50 386 TYR A N 1
ATOM 3150 C CA . TYR A 1 386 ? -32.698 -2.237 27.586 1.00 89.50 386 TYR A CA 1
ATOM 3151 C C . TYR A 1 386 ? -32.008 -1.467 26.450 1.00 89.50 386 TYR A C 1
ATOM 3153 O O . TYR A 1 386 ? -31.757 -2.055 25.396 1.00 89.50 386 TYR A O 1
ATOM 3161 N N . GLU A 1 387 ? -31.647 -0.197 26.653 1.00 89.00 387 GLU A N 1
ATOM 3162 C CA . GLU A 1 387 ? -30.897 0.587 25.659 1.00 89.00 387 GLU A CA 1
ATOM 3163 C C . GLU A 1 387 ? -29.495 0.009 25.423 1.00 89.00 387 GLU A C 1
ATOM 3165 O O . GLU A 1 387 ? -29.105 -0.231 24.277 1.00 89.00 387 GLU A O 1
ATOM 3170 N N . LYS A 1 388 ? -28.762 -0.317 26.498 1.00 88.75 388 LYS A N 1
ATOM 3171 C CA . LYS A 1 388 ? -27.457 -0.996 26.414 1.00 88.75 388 LYS A CA 1
ATOM 3172 C C . LYS A 1 388 ? -27.568 -2.361 25.735 1.00 88.75 388 LYS A C 1
ATOM 3174 O O . LYS A 1 388 ? -26.713 -2.700 24.922 1.00 88.75 388 LYS A O 1
ATOM 3179 N N . PHE A 1 389 ? -28.622 -3.132 26.008 1.00 89.88 389 PHE A N 1
ATOM 3180 C CA . PHE A 1 389 ? -28.863 -4.417 25.348 1.00 89.88 389 PHE A CA 1
ATOM 3181 C C . PHE A 1 389 ? -29.117 -4.250 23.843 1.00 89.88 389 PHE A C 1
ATOM 3183 O O . PHE A 1 389 ? -28.515 -4.965 23.043 1.00 89.88 389 PHE A O 1
ATOM 3190 N N . ALA A 1 390 ? -29.935 -3.273 23.439 1.00 86.81 390 ALA A N 1
ATOM 3191 C CA . ALA A 1 390 ? -30.158 -2.957 22.028 1.00 86.81 390 ALA A CA 1
ATOM 3192 C C . ALA A 1 390 ? -28.858 -2.515 21.327 1.00 86.81 390 ALA A C 1
ATOM 3194 O O . ALA A 1 390 ? -28.578 -2.949 20.209 1.00 86.81 390 ALA A O 1
ATOM 3195 N N . GLN A 1 391 ? -28.024 -1.719 22.003 1.00 88.06 391 GLN A N 1
ATOM 3196 C CA . GLN A 1 391 ? -26.722 -1.289 21.490 1.00 88.06 391 GLN A CA 1
ATOM 3197 C C . GLN A 1 391 ? -25.730 -2.458 21.356 1.00 88.06 391 GLN A C 1
ATOM 3199 O O . GLN A 1 391 ? -25.047 -2.565 20.338 1.00 88.06 391 GLN A O 1
ATOM 3204 N N . ILE A 1 392 ? -25.694 -3.381 22.325 1.00 85.56 392 ILE A N 1
ATOM 3205 C CA . ILE A 1 392 ? -24.931 -4.637 22.228 1.00 85.56 392 ILE A CA 1
ATOM 3206 C C . ILE A 1 392 ? -25.426 -5.471 21.042 1.00 85.56 392 ILE A C 1
ATOM 3208 O O . ILE A 1 392 ? -24.615 -5.986 20.277 1.00 85.56 392 ILE A O 1
ATOM 3212 N N . GLN A 1 393 ? -26.742 -5.588 20.851 1.00 85.00 393 GLN A N 1
ATOM 3213 C CA . GLN A 1 393 ? -27.310 -6.382 19.764 1.00 85.00 393 GLN A CA 1
ATOM 3214 C C . GLN A 1 393 ? -27.011 -5.779 18.380 1.00 85.00 393 GLN A C 1
ATOM 3216 O O . GLN A 1 393 ? -26.749 -6.529 17.439 1.00 85.00 393 GLN A O 1
ATOM 3221 N N . GLN A 1 394 ? -26.952 -4.447 18.264 1.00 87.31 394 GLN A N 1
ATOM 3222 C CA . GLN A 1 394 ? -26.447 -3.774 17.065 1.00 87.31 394 GLN A CA 1
ATOM 3223 C C . GLN A 1 394 ? -24.962 -4.090 16.830 1.00 87.31 394 GLN A C 1
ATOM 3225 O O . GLN A 1 394 ? -24.612 -4.563 15.754 1.00 87.31 394 GLN A O 1
ATOM 3230 N N . LEU A 1 395 ? -24.105 -3.934 17.846 1.00 85.88 395 LEU A N 1
ATOM 3231 C CA . LEU A 1 395 ? -22.669 -4.231 17.738 1.00 85.88 395 LEU A CA 1
ATOM 3232 C C . LEU A 1 395 ? -22.383 -5.703 17.393 1.00 85.88 395 LEU A C 1
ATOM 3234 O O . LEU A 1 395 ? -21.414 -5.992 16.695 1.00 85.88 395 LEU A O 1
ATOM 3238 N N . VAL A 1 396 ? -23.222 -6.641 17.843 1.00 88.56 396 VAL A N 1
ATOM 3239 C CA . VAL A 1 396 ? -23.146 -8.062 17.458 1.00 88.56 396 VAL A CA 1
ATOM 3240 C C . VAL A 1 396 ? -23.482 -8.262 15.976 1.00 88.56 396 VAL A C 1
ATOM 3242 O O . VAL A 1 396 ? -22.801 -9.038 15.304 1.00 88.56 396 VAL A O 1
ATOM 3245 N N . ASN A 1 397 ? -24.482 -7.552 15.445 1.00 88.56 397 ASN A N 1
ATOM 3246 C CA . ASN A 1 397 ? -24.809 -7.591 14.017 1.00 88.56 397 ASN A CA 1
ATOM 3247 C C . ASN A 1 397 ? -23.694 -6.961 13.167 1.00 88.56 397 ASN A C 1
ATOM 3249 O O . ASN A 1 397 ? -23.279 -7.562 12.177 1.00 88.56 397 ASN A O 1
ATOM 3253 N N . ASP A 1 398 ? -23.169 -5.805 13.580 1.00 88.06 398 ASP A N 1
ATOM 3254 C CA . ASP A 1 398 ? -22.074 -5.108 12.895 1.00 88.06 398 ASP A CA 1
ATOM 3255 C C . ASP A 1 398 ? -20.795 -5.964 12.892 1.00 88.06 398 ASP A C 1
ATOM 3257 O O . ASP A 1 398 ? -20.144 -6.119 11.858 1.00 88.06 398 ASP A O 1
ATOM 3261 N N . LYS A 1 399 ? -20.468 -6.606 14.027 1.00 88.12 399 LYS A N 1
ATOM 3262 C CA . LYS A 1 399 ? -19.363 -7.572 14.121 1.00 88.12 399 LYS A CA 1
ATOM 3263 C C . LYS A 1 399 ? -19.544 -8.716 13.128 1.00 88.12 399 LYS A C 1
ATOM 3265 O O . LYS A 1 399 ? -18.594 -9.050 12.429 1.00 88.12 399 LYS A O 1
ATOM 3270 N N . LYS A 1 400 ? -20.745 -9.296 13.045 1.00 90.00 400 LYS A N 1
ATOM 3271 C CA . LYS A 1 400 ? -21.019 -10.399 12.121 1.00 90.00 400 LYS A CA 1
ATOM 3272 C C . LYS A 1 400 ? -20.831 -9.975 10.659 1.00 90.00 400 LYS A C 1
ATOM 3274 O O . LYS A 1 400 ? -20.201 -10.704 9.906 1.00 90.00 400 LYS A O 1
ATOM 3279 N N . GLN A 1 401 ? -21.305 -8.789 10.272 1.00 86.50 401 GLN A N 1
ATOM 3280 C CA . GLN A 1 401 ? -21.092 -8.259 8.916 1.00 86.50 401 GLN A CA 1
ATOM 3281 C C . GLN A 1 401 ? -19.604 -8.051 8.596 1.00 86.50 401 GLN A C 1
ATOM 3283 O O . GLN A 1 401 ? -19.175 -8.305 7.472 1.00 86.50 401 GLN A O 1
ATOM 3288 N N . LEU A 1 402 ? -18.802 -7.625 9.578 1.00 86.56 402 LEU A N 1
ATOM 3289 C CA . LEU A 1 402 ? -17.349 -7.522 9.425 1.00 86.56 402 LEU A CA 1
ATOM 3290 C C . LEU A 1 402 ? -16.675 -8.899 9.316 1.00 86.56 402 LEU A C 1
ATOM 3292 O O . LEU A 1 402 ? -15.756 -9.050 8.518 1.00 86.56 402 LEU A O 1
ATOM 3296 N N . GLU A 1 403 ? -17.129 -9.902 10.073 1.00 87.81 403 GLU A N 1
ATOM 3297 C CA . GLU A 1 403 ? -16.655 -11.290 9.960 1.00 87.81 403 GLU A CA 1
ATOM 3298 C C . GLU A 1 403 ? -16.979 -11.880 8.574 1.00 87.81 403 GLU A C 1
ATOM 3300 O O . GLU A 1 403 ? -16.086 -12.430 7.927 1.00 87.81 403 GLU A O 1
ATOM 3305 N N . ASP A 1 404 ? -18.204 -11.678 8.074 1.00 88.25 404 ASP A N 1
ATOM 3306 C CA . ASP A 1 404 ? -18.632 -12.106 6.735 1.00 88.25 404 ASP A CA 1
ATOM 3307 C C . ASP A 1 404 ? -17.781 -11.430 5.626 1.00 88.25 404 ASP A C 1
ATOM 3309 O O . ASP A 1 404 ? -17.291 -12.110 4.721 1.00 88.25 404 ASP A O 1
ATOM 3313 N N . HIS A 1 405 ? -17.507 -10.118 5.724 1.00 88.44 405 HIS A N 1
ATOM 3314 C CA . HIS A 1 405 ? -16.627 -9.403 4.781 1.00 88.44 405 HIS A CA 1
ATOM 3315 C C . HIS A 1 405 ? -15.149 -9.822 4.860 1.00 88.44 405 HIS A C 1
ATOM 3317 O O . HIS A 1 405 ? -14.455 -9.822 3.842 1.00 88.44 405 HIS A O 1
ATOM 3323 N N . ILE A 1 406 ? -14.633 -10.178 6.041 1.00 86.88 406 ILE A N 1
ATOM 3324 C CA . ILE A 1 406 ? -13.261 -10.697 6.175 1.00 86.88 406 ILE A CA 1
ATOM 3325 C C . ILE A 1 406 ? -13.134 -12.044 5.453 1.00 86.88 406 ILE A C 1
ATOM 3327 O O . ILE A 1 406 ? -12.137 -12.277 4.768 1.00 86.88 406 ILE A O 1
ATOM 3331 N N . GLU A 1 407 ? -14.139 -12.916 5.564 1.00 89.00 407 GLU A N 1
ATOM 3332 C CA . GLU A 1 407 ? -14.135 -14.208 4.876 1.00 89.00 407 GLU A CA 1
ATOM 3333 C C . GLU A 1 407 ? -14.313 -14.040 3.351 1.00 89.00 407 GLU A C 1
ATOM 3335 O O . GLU A 1 407 ? -13.661 -14.745 2.582 1.00 89.00 407 GLU A O 1
ATOM 3340 N N . GLU A 1 408 ? -15.099 -13.058 2.889 1.00 89.00 408 GLU A N 1
ATOM 3341 C CA . GLU A 1 408 ? -15.184 -12.653 1.472 1.00 89.00 408 GLU A CA 1
ATOM 3342 C C . GLU A 1 408 ? -13.813 -12.213 0.922 1.00 89.00 408 GLU A C 1
ATOM 3344 O O . GLU A 1 408 ? -13.303 -12.822 -0.019 1.00 89.00 408 GLU A O 1
ATOM 3349 N N . ILE A 1 409 ? -13.150 -11.246 1.572 1.00 87.44 409 ILE A N 1
ATOM 3350 C CA . ILE A 1 409 ? -11.818 -10.744 1.176 1.00 87.44 409 ILE A CA 1
ATOM 3351 C C . ILE A 1 409 ? -10.768 -11.865 1.157 1.00 87.44 409 ILE A C 1
ATOM 3353 O O . ILE A 1 409 ? -9.886 -11.891 0.298 1.00 87.44 409 ILE A O 1
ATOM 3357 N N . LYS A 1 410 ? -10.849 -12.808 2.097 1.00 86.75 410 LYS A N 1
ATOM 3358 C CA . LYS A 1 410 ? -9.950 -13.966 2.191 1.00 86.75 410 LYS A CA 1
ATOM 3359 C C . LYS A 1 410 ? -10.169 -14.969 1.053 1.00 86.75 410 LYS A C 1
ATOM 3361 O O . LYS A 1 410 ? -9.194 -15.522 0.543 1.00 86.75 410 LYS A O 1
ATOM 3366 N N . ASN A 1 411 ? -11.415 -15.177 0.625 1.00 88.12 411 ASN A N 1
ATOM 3367 C CA . ASN A 1 411 ? -11.732 -15.993 -0.549 1.00 88.12 411 ASN A CA 1
ATOM 3368 C C . ASN A 1 411 ? -11.265 -15.318 -1.849 1.00 88.12 411 ASN A C 1
ATOM 3370 O O . ASN A 1 411 ? -10.660 -15.984 -2.691 1.00 88.12 411 ASN A O 1
ATOM 3374 N N . ASP A 1 412 ? -11.453 -14.002 -1.981 1.00 87.06 412 ASP A N 1
ATOM 3375 C CA . ASP A 1 412 ? -10.933 -13.221 -3.110 1.00 87.06 412 ASP A CA 1
ATOM 3376 C C . ASP A 1 412 ? -9.401 -13.272 -3.175 1.00 87.06 412 ASP A C 1
ATOM 3378 O O . ASP A 1 412 ? -8.836 -13.563 -4.229 1.00 87.06 412 ASP A O 1
ATOM 3382 N N . ALA A 1 413 ? -8.711 -13.066 -2.048 1.00 83.94 413 ALA A N 1
ATOM 3383 C CA . ALA A 1 413 ? -7.253 -13.161 -1.969 1.00 83.94 413 ALA A CA 1
ATOM 3384 C C . ALA A 1 413 ? -6.742 -14.536 -2.433 1.00 83.94 413 ALA A C 1
ATOM 3386 O O . ALA A 1 413 ? -5.798 -14.606 -3.220 1.00 83.94 413 ALA A O 1
ATOM 3387 N N . LYS A 1 414 ? -7.413 -15.619 -2.018 1.00 88.62 414 LYS A N 1
ATOM 3388 C CA . LYS A 1 414 ? -7.095 -16.980 -2.462 1.00 88.62 414 LYS A CA 1
ATOM 3389 C C . LYS A 1 414 ? -7.349 -17.180 -3.962 1.00 88.62 414 LYS A C 1
ATOM 3391 O O . LYS A 1 414 ? -6.528 -17.782 -4.643 1.00 88.62 414 LYS A O 1
ATOM 3396 N N . SER A 1 415 ? -8.445 -16.640 -4.495 1.00 88.31 415 SER A N 1
ATOM 3397 C CA . SER A 1 415 ? -8.732 -16.654 -5.938 1.00 88.31 415 SER A CA 1
ATOM 3398 C C . SER A 1 415 ? -7.646 -15.923 -6.741 1.00 88.31 415 SER A C 1
ATOM 3400 O O . SER A 1 415 ? -7.179 -16.425 -7.764 1.00 88.31 415 SER A O 1
ATOM 3402 N N . TYR A 1 416 ? -7.167 -14.772 -6.255 1.00 87.62 416 TYR A N 1
ATOM 3403 C CA . TYR A 1 416 ? -6.050 -14.056 -6.878 1.00 87.62 416 TYR A CA 1
ATOM 3404 C C . TYR A 1 416 ? -4.726 -14.827 -6.800 1.00 87.62 416 TYR A C 1
ATOM 3406 O O . TYR A 1 416 ? -3.969 -14.803 -7.770 1.00 87.62 416 TYR A O 1
ATOM 3414 N N . GLU A 1 417 ? -4.456 -15.531 -5.699 1.00 87.19 417 GLU A N 1
ATOM 3415 C CA . GLU A 1 417 ? -3.289 -16.411 -5.551 1.00 87.19 417 GLU A CA 1
ATOM 3416 C C . GLU A 1 417 ? -3.341 -17.584 -6.547 1.00 87.19 417 GLU A C 1
ATOM 3418 O O . GLU A 1 417 ? -2.384 -17.797 -7.292 1.00 87.19 417 GLU A O 1
ATOM 3423 N N . GLU A 1 418 ? -4.483 -18.271 -6.661 1.00 87.00 418 GLU A N 1
ATOM 3424 C CA . GLU A 1 418 ? -4.702 -19.358 -7.629 1.00 87.00 418 GLU A CA 1
ATOM 3425 C C . GLU A 1 418 ? -4.564 -18.868 -9.092 1.00 87.00 418 GLU A C 1
ATOM 3427 O O . GLU A 1 418 ? -3.944 -19.539 -9.924 1.00 87.00 418 GLU A O 1
ATOM 3432 N N . ILE A 1 419 ? -5.064 -17.666 -9.415 1.00 87.94 419 ILE A N 1
ATOM 3433 C CA . ILE A 1 419 ? -4.889 -17.028 -10.735 1.00 87.94 419 ILE A CA 1
ATOM 3434 C C . ILE A 1 419 ? -3.416 -16.676 -10.998 1.00 87.94 419 ILE A C 1
ATOM 3436 O O . ILE A 1 419 ? -2.917 -16.910 -12.104 1.00 87.94 419 ILE A O 1
ATOM 3440 N N . ALA A 1 420 ? -2.712 -16.121 -10.008 1.00 83.38 420 ALA A N 1
ATOM 3441 C CA . ALA A 1 420 ? -1.303 -15.759 -10.127 1.00 83.38 420 ALA A CA 1
ATOM 3442 C C . ALA A 1 420 ? -0.419 -16.999 -10.328 1.00 83.38 420 ALA A C 1
ATOM 3444 O O . ALA A 1 420 ? 0.424 -17.002 -11.227 1.00 83.38 420 ALA A O 1
ATOM 3445 N N . GLU A 1 421 ? -0.661 -18.075 -9.576 1.00 87.12 421 GLU A N 1
ATOM 3446 C CA . GLU A 1 421 ? 0.057 -19.345 -9.715 1.00 87.12 421 GLU A CA 1
ATOM 3447 C C . GLU A 1 421 ? -0.196 -19.987 -11.094 1.00 87.12 421 GLU A C 1
ATOM 3449 O O . GLU A 1 421 ? 0.735 -20.463 -11.749 1.00 87.12 421 GLU A O 1
ATOM 3454 N N . CYS A 1 422 ? -1.437 -19.938 -11.597 1.00 85.25 422 CYS A N 1
ATOM 3455 C CA . CYS A 1 422 ? -1.752 -20.374 -12.960 1.00 85.25 422 CYS A CA 1
ATOM 3456 C C . CYS A 1 422 ? -1.005 -19.545 -14.016 1.00 85.25 422 CYS A C 1
ATOM 3458 O O . CYS A 1 422 ? -0.449 -20.112 -14.960 1.00 85.25 422 CYS A O 1
ATOM 3460 N N . LYS A 1 423 ? -0.941 -18.216 -13.855 1.00 88.25 423 LYS A N 1
ATOM 3461 C CA . LYS A 1 423 ? -0.229 -17.336 -14.794 1.00 88.25 423 LYS A CA 1
ATOM 3462 C C . LYS A 1 423 ? 1.288 -17.536 -14.738 1.00 88.25 423 LYS A C 1
ATOM 3464 O O . LYS A 1 423 ? 1.938 -17.493 -15.781 1.00 88.25 423 LYS A O 1
ATOM 3469 N N . GLN A 1 424 ? 1.843 -17.810 -13.558 1.00 85.19 424 GLN A N 1
ATOM 3470 C CA . GLN A 1 424 ? 3.248 -18.176 -13.383 1.00 85.19 424 GLN A CA 1
ATOM 3471 C C . GLN A 1 424 ? 3.574 -19.476 -14.131 1.00 85.19 424 GLN A C 1
ATOM 3473 O O . GLN A 1 424 ? 4.496 -19.483 -14.945 1.00 85.19 424 GLN A O 1
ATOM 3478 N N . LYS A 1 425 ? 2.775 -20.537 -13.942 1.00 87.38 425 LYS A N 1
ATOM 3479 C CA . LYS A 1 425 ? 2.932 -21.818 -14.658 1.00 87.38 425 LYS A CA 1
ATOM 3480 C C . LYS A 1 425 ? 2.816 -21.649 -16.178 1.00 87.38 425 LYS A C 1
ATOM 3482 O O . LYS A 1 425 ? 3.588 -22.245 -16.924 1.00 87.38 425 LYS A O 1
ATOM 3487 N N . GLU A 1 426 ? 1.892 -20.813 -16.655 1.00 86.88 426 GLU A N 1
ATOM 3488 C CA . GLU A 1 426 ? 1.755 -20.502 -18.086 1.00 86.88 426 GLU A CA 1
ATOM 3489 C C . GLU A 1 426 ? 3.015 -19.821 -18.652 1.00 86.88 426 GLU A C 1
ATOM 3491 O O . GLU A 1 426 ? 3.511 -20.225 -19.705 1.00 86.88 426 GLU A O 1
ATOM 3496 N N . LEU A 1 427 ? 3.557 -18.819 -17.952 1.00 85.62 427 LEU A N 1
ATOM 3497 C CA . LEU A 1 427 ? 4.781 -18.118 -18.357 1.00 85.62 427 LEU A CA 1
ATOM 3498 C C . LEU A 1 427 ? 6.016 -19.029 -18.304 1.00 85.62 427 LEU A C 1
ATOM 3500 O O . LEU A 1 427 ? 6.856 -18.967 -19.198 1.00 85.62 427 LEU A O 1
ATOM 3504 N N . GLU A 1 428 ? 6.107 -19.909 -17.309 1.00 87.75 428 GLU A N 1
ATOM 3505 C CA . GLU A 1 428 ? 7.187 -20.891 -17.187 1.00 87.75 428 GLU A CA 1
ATOM 3506 C C . GLU A 1 428 ? 7.166 -21.910 -18.341 1.00 87.75 428 GLU A C 1
ATOM 3508 O O . GLU A 1 428 ? 8.205 -22.190 -18.940 1.00 87.75 428 GLU A O 1
ATOM 3513 N N . ILE A 1 429 ? 5.981 -22.379 -18.752 1.00 88.50 429 ILE A N 1
ATOM 3514 C CA . ILE A 1 429 ? 5.816 -23.214 -19.955 1.00 88.50 429 ILE A CA 1
ATOM 3515 C C . ILE A 1 429 ? 6.203 -22.439 -21.227 1.00 88.50 429 ILE A C 1
ATOM 3517 O O . ILE A 1 429 ? 6.851 -23.001 -22.114 1.00 88.50 429 ILE A O 1
ATOM 3521 N N . GLN A 1 430 ? 5.840 -21.155 -21.339 1.00 84.81 430 GLN A N 1
ATOM 3522 C CA . GLN A 1 430 ? 6.243 -20.324 -22.482 1.00 84.81 430 GLN A CA 1
ATOM 3523 C C . GLN A 1 430 ? 7.766 -20.144 -22.555 1.00 84.81 430 GLN A C 1
ATOM 3525 O O . GLN A 1 430 ? 8.327 -20.266 -23.645 1.00 84.81 430 GLN A O 1
ATOM 3530 N N . LEU A 1 431 ? 8.437 -19.927 -21.418 1.00 84.50 431 LEU A N 1
ATOM 3531 C CA . LEU A 1 431 ? 9.899 -19.858 -21.332 1.00 84.50 431 LEU A CA 1
ATOM 3532 C C . LEU A 1 431 ? 10.547 -21.190 -21.727 1.00 84.50 431 LEU A C 1
ATOM 3534 O O . LEU A 1 431 ? 11.338 -21.206 -22.663 1.00 84.50 431 LEU A O 1
ATOM 3538 N N . GLN A 1 432 ? 10.126 -22.319 -21.146 1.00 87.56 432 GLN A N 1
ATOM 3539 C CA . GLN A 1 432 ? 10.654 -23.642 -21.518 1.00 87.56 432 GLN A CA 1
ATOM 3540 C C . GLN A 1 432 ? 10.470 -23.968 -23.009 1.00 87.56 432 GLN A C 1
ATOM 3542 O O . GLN A 1 432 ? 11.307 -24.638 -23.614 1.00 87.56 432 GLN A O 1
ATOM 3547 N N . ASN A 1 433 ? 9.371 -23.521 -23.622 1.00 85.56 433 ASN A N 1
ATOM 3548 C CA . ASN A 1 433 ? 9.156 -23.686 -25.059 1.00 85.56 433 ASN A CA 1
ATOM 3549 C C . ASN A 1 433 ? 10.068 -22.771 -25.890 1.00 85.56 433 ASN A C 1
ATOM 3551 O O . ASN A 1 433 ? 10.524 -23.187 -26.955 1.00 85.56 433 ASN A O 1
ATOM 3555 N N . LYS A 1 434 ? 10.372 -21.559 -25.408 1.00 86.31 434 LYS A N 1
ATOM 3556 C CA . LYS A 1 434 ? 11.339 -20.654 -26.044 1.00 86.31 434 LYS A CA 1
ATOM 3557 C C . LYS A 1 434 ? 12.774 -21.152 -25.912 1.00 86.31 434 LYS A C 1
ATOM 3559 O O . LYS A 1 434 ? 13.493 -21.096 -26.903 1.00 86.31 434 LYS A O 1
ATOM 3564 N N . ASP A 1 435 ? 13.154 -21.722 -24.774 1.00 85.81 435 ASP A N 1
ATOM 3565 C CA . ASP A 1 435 ? 14.464 -22.351 -24.590 1.00 85.81 435 ASP A CA 1
ATOM 3566 C C . ASP A 1 435 ? 14.632 -23.547 -25.537 1.00 85.81 435 ASP A C 1
ATOM 3568 O O . ASP A 1 435 ? 15.603 -23.603 -26.283 1.00 85.81 435 ASP A O 1
ATOM 3572 N N . LYS A 1 436 ? 13.624 -24.428 -25.655 1.00 86.75 436 LYS A N 1
ATOM 3573 C CA . LYS A 1 436 ? 13.623 -25.512 -26.661 1.00 86.75 436 LYS A CA 1
ATOM 3574 C C . LYS A 1 436 ? 13.709 -24.993 -28.101 1.00 86.75 436 LYS A C 1
ATOM 3576 O O . LYS A 1 436 ? 14.366 -25.609 -28.942 1.00 86.75 436 LYS A O 1
ATOM 3581 N N . GLU A 1 437 ? 13.048 -23.877 -28.418 1.00 86.62 437 GLU A N 1
ATOM 3582 C CA . GLU A 1 437 ? 13.140 -23.233 -29.736 1.00 86.62 437 GLU A CA 1
ATOM 3583 C C . GLU A 1 437 ? 14.557 -22.691 -29.995 1.00 86.62 437 GLU A C 1
ATOM 3585 O O . GLU A 1 437 ? 15.085 -22.849 -31.099 1.00 86.62 437 GLU A O 1
ATOM 3590 N N . ILE A 1 438 ? 15.188 -22.096 -28.977 1.00 86.88 438 ILE A N 1
ATOM 3591 C CA . ILE A 1 438 ? 16.576 -21.624 -29.010 1.00 86.88 438 ILE A CA 1
ATOM 3592 C C . ILE A 1 438 ? 17.530 -22.807 -29.182 1.00 86.88 438 ILE A C 1
ATOM 3594 O O . ILE A 1 438 ? 18.320 -22.777 -30.119 1.00 86.88 438 ILE A O 1
ATOM 3598 N N . ASP A 1 439 ? 17.414 -23.873 -28.390 1.00 86.50 439 ASP A N 1
ATOM 3599 C CA . ASP A 1 439 ? 18.228 -25.090 -28.517 1.00 86.50 439 ASP A CA 1
ATOM 3600 C C . ASP A 1 439 ? 18.096 -25.714 -29.909 1.00 86.50 439 ASP A C 1
ATOM 3602 O O . ASP A 1 439 ? 19.088 -26.092 -30.532 1.00 86.50 439 ASP A O 1
ATOM 3606 N N . THR A 1 440 ? 16.877 -25.772 -30.455 1.00 86.62 440 THR A N 1
ATOM 3607 C CA . THR A 1 440 ? 16.638 -26.274 -31.817 1.00 86.62 440 THR A CA 1
ATOM 3608 C C . THR A 1 440 ? 17.335 -25.394 -32.861 1.00 86.62 440 THR A C 1
ATOM 3610 O O . THR A 1 440 ? 17.964 -25.911 -33.786 1.00 86.62 440 THR A O 1
ATOM 3613 N N . LYS A 1 441 ? 17.289 -24.065 -32.701 1.00 86.12 441 LYS A N 1
ATOM 3614 C CA . LYS A 1 441 ? 17.990 -23.107 -33.572 1.00 86.12 441 LYS A CA 1
ATOM 3615 C C . LYS A 1 441 ? 19.509 -23.174 -33.417 1.00 86.12 441 LYS A C 1
ATOM 3617 O O . LYS A 1 441 ? 20.206 -23.130 -34.424 1.00 86.12 441 LYS A O 1
ATOM 3622 N N . VAL A 1 442 ? 20.029 -23.324 -32.201 1.00 85.81 442 VAL A N 1
ATOM 3623 C CA . VAL A 1 442 ? 21.462 -23.499 -31.914 1.00 85.81 442 VAL A CA 1
ATOM 3624 C C . VAL A 1 442 ? 21.965 -24.803 -32.529 1.00 85.81 442 VAL A C 1
ATOM 3626 O O . VAL A 1 442 ? 22.992 -24.798 -33.202 1.00 85.81 442 VAL A O 1
ATOM 3629 N N . ASN A 1 443 ? 21.214 -25.897 -32.404 1.00 83.69 443 ASN A N 1
ATOM 3630 C CA . ASN A 1 443 ? 21.533 -27.166 -33.055 1.00 83.69 443 ASN A CA 1
ATOM 3631 C C . ASN A 1 443 ? 21.506 -27.047 -34.587 1.00 83.69 443 ASN A C 1
ATOM 3633 O O . ASN A 1 443 ? 22.445 -27.497 -35.239 1.00 83.69 443 ASN A O 1
ATOM 3637 N N . ALA A 1 444 ? 20.514 -26.363 -35.167 1.00 82.81 444 ALA A N 1
ATOM 3638 C CA . ALA A 1 444 ? 20.483 -26.082 -36.604 1.00 82.81 444 ALA A CA 1
ATOM 3639 C C . ALA A 1 444 ? 21.679 -25.220 -37.061 1.00 82.81 444 ALA A C 1
ATOM 3641 O O . ALA A 1 444 ? 22.295 -25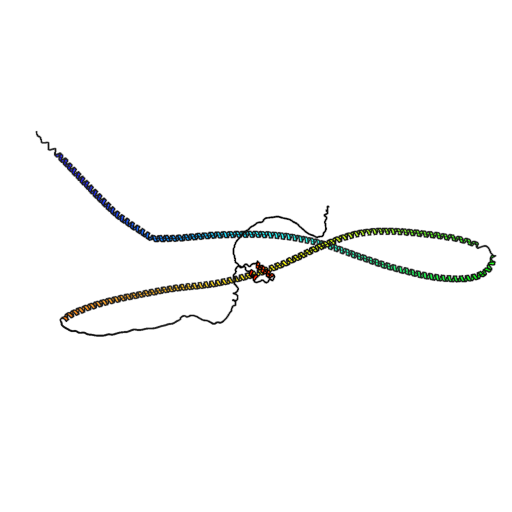.519 -38.083 1.00 82.81 444 ALA A O 1
ATOM 3642 N N . ILE A 1 445 ? 22.065 -24.199 -36.288 1.00 83.19 445 ILE A N 1
ATOM 3643 C CA . ILE A 1 445 ? 23.265 -23.386 -36.540 1.00 83.19 445 ILE A CA 1
ATOM 3644 C C . ILE A 1 445 ? 24.536 -24.242 -36.436 1.00 83.19 445 ILE A C 1
ATOM 3646 O O . ILE A 1 445 ? 25.421 -24.103 -37.273 1.00 83.19 445 ILE A O 1
ATOM 3650 N N . ASN A 1 446 ? 24.628 -25.165 -35.476 1.00 82.25 446 ASN A N 1
ATOM 3651 C CA . ASN A 1 446 ? 25.763 -26.084 -35.341 1.00 82.25 446 ASN A CA 1
ATOM 3652 C C . ASN A 1 446 ? 25.855 -27.077 -36.514 1.00 82.25 446 ASN A C 1
ATOM 3654 O O . ASN A 1 446 ? 26.958 -27.341 -37.001 1.00 82.25 446 ASN A O 1
ATOM 3658 N N . CYS A 1 447 ? 24.722 -27.578 -37.018 1.00 80.31 447 CYS A N 1
ATOM 3659 C CA . CYS A 1 447 ? 24.664 -28.359 -38.256 1.00 80.31 447 CYS A CA 1
ATOM 3660 C C . CYS A 1 447 ? 25.144 -27.528 -39.453 1.00 80.31 447 CYS A C 1
ATOM 3662 O O . CYS A 1 447 ? 26.079 -27.943 -40.132 1.00 80.31 447 CYS A O 1
ATOM 3664 N N . LEU A 1 448 ? 24.610 -26.317 -39.648 1.00 82.88 448 LEU A N 1
ATOM 3665 C CA . LEU A 1 448 ? 25.019 -25.417 -40.733 1.00 82.88 448 LEU A CA 1
ATOM 3666 C C . LEU A 1 448 ? 26.498 -25.008 -40.637 1.00 82.88 448 LEU A C 1
ATOM 3668 O O . LEU A 1 448 ? 27.186 -24.973 -41.651 1.00 82.88 448 LEU A O 1
ATOM 3672 N N . MET A 1 449 ? 27.036 -24.752 -39.441 1.00 80.88 449 MET A N 1
ATOM 3673 C CA . MET A 1 449 ? 28.472 -24.504 -39.249 1.00 80.88 449 MET A CA 1
ATOM 3674 C C . MET A 1 449 ? 29.313 -25.739 -39.588 1.00 80.88 449 MET A C 1
ATOM 3676 O O . MET A 1 449 ? 30.395 -25.601 -40.158 1.00 80.88 449 MET A O 1
ATOM 3680 N N . SER A 1 450 ? 28.823 -26.941 -39.278 1.00 82.00 450 SER A N 1
ATOM 3681 C CA . SER A 1 450 ? 29.488 -28.196 -39.642 1.00 82.00 450 SER A CA 1
ATOM 3682 C C . SER A 1 450 ? 29.459 -28.428 -41.155 1.00 82.00 450 SER A C 1
ATOM 3684 O O . SER A 1 450 ? 30.476 -28.805 -41.729 1.00 82.00 450 SER A O 1
ATOM 3686 N N . GLU A 1 451 ? 28.344 -28.129 -41.823 1.00 80.88 451 GLU A N 1
ATOM 3687 C CA . GLU A 1 451 ? 28.216 -28.157 -43.285 1.00 80.88 451 GLU A CA 1
ATOM 3688 C C . GLU A 1 451 ? 29.113 -27.119 -43.962 1.00 80.88 451 GLU A C 1
ATOM 3690 O O . GLU A 1 451 ? 29.840 -27.464 -44.889 1.00 80.88 451 GLU A O 1
ATOM 3695 N N . VAL A 1 452 ? 29.149 -25.877 -43.468 1.00 79.56 452 VAL A N 1
ATOM 3696 C CA . VAL A 1 452 ? 30.059 -24.826 -43.956 1.00 79.56 452 VAL A CA 1
ATOM 3697 C C . VAL A 1 452 ? 31.519 -25.231 -43.755 1.00 79.56 452 VAL A C 1
ATOM 3699 O O . VAL A 1 452 ? 32.334 -25.013 -44.649 1.00 79.56 452 VAL A O 1
ATOM 3702 N N . LYS A 1 453 ? 31.860 -25.871 -42.631 1.00 85.44 453 LYS A N 1
ATOM 3703 C CA . LYS A 1 453 ? 33.206 -26.403 -42.389 1.00 85.44 453 LYS A CA 1
ATOM 3704 C C . LYS A 1 453 ? 33.546 -27.541 -43.354 1.00 85.44 453 LYS A C 1
ATOM 3706 O O . LYS A 1 453 ? 34.601 -27.496 -43.974 1.00 85.44 453 LYS A O 1
ATOM 3711 N N . MET A 1 454 ? 32.646 -28.504 -43.558 1.00 81.00 454 MET A N 1
ATOM 3712 C CA . MET A 1 454 ? 32.831 -29.567 -44.554 1.00 81.00 454 MET A CA 1
ATOM 3713 C C . MET A 1 454 ? 32.945 -29.004 -45.976 1.00 81.00 454 MET A C 1
ATOM 3715 O O . MET A 1 454 ? 33.794 -29.452 -46.740 1.00 81.00 454 MET A O 1
ATOM 3719 N N . ALA A 1 455 ? 32.151 -27.992 -46.330 1.00 73.88 455 ALA A N 1
ATOM 3720 C CA . ALA A 1 455 ? 32.229 -27.306 -47.615 1.00 73.88 455 ALA A CA 1
ATOM 3721 C C . ALA A 1 455 ? 33.544 -26.525 -47.773 1.00 73.88 455 ALA A C 1
ATOM 3723 O O . ALA A 1 455 ? 34.113 -26.517 -48.862 1.00 73.88 455 ALA A O 1
ATOM 3724 N N . ALA A 1 456 ? 34.067 -25.922 -46.701 1.00 76.06 456 ALA A N 1
ATOM 3725 C CA . ALA A 1 456 ? 35.381 -25.284 -46.683 1.00 76.06 456 ALA A CA 1
ATOM 3726 C C . ALA A 1 456 ? 36.521 -26.309 -46.814 1.00 76.06 456 ALA A C 1
ATOM 3728 O O . ALA A 1 456 ? 37.434 -26.089 -47.605 1.00 76.06 456 ALA A O 1
ATOM 3729 N N . ASP A 1 457 ? 36.441 -27.455 -46.132 1.00 79.94 457 ASP A N 1
ATOM 3730 C CA . ASP A 1 457 ? 37.409 -28.553 -46.248 1.00 79.94 457 ASP A CA 1
ATOM 3731 C C . ASP A 1 457 ? 37.377 -29.192 -47.651 1.00 79.94 457 ASP A C 1
ATOM 3733 O O . ASP A 1 457 ? 38.420 -29.521 -48.217 1.00 79.94 457 ASP A O 1
ATOM 3737 N N . VAL A 1 458 ? 36.188 -29.350 -48.247 1.00 79.94 458 VAL A N 1
ATOM 3738 C CA . VAL A 1 458 ? 36.013 -29.805 -49.638 1.00 79.94 458 VAL A CA 1
ATOM 3739 C C . VAL A 1 458 ? 36.542 -28.761 -50.617 1.00 79.94 458 VAL A C 1
ATOM 3741 O O . VAL A 1 458 ? 37.272 -29.125 -51.534 1.00 79.94 458 VAL A O 1
ATOM 3744 N N . LYS A 1 459 ? 36.254 -27.472 -50.407 1.00 79.12 459 LYS A N 1
ATOM 3745 C CA . LYS A 1 459 ? 36.813 -26.376 -51.207 1.00 79.12 459 LYS A CA 1
ATOM 3746 C C . LYS A 1 459 ? 38.340 -26.373 -51.138 1.00 79.12 459 LYS A C 1
ATOM 3748 O O . LYS A 1 459 ? 38.970 -26.329 -52.184 1.00 79.12 459 LYS A O 1
ATOM 3753 N N . PHE A 1 460 ? 38.930 -26.489 -49.951 1.00 79.69 460 PHE A N 1
ATOM 3754 C CA . PHE A 1 460 ? 40.382 -26.537 -49.772 1.00 79.69 460 PHE A CA 1
ATOM 3755 C C . PHE A 1 460 ? 41.002 -27.754 -50.475 1.00 79.69 460 PHE A C 1
ATOM 3757 O O . PHE A 1 460 ? 42.005 -27.622 -51.172 1.00 79.69 460 PHE A O 1
ATOM 3764 N N . LYS A 1 461 ? 40.370 -28.933 -50.378 1.00 77.38 461 LYS A N 1
ATOM 3765 C CA . LYS A 1 461 ? 40.778 -30.132 -51.134 1.00 77.38 461 LYS A CA 1
ATOM 3766 C C . LYS A 1 461 ? 40.663 -29.938 -52.648 1.00 77.38 461 LYS A C 1
ATOM 3768 O O . LYS A 1 461 ? 41.537 -30.408 -53.369 1.00 77.38 461 LYS A O 1
ATOM 3773 N N . LEU A 1 462 ? 39.618 -29.261 -53.128 1.00 74.06 462 LEU A N 1
ATOM 3774 C CA . LEU A 1 462 ? 39.438 -28.929 -54.545 1.00 74.06 462 LEU A CA 1
ATOM 3775 C C . LEU A 1 462 ? 40.456 -27.885 -55.024 1.00 74.06 462 LEU A C 1
ATOM 3777 O O . LEU A 1 462 ? 40.956 -27.991 -56.136 1.00 74.06 462 LEU A O 1
ATOM 3781 N N . GLU A 1 463 ? 40.803 -26.900 -54.198 1.00 74.75 463 GLU A N 1
ATOM 3782 C CA . GLU A 1 463 ? 41.849 -25.916 -54.491 1.00 74.75 463 GLU A CA 1
ATOM 3783 C C . GLU A 1 463 ? 43.240 -26.573 -54.527 1.00 74.75 463 GLU A C 1
ATOM 3785 O O . GLU A 1 463 ? 44.018 -26.282 -55.435 1.00 74.75 463 GLU A O 1
ATOM 3790 N N . ASP A 1 464 ? 43.530 -27.520 -53.627 1.00 78.19 464 ASP A N 1
ATOM 3791 C CA . ASP A 1 464 ? 44.756 -28.331 -53.638 1.00 78.19 464 ASP A CA 1
ATOM 3792 C C . ASP A 1 464 ? 44.824 -29.279 -54.852 1.00 78.19 464 ASP A C 1
ATOM 3794 O O . ASP A 1 464 ? 45.853 -29.335 -55.528 1.00 78.19 464 ASP A O 1
ATOM 3798 N N . THR A 1 465 ? 43.737 -29.974 -55.218 1.00 73.75 465 THR A N 1
ATOM 3799 C CA . THR A 1 465 ? 43.722 -30.774 -56.458 1.00 73.75 465 THR A CA 1
ATOM 3800 C C . THR A 1 465 ? 43.808 -29.907 -57.708 1.00 73.75 465 THR A C 1
ATOM 3802 O O . THR A 1 465 ? 44.496 -30.293 -58.647 1.00 73.75 465 THR A O 1
ATOM 3805 N N . LEU A 1 466 ? 43.209 -28.714 -57.731 1.00 72.62 466 LEU A N 1
ATOM 3806 C CA . LEU A 1 466 ? 43.309 -27.779 -58.855 1.00 72.62 466 LEU A CA 1
ATOM 3807 C C . LEU A 1 466 ? 44.712 -27.154 -58.952 1.00 72.62 466 LEU A C 1
ATOM 3809 O O . LEU A 1 466 ? 45.214 -26.949 -60.057 1.00 72.62 466 LEU A O 1
ATOM 3813 N N . ALA A 1 467 ? 45.392 -26.914 -57.827 1.00 74.12 467 ALA A N 1
ATOM 3814 C CA . ALA A 1 467 ? 46.800 -26.520 -57.794 1.00 74.12 467 ALA A CA 1
ATOM 3815 C C . ALA A 1 467 ? 47.723 -27.648 -58.290 1.00 74.12 467 ALA A C 1
ATOM 3817 O O . ALA A 1 467 ? 48.619 -27.395 -59.099 1.00 74.12 467 ALA A O 1
ATOM 3818 N N . LYS A 1 468 ? 47.471 -28.899 -57.879 1.00 74.81 468 LYS A N 1
ATOM 3819 C CA . LYS A 1 468 ? 48.166 -30.090 -58.398 1.00 74.81 468 LYS A CA 1
ATOM 3820 C C . LYS A 1 468 ? 47.943 -30.261 -59.899 1.00 74.81 468 LYS A C 1
ATOM 3822 O O . LYS A 1 468 ? 48.920 -30.375 -60.625 1.00 74.81 468 LYS A O 1
ATOM 3827 N N . PHE A 1 469 ? 46.703 -30.159 -60.373 1.00 70.62 469 PHE A N 1
ATOM 3828 C CA . PHE A 1 469 ? 46.357 -30.282 -61.791 1.00 70.62 469 PHE A CA 1
ATOM 3829 C C . PHE A 1 469 ? 46.956 -29.150 -62.641 1.00 70.62 469 PHE A C 1
ATOM 3831 O O . PHE A 1 469 ? 47.421 -29.385 -63.752 1.00 70.62 469 PHE A O 1
ATOM 3838 N N . LYS A 1 470 ? 47.026 -27.918 -62.113 1.00 73.12 470 LYS A N 1
ATOM 3839 C CA . LYS A 1 470 ? 47.774 -26.821 -62.753 1.00 73.12 470 LYS A CA 1
ATOM 3840 C C . LYS A 1 470 ? 49.258 -27.153 -62.881 1.00 73.12 470 LYS A C 1
ATOM 3842 O O . LYS A 1 470 ? 49.801 -27.004 -63.968 1.00 73.12 470 LYS A O 1
ATOM 3847 N N . LYS A 1 471 ? 49.888 -27.631 -61.804 1.00 76.06 471 LYS A N 1
ATOM 3848 C CA . LYS A 1 471 ? 51.302 -28.036 -61.794 1.00 76.06 471 LYS A CA 1
ATOM 3849 C C . LYS A 1 471 ? 51.570 -29.215 -62.736 1.00 76.06 471 LYS A C 1
ATOM 3851 O O . LYS A 1 471 ? 52.608 -29.250 -63.386 1.00 76.06 471 LYS A O 1
ATOM 3856 N N . GLU A 1 472 ? 50.634 -30.151 -62.839 1.00 69.19 472 GLU A N 1
ATOM 3857 C CA . GLU A 1 472 ? 50.699 -31.304 -63.739 1.00 69.19 472 GLU A CA 1
ATOM 3858 C C . GLU A 1 472 ? 50.545 -30.886 -65.209 1.00 69.19 472 GLU A C 1
ATOM 3860 O O . GLU A 1 472 ? 51.390 -31.250 -66.019 1.00 69.19 472 GLU A O 1
ATOM 3865 N N . MET A 1 473 ? 49.591 -30.005 -65.544 1.00 68.31 473 MET A N 1
ATOM 3866 C CA . MET A 1 473 ? 49.511 -29.391 -66.881 1.00 68.31 473 MET A CA 1
ATOM 3867 C C . MET A 1 473 ? 50.728 -28.521 -67.225 1.00 68.31 473 MET A C 1
ATOM 3869 O O . MET A 1 473 ? 51.050 -28.344 -68.398 1.00 68.31 473 MET A O 1
ATOM 3873 N N . GLU A 1 474 ? 51.390 -27.924 -66.236 1.00 69.25 474 GLU A N 1
ATOM 3874 C CA . GLU A 1 474 ? 52.597 -27.121 -66.445 1.00 69.25 474 GLU A CA 1
ATOM 3875 C C . GLU A 1 474 ? 53.804 -28.020 -66.749 1.00 69.25 474 GLU A C 1
ATOM 3877 O O . GLU A 1 474 ? 54.494 -27.795 -67.743 1.00 69.25 474 GLU A O 1
ATOM 3882 N N . LEU A 1 475 ? 53.959 -29.118 -66.000 1.00 72.00 475 LEU A N 1
ATOM 3883 C CA . LEU A 1 475 ? 54.908 -30.196 -66.299 1.00 72.00 475 LEU A CA 1
ATOM 3884 C C . LEU A 1 475 ? 54.626 -30.867 -67.653 1.00 72.00 475 LEU A C 1
ATOM 3886 O O . LEU A 1 475 ? 55.562 -31.160 -68.391 1.00 72.00 475 LEU A O 1
ATOM 3890 N N . GLU A 1 476 ? 53.361 -31.084 -68.017 1.00 67.25 476 GLU A N 1
ATOM 3891 C CA . GLU A 1 476 ? 52.979 -31.641 -69.319 1.00 67.25 476 GLU A CA 1
ATOM 3892 C C . GLU A 1 476 ? 53.264 -30.655 -70.463 1.00 67.25 476 GLU A C 1
ATOM 3894 O O . GLU A 1 476 ? 53.765 -31.053 -71.516 1.00 67.25 476 GLU A O 1
ATOM 3899 N N . ARG A 1 477 ? 53.033 -29.353 -70.249 1.00 70.38 477 ARG A N 1
ATOM 3900 C CA . ARG A 1 477 ? 53.387 -28.295 -71.207 1.00 70.38 477 ARG A CA 1
ATOM 3901 C C . ARG A 1 477 ? 54.898 -28.208 -71.416 1.00 70.38 477 ARG A C 1
ATOM 3903 O O . ARG A 1 477 ? 55.331 -28.032 -72.553 1.00 70.38 477 ARG A O 1
ATOM 3910 N N . ASP A 1 478 ? 55.696 -28.359 -70.365 1.00 72.44 478 ASP A N 1
ATOM 3911 C CA . ASP A 1 478 ? 57.155 -28.376 -70.479 1.00 72.44 478 ASP A CA 1
ATOM 3912 C C . ASP A 1 478 ? 57.668 -29.691 -71.093 1.00 72.44 478 ASP A C 1
ATOM 3914 O O . ASP A 1 478 ? 58.520 -29.654 -71.977 1.00 72.44 478 ASP A O 1
ATOM 3918 N N . ALA A 1 479 ? 57.060 -30.841 -70.782 1.00 71.75 479 ALA A N 1
ATOM 3919 C CA . ALA A 1 479 ? 57.329 -32.102 -71.479 1.00 71.75 479 ALA A CA 1
ATOM 3920 C C . ALA A 1 479 ? 56.955 -32.048 -72.977 1.00 71.75 479 ALA A C 1
ATOM 3922 O O . ALA A 1 479 ? 57.611 -32.681 -73.809 1.00 71.75 479 ALA A O 1
ATOM 3923 N N . MET A 1 480 ? 55.922 -31.282 -73.341 1.00 68.75 480 MET A N 1
ATOM 3924 C CA . MET A 1 480 ? 55.565 -30.991 -74.733 1.00 68.75 480 MET A CA 1
ATOM 3925 C C . MET A 1 480 ? 56.587 -30.072 -75.409 1.00 68.75 480 MET A C 1
ATOM 3927 O O . MET A 1 480 ? 56.973 -30.369 -76.537 1.00 68.75 480 MET A O 1
ATOM 3931 N N . LYS A 1 481 ? 57.097 -29.031 -74.733 1.00 71.94 481 LYS A N 1
ATOM 3932 C CA . LYS A 1 481 ? 58.217 -28.216 -75.249 1.00 71.94 481 LYS A CA 1
ATOM 3933 C C . LYS A 1 481 ? 59.475 -29.059 -75.467 1.00 71.94 481 LYS A C 1
ATOM 3935 O O . LYS A 1 481 ? 60.097 -28.939 -76.514 1.00 71.94 481 LYS A O 1
ATOM 3940 N N . ASP A 1 482 ? 59.817 -29.946 -74.534 1.00 70.62 482 ASP A N 1
ATOM 3941 C CA . ASP A 1 482 ? 60.963 -30.859 -74.654 1.00 70.62 482 ASP A CA 1
ATOM 3942 C C . ASP A 1 482 ? 60.811 -31.834 -75.832 1.00 70.62 482 ASP A C 1
ATOM 3944 O O . ASP A 1 482 ? 61.780 -32.119 -76.544 1.00 70.62 482 ASP A O 1
ATOM 3948 N N . LYS A 1 483 ? 59.595 -32.345 -76.069 1.00 72.56 483 LYS A N 1
ATOM 3949 C CA . LYS A 1 483 ? 59.278 -33.135 -77.269 1.00 72.56 483 LYS A CA 1
ATOM 3950 C C . LYS A 1 483 ? 59.413 -32.290 -78.534 1.00 72.56 483 LYS A C 1
ATOM 3952 O O . LYS A 1 483 ? 60.092 -32.719 -79.460 1.00 72.56 483 LYS A O 1
ATOM 3957 N N . GLU A 1 484 ? 58.843 -31.088 -78.562 1.00 68.75 484 GLU A N 1
ATOM 3958 C CA . GLU A 1 484 ? 58.929 -30.168 -79.702 1.00 68.75 484 GLU A CA 1
ATOM 3959 C C . GLU A 1 484 ? 60.384 -29.774 -80.011 1.00 68.75 484 GLU A C 1
ATOM 3961 O O . GLU A 1 484 ? 60.781 -29.695 -81.173 1.00 68.75 484 GLU A O 1
ATOM 3966 N N . GLU A 1 485 ? 61.217 -29.578 -78.987 1.00 73.69 485 GLU A N 1
ATOM 3967 C CA . GLU A 1 485 ? 62.631 -29.253 -79.152 1.00 73.69 485 GLU A CA 1
ATOM 3968 C C . GLU A 1 485 ? 63.450 -30.461 -79.640 1.00 73.69 485 GLU A C 1
ATOM 3970 O O . GLU A 1 485 ? 64.340 -30.302 -80.481 1.00 73.69 485 GLU A O 1
ATOM 3975 N N . LYS A 1 486 ? 63.119 -31.684 -79.196 1.00 73.00 486 LYS A N 1
ATOM 3976 C CA . LYS A 1 486 ? 63.663 -32.929 -79.770 1.00 73.00 486 LYS A CA 1
ATOM 3977 C C . LYS A 1 486 ? 63.260 -33.084 -81.237 1.00 73.00 486 LYS A C 1
ATOM 3979 O O . LYS A 1 486 ? 64.144 -33.273 -82.070 1.00 73.00 486 LYS A O 1
ATOM 3984 N N . SER A 1 487 ? 61.987 -32.883 -81.578 1.00 69.19 487 SER A N 1
ATOM 3985 C CA . SER A 1 487 ? 61.514 -32.894 -82.967 1.00 69.19 487 SER A CA 1
ATOM 3986 C C . SER A 1 487 ? 62.191 -31.809 -83.812 1.00 69.19 487 SER A C 1
ATOM 3988 O O . SER A 1 487 ? 62.604 -32.085 -84.931 1.00 69.19 487 SER A O 1
ATOM 3990 N N . LYS A 1 488 ? 62.420 -30.600 -83.282 1.00 72.00 488 LYS A N 1
ATOM 3991 C CA . LYS A 1 488 ? 63.215 -29.550 -83.954 1.00 72.00 488 LYS A CA 1
ATOM 3992 C C . LYS A 1 488 ? 64.673 -29.966 -84.179 1.00 72.00 488 LYS A C 1
ATOM 3994 O O . LYS A 1 488 ? 65.240 -29.637 -85.221 1.00 72.00 488 LYS A O 1
ATOM 3999 N N . LYS A 1 489 ? 65.290 -30.690 -83.239 1.00 74.94 489 LYS A N 1
ATOM 4000 C CA . LYS A 1 489 ? 66.654 -31.238 -83.383 1.00 74.94 489 LYS A CA 1
ATOM 4001 C C . LYS A 1 489 ? 66.707 -32.365 -84.425 1.00 74.94 489 LYS A C 1
ATOM 4003 O O . LYS A 1 489 ? 67.658 -32.412 -85.200 1.00 74.94 489 LYS A O 1
ATOM 4008 N N . GLU A 1 490 ? 65.687 -33.217 -84.501 1.00 71.12 490 GLU A N 1
ATOM 4009 C CA . GLU A 1 490 ? 65.553 -34.247 -85.544 1.00 71.12 490 GLU A CA 1
ATOM 4010 C C . GLU A 1 490 ? 65.275 -33.644 -86.925 1.00 71.12 490 GLU A C 1
ATOM 4012 O O . GLU A 1 490 ? 65.960 -33.999 -87.880 1.00 71.12 490 GLU A O 1
ATOM 4017 N N . ILE A 1 491 ? 64.375 -32.661 -87.028 1.00 69.88 491 ILE A N 1
ATOM 4018 C CA . ILE A 1 491 ? 64.120 -31.910 -88.267 1.00 69.88 491 ILE A CA 1
ATOM 4019 C C . ILE A 1 491 ? 65.404 -31.237 -88.758 1.00 69.88 491 ILE A C 1
ATOM 4021 O O . ILE A 1 491 ? 65.710 -31.341 -89.940 1.00 69.88 491 ILE A O 1
ATOM 4025 N N . LYS A 1 492 ? 66.210 -30.624 -87.876 1.00 74.12 492 LYS A N 1
ATOM 4026 C CA . LYS A 1 492 ? 67.522 -30.076 -88.265 1.00 74.12 492 LYS A CA 1
ATOM 4027 C C . LYS A 1 492 ? 68.487 -31.150 -88.774 1.00 74.12 492 LYS A C 1
ATOM 4029 O O . LYS A 1 492 ? 69.134 -30.928 -89.789 1.00 74.12 492 LYS A O 1
ATOM 4034 N N . LYS A 1 493 ? 68.569 -32.319 -88.124 1.00 72.88 493 LYS A N 1
ATOM 4035 C CA . LYS A 1 493 ? 69.398 -33.441 -88.610 1.00 72.88 493 LYS A CA 1
ATOM 4036 C C . LYS A 1 493 ? 68.931 -33.962 -89.972 1.00 72.88 493 LYS A C 1
ATOM 4038 O O . LYS A 1 493 ? 69.765 -34.255 -90.822 1.00 72.88 493 LYS A O 1
ATOM 4043 N N . LEU A 1 494 ? 67.619 -34.059 -90.185 1.00 72.50 494 LEU A N 1
ATOM 4044 C CA . LEU A 1 494 ? 67.033 -34.467 -91.462 1.00 72.50 494 LEU A CA 1
ATOM 4045 C C . LEU A 1 494 ? 67.259 -33.409 -92.547 1.00 72.50 494 LEU A C 1
ATOM 4047 O O . LEU A 1 494 ? 67.636 -33.772 -93.652 1.00 72.50 494 LEU A O 1
ATOM 4051 N N . GLN A 1 495 ? 67.118 -32.119 -92.234 1.00 70.94 495 GLN A N 1
ATOM 4052 C CA . GLN A 1 495 ? 67.451 -31.022 -93.147 1.00 70.94 495 GLN A CA 1
ATOM 4053 C C . GLN A 1 495 ? 68.931 -31.047 -93.542 1.00 70.94 495 GLN A C 1
ATOM 4055 O O . GLN A 1 495 ? 69.230 -30.942 -94.725 1.00 70.94 495 GLN A O 1
ATOM 4060 N N . GLU A 1 496 ? 69.850 -31.255 -92.596 1.00 75.62 496 GLU A N 1
ATOM 4061 C CA . GLU A 1 496 ? 71.281 -31.385 -92.898 1.00 75.62 496 GLU A CA 1
ATOM 4062 C C . GLU A 1 496 ? 71.557 -32.624 -93.768 1.00 75.62 496 GLU A C 1
ATOM 4064 O O . GLU A 1 496 ? 72.262 -32.535 -94.769 1.00 75.62 496 GLU A O 1
ATOM 4069 N N . SER A 1 497 ? 70.926 -33.765 -93.463 1.00 76.25 497 SER A N 1
ATOM 4070 C CA . SER A 1 497 ? 71.024 -34.984 -94.278 1.00 76.25 497 SER A CA 1
ATOM 4071 C C . SER A 1 497 ? 70.448 -34.811 -95.687 1.00 76.25 497 SER A C 1
ATOM 4073 O O . SER A 1 497 ? 71.002 -35.375 -96.628 1.00 76.25 497 SER A O 1
ATOM 4075 N N . VAL A 1 498 ? 69.356 -34.059 -95.852 1.00 75.19 498 VAL A N 1
ATOM 4076 C CA . VAL A 1 498 ? 68.792 -33.711 -97.167 1.00 75.19 498 VAL A CA 1
ATOM 4077 C C . VAL A 1 498 ? 69.751 -3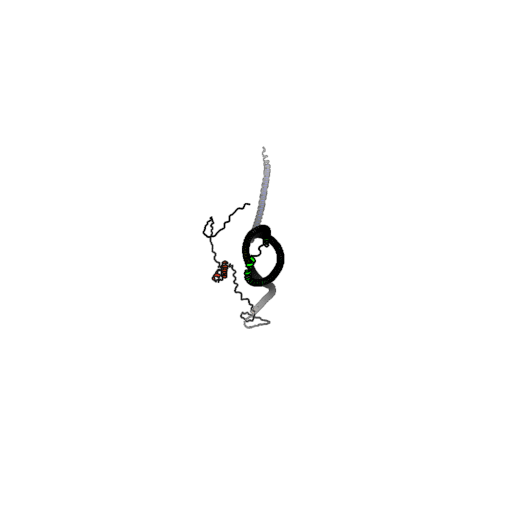2.792 -97.912 1.00 75.19 498 VAL A C 1
ATOM 4079 O O . VAL A 1 498 ? 70.038 -33.053 -99.069 1.00 75.19 498 VAL A O 1
ATOM 4082 N N . ARG A 1 499 ? 70.343 -31.800 -97.245 1.00 76.31 499 ARG A N 1
ATOM 4083 C CA . ARG A 1 499 ? 71.317 -30.878 -97.844 1.00 76.31 499 ARG A CA 1
ATOM 4084 C C . ARG A 1 499 ? 72.590 -31.584 -98.318 1.00 76.31 499 ARG A C 1
ATOM 4086 O O . ARG A 1 499 ? 73.103 -31.274 -99.389 1.00 76.31 499 ARG A O 1
ATOM 4093 N N . VAL A 1 500 ? 73.077 -32.565 -97.551 1.00 77.88 500 VAL A N 1
ATOM 4094 C CA . VAL A 1 500 ? 74.181 -33.452 -97.959 1.00 77.88 500 VAL A CA 1
ATOM 4095 C C . VAL A 1 500 ? 73.764 -34.307 -99.156 1.00 77.88 500 VAL A C 1
ATOM 4097 O O . VAL A 1 500 ? 74.500 -34.369 -100.135 1.00 77.88 500 VAL A O 1
ATOM 4100 N N . LYS A 1 501 ? 72.561 -34.897 -99.138 1.00 77.31 501 LYS A N 1
ATOM 4101 C CA . LYS A 1 501 ? 72.011 -35.655 -100.276 1.00 77.31 501 LYS A CA 1
ATOM 4102 C C . LYS A 1 501 ? 71.839 -34.797 -101.532 1.00 77.31 501 LYS A C 1
ATOM 4104 O O . LYS A 1 501 ? 72.141 -35.267 -102.619 1.00 77.31 501 LYS A O 1
ATOM 4109 N N . GLU A 1 502 ? 71.395 -33.550 -101.408 1.00 74.75 502 GLU A N 1
ATOM 4110 C CA . GLU A 1 502 ? 71.266 -32.591 -102.511 1.00 74.75 502 GLU A CA 1
ATOM 4111 C C . GLU A 1 502 ? 72.634 -32.171 -103.064 1.00 74.75 502 GLU A C 1
ATOM 4113 O O . GLU A 1 502 ? 72.776 -32.018 -104.277 1.00 74.75 502 GLU A O 1
ATOM 4118 N N . ALA A 1 503 ? 73.655 -32.046 -102.210 1.00 74.50 503 ALA A N 1
ATOM 4119 C CA . ALA A 1 503 ? 75.035 -31.819 -102.634 1.00 74.50 503 ALA A CA 1
ATOM 4120 C C . ALA A 1 503 ? 75.618 -33.043 -103.369 1.00 74.50 503 ALA A C 1
ATOM 4122 O O . ALA A 1 503 ? 76.159 -32.879 -104.461 1.00 74.50 503 ALA A O 1
ATOM 4123 N N . GLU A 1 504 ? 75.431 -34.264 -102.845 1.00 76.38 504 GLU A N 1
ATOM 4124 C CA . GLU A 1 504 ? 75.777 -35.528 -103.525 1.00 76.38 504 GLU A CA 1
ATOM 4125 C C . GLU A 1 504 ? 75.070 -35.640 -104.887 1.00 76.38 504 GLU A C 1
ATOM 4127 O O . GLU A 1 504 ? 75.679 -36.005 -105.891 1.00 76.38 504 GLU A O 1
ATOM 4132 N N . LEU A 1 505 ? 73.780 -35.300 -104.951 1.00 76.12 505 LEU A N 1
ATOM 4133 C CA . LEU A 1 505 ? 72.975 -35.403 -106.170 1.00 76.12 505 LEU A CA 1
ATOM 4134 C C . LEU A 1 505 ? 73.341 -34.313 -107.188 1.00 76.12 505 LEU A C 1
ATOM 4136 O O . LEU A 1 505 ? 73.364 -34.587 -108.386 1.00 76.12 505 LEU A O 1
ATOM 4140 N N . SER A 1 506 ? 73.726 -33.121 -106.725 1.00 75.88 506 SER A N 1
ATOM 4141 C CA . SER A 1 506 ? 74.304 -32.064 -107.565 1.00 75.88 506 SER A CA 1
ATOM 4142 C C . SER A 1 506 ? 75.680 -32.462 -108.100 1.00 75.88 506 SER A C 1
ATOM 4144 O O . SER A 1 506 ? 75.947 -32.267 -109.279 1.00 75.88 506 SER A O 1
ATOM 4146 N N . GLN A 1 507 ? 76.534 -33.084 -107.281 1.00 79.19 507 GLN A N 1
ATOM 4147 C CA . GLN A 1 507 ? 77.832 -33.609 -107.711 1.00 79.19 507 GLN A CA 1
ATOM 4148 C C . GLN A 1 507 ? 77.669 -34.733 -108.746 1.00 79.19 507 GLN A C 1
ATOM 4150 O O . GLN A 1 507 ? 78.346 -34.724 -109.772 1.00 79.19 507 GLN A O 1
ATOM 4155 N N . ASN A 1 508 ? 76.721 -35.649 -108.531 1.00 74.31 508 ASN A N 1
ATOM 4156 C CA . ASN A 1 508 ? 76.371 -36.686 -109.501 1.00 74.31 508 ASN A CA 1
ATOM 4157 C C . ASN A 1 508 ? 75.793 -36.088 -110.793 1.00 74.31 508 ASN A C 1
ATOM 4159 O O . ASN A 1 508 ? 76.135 -36.554 -111.874 1.00 74.31 508 ASN A O 1
ATOM 4163 N N . MET A 1 509 ? 74.971 -35.034 -110.717 1.00 76.69 509 MET A N 1
ATOM 4164 C CA . MET A 1 509 ? 74.485 -34.313 -111.900 1.00 76.69 509 MET A CA 1
ATOM 4165 C C . MET A 1 509 ? 75.640 -33.651 -112.669 1.00 76.69 509 MET A C 1
ATOM 4167 O O . MET A 1 509 ? 75.676 -33.738 -113.894 1.00 76.69 509 MET A O 1
ATOM 4171 N N . THR A 1 510 ? 76.613 -33.051 -111.976 1.00 73.94 510 THR A N 1
ATOM 4172 C CA . THR A 1 510 ? 77.828 -32.494 -112.595 1.00 73.94 510 THR A CA 1
ATOM 4173 C C . THR A 1 510 ? 78.647 -33.585 -113.284 1.00 73.94 510 THR A C 1
ATOM 4175 O O . THR A 1 510 ? 78.979 -33.433 -114.454 1.00 73.94 510 THR A O 1
ATOM 4178 N N . MET A 1 511 ? 78.876 -34.724 -112.625 1.00 74.31 511 MET A N 1
ATOM 4179 C CA . MET A 1 511 ? 79.577 -35.871 -113.216 1.00 74.31 511 MET A CA 1
ATOM 4180 C C . MET A 1 511 ? 78.816 -36.461 -114.417 1.00 74.31 511 MET A C 1
ATOM 4182 O O . MET A 1 511 ? 79.425 -36.832 -115.415 1.00 74.31 511 MET A O 1
ATOM 4186 N N . ILE A 1 512 ? 77.480 -36.505 -114.374 1.00 73.75 512 ILE A N 1
ATOM 4187 C CA . ILE A 1 512 ? 76.646 -36.908 -115.518 1.00 73.75 512 ILE A CA 1
ATOM 4188 C C . ILE A 1 512 ? 76.785 -35.911 -116.674 1.00 73.75 512 ILE A C 1
ATOM 4190 O O . ILE A 1 512 ? 76.831 -36.342 -117.823 1.00 73.75 512 ILE A O 1
ATOM 4194 N N . LEU A 1 513 ? 76.870 -34.604 -116.406 1.00 76.75 513 LEU A N 1
ATOM 4195 C CA . LEU A 1 513 ? 77.108 -33.579 -117.430 1.00 76.75 513 LEU A CA 1
ATOM 4196 C C . LEU A 1 513 ? 78.525 -33.667 -118.015 1.00 76.75 513 LEU A C 1
ATOM 4198 O O . LEU A 1 513 ? 78.674 -33.537 -119.227 1.00 76.75 513 LEU A O 1
ATOM 4202 N N . GLU A 1 514 ? 79.542 -33.954 -117.203 1.00 77.25 514 GLU A N 1
ATOM 4203 C CA . GLU A 1 514 ? 80.911 -34.225 -117.663 1.00 77.25 514 GLU A CA 1
ATOM 4204 C C . GLU A 1 514 ? 80.964 -35.476 -118.549 1.00 77.25 514 GLU A C 1
ATOM 4206 O O . GLU A 1 514 ? 81.450 -35.399 -119.675 1.00 77.25 514 GLU A O 1
ATOM 4211 N N . LEU A 1 515 ? 80.352 -36.585 -118.119 1.00 76.25 515 LEU A N 1
ATOM 4212 C CA . LEU A 1 515 ? 80.210 -37.801 -118.927 1.00 76.25 515 LEU A CA 1
ATOM 4213 C C . LEU A 1 515 ? 79.388 -37.567 -120.203 1.00 76.25 515 LEU A C 1
ATOM 4215 O O . LEU A 1 515 ? 79.650 -38.208 -121.219 1.00 76.25 515 LEU A O 1
ATOM 4219 N N . ARG A 1 516 ? 78.416 -36.643 -120.196 1.00 73.62 516 ARG A N 1
ATOM 4220 C CA . ARG A 1 516 ? 77.677 -36.237 -121.404 1.00 73.62 516 ARG A CA 1
ATOM 4221 C C . ARG A 1 516 ? 78.564 -35.452 -122.362 1.00 73.62 516 ARG A C 1
ATOM 4223 O O . ARG A 1 516 ? 78.601 -35.788 -123.538 1.00 73.62 516 ARG A O 1
ATOM 4230 N N . ASN A 1 517 ? 79.314 -34.477 -121.854 1.00 76.75 517 ASN A N 1
ATOM 4231 C CA . ASN A 1 517 ? 80.263 -33.693 -122.641 1.00 76.75 517 ASN A CA 1
ATOM 4232 C C . ASN A 1 517 ? 81.370 -34.582 -123.226 1.00 76.75 517 ASN A C 1
ATOM 4234 O O . ASN A 1 517 ? 81.746 -34.408 -124.379 1.00 76.75 517 ASN A O 1
ATOM 4238 N N . GLU A 1 518 ? 81.874 -35.556 -122.467 1.00 78.69 518 GLU A N 1
ATOM 4239 C CA . GLU A 1 518 ? 82.886 -36.503 -122.936 1.00 78.69 518 GLU A CA 1
ATOM 4240 C C . GLU A 1 518 ? 82.307 -37.520 -123.927 1.00 78.69 518 GLU A C 1
ATOM 4242 O O . GLU A 1 518 ? 82.926 -37.786 -124.955 1.00 78.69 518 GLU A O 1
ATOM 4247 N N . LYS A 1 519 ? 81.075 -37.999 -123.708 1.00 79.62 519 LYS A N 1
ATOM 4248 C CA . LYS A 1 519 ? 80.327 -38.782 -124.700 1.00 79.62 519 LYS A CA 1
ATOM 4249 C C . LYS A 1 519 ? 80.127 -37.992 -125.994 1.00 79.62 519 LYS A C 1
ATOM 4251 O O . LYS A 1 519 ? 80.355 -38.555 -127.056 1.00 79.62 519 LYS A O 1
ATOM 4256 N N . ASP A 1 520 ? 79.746 -36.719 -125.934 1.00 77.38 520 ASP A N 1
ATOM 4257 C CA . ASP A 1 520 ? 79.536 -35.883 -127.121 1.00 77.38 520 ASP A CA 1
ATOM 4258 C C . ASP A 1 520 ? 80.871 -35.535 -127.810 1.00 77.38 520 ASP A C 1
ATOM 4260 O O . ASP A 1 520 ? 80.942 -35.509 -129.036 1.00 77.38 520 ASP A O 1
ATOM 4264 N N . ARG A 1 521 ? 81.971 -35.398 -127.056 1.00 78.75 521 ARG A N 1
ATOM 4265 C CA . ARG A 1 521 ? 83.339 -35.242 -127.585 1.00 78.75 521 ARG A CA 1
ATOM 4266 C C . ARG A 1 521 ? 83.855 -36.516 -128.264 1.00 78.75 521 ARG A C 1
ATOM 4268 O O . ARG A 1 521 ? 84.487 -36.435 -129.314 1.00 78.75 521 ARG A O 1
ATOM 4275 N N . LEU A 1 522 ? 83.546 -37.687 -127.707 1.00 77.62 522 LEU A N 1
ATOM 4276 C CA . LEU A 1 522 ? 83.782 -38.986 -128.340 1.00 77.62 522 LEU A CA 1
ATOM 4277 C C . LEU A 1 522 ? 82.867 -39.191 -129.551 1.00 77.62 522 LEU A C 1
ATOM 4279 O O . LEU A 1 522 ? 83.320 -39.740 -130.546 1.00 77.62 522 LEU A O 1
ATOM 4283 N N . HIS A 1 523 ? 81.619 -38.718 -129.515 1.00 77.81 523 HIS A N 1
ATOM 4284 C CA . HIS A 1 523 ? 80.716 -38.752 -130.666 1.00 77.81 523 HIS A CA 1
ATOM 4285 C C . HIS A 1 523 ? 81.227 -37.861 -131.797 1.00 77.81 523 HIS A C 1
ATOM 4287 O O . HIS A 1 523 ? 81.238 -38.312 -132.934 1.00 77.81 523 HIS A O 1
ATOM 4293 N N . GLN A 1 524 ? 81.731 -36.661 -131.491 1.00 78.38 524 GLN A N 1
ATOM 4294 C CA . GLN A 1 524 ? 82.391 -35.797 -132.467 1.00 78.38 524 GLN A CA 1
ATOM 4295 C C . GLN A 1 524 ? 83.657 -36.459 -133.021 1.00 78.38 524 GLN A C 1
ATOM 4297 O O . GLN A 1 524 ? 83.824 -36.514 -134.228 1.00 78.38 524 GLN A O 1
ATOM 4302 N N . SER A 1 525 ? 84.510 -37.050 -132.176 1.00 79.06 525 SER A N 1
ATOM 4303 C CA . SER A 1 525 ? 85.709 -37.762 -132.644 1.00 79.06 525 SER A CA 1
ATOM 4304 C C . SER A 1 525 ? 85.374 -38.984 -133.509 1.00 79.06 525 SER A C 1
ATOM 4306 O O . SER A 1 525 ? 86.050 -39.223 -134.508 1.00 79.06 525 SER A O 1
ATOM 4308 N N . ILE A 1 526 ? 84.328 -39.739 -133.161 1.00 75.44 526 ILE A N 1
ATOM 4309 C CA . ILE A 1 526 ? 83.797 -40.832 -133.981 1.00 75.44 526 ILE A CA 1
ATOM 4310 C C . ILE A 1 526 ? 83.246 -40.272 -135.288 1.00 75.44 526 ILE A C 1
ATOM 4312 O O . ILE A 1 526 ? 83.579 -40.810 -136.330 1.00 75.44 526 ILE A O 1
ATOM 4316 N N . GLN A 1 527 ? 82.486 -39.176 -135.263 1.00 77.44 527 GLN A N 1
ATOM 4317 C CA . GLN A 1 527 ? 81.914 -38.541 -136.449 1.00 77.44 527 GLN A CA 1
ATOM 4318 C C . GLN A 1 527 ? 82.990 -37.966 -137.380 1.00 77.44 527 GLN A C 1
ATOM 4320 O O . GLN A 1 527 ? 82.876 -38.147 -138.586 1.00 77.44 527 GLN A O 1
ATOM 4325 N N . ASP A 1 528 ? 84.060 -37.371 -136.851 1.00 74.94 528 ASP A N 1
ATOM 4326 C CA . ASP A 1 528 ? 85.212 -36.887 -137.619 1.00 74.94 528 ASP A CA 1
ATOM 4327 C C . ASP A 1 528 ? 85.979 -38.066 -138.255 1.00 74.94 528 ASP A C 1
ATOM 4329 O O . ASP A 1 528 ? 86.355 -38.016 -139.430 1.00 74.94 528 ASP A O 1
ATOM 4333 N N . MET A 1 529 ? 86.155 -39.177 -137.524 1.00 73.00 529 MET A N 1
ATOM 4334 C CA . MET A 1 529 ? 86.707 -40.424 -138.078 1.00 73.00 529 MET A CA 1
ATOM 4335 C C . MET A 1 529 ? 85.772 -41.054 -139.121 1.00 73.00 529 MET A C 1
ATOM 4337 O O . MET A 1 529 ? 86.248 -41.501 -140.162 1.00 73.00 529 MET A O 1
ATOM 4341 N N . GLN A 1 530 ? 84.455 -41.030 -138.897 1.00 67.56 530 GLN A N 1
ATOM 4342 C CA . GLN A 1 530 ? 83.438 -41.471 -139.850 1.00 67.56 530 GLN A CA 1
ATOM 4343 C C . GLN A 1 530 ? 83.473 -40.605 -141.107 1.00 67.56 530 GLN A C 1
ATOM 4345 O O . GLN A 1 530 ? 83.377 -41.143 -142.193 1.00 67.56 530 GLN A O 1
ATOM 4350 N N . GLN A 1 531 ? 83.662 -39.289 -140.982 1.00 68.44 531 GLN A N 1
ATOM 4351 C CA . GLN A 1 531 ? 83.741 -38.347 -142.100 1.00 68.44 531 GLN A CA 1
ATOM 4352 C C . GLN A 1 531 ? 85.064 -38.488 -142.872 1.00 68.44 531 GLN A C 1
ATOM 4354 O O . GLN A 1 531 ? 85.104 -38.274 -144.082 1.00 68.44 531 GLN A O 1
ATOM 4359 N N . THR A 1 532 ? 86.132 -38.915 -142.193 1.00 67.19 532 THR A N 1
ATOM 4360 C CA . THR A 1 532 ? 87.405 -39.298 -142.822 1.00 67.19 532 THR A CA 1
ATOM 4361 C C . THR A 1 532 ? 87.271 -40.628 -143.578 1.00 67.19 532 THR A C 1
ATOM 4363 O O . THR A 1 532 ? 87.737 -40.725 -144.710 1.00 67.19 532 THR A O 1
ATOM 4366 N N . LEU A 1 533 ? 86.574 -41.620 -143.009 1.00 59.88 533 LEU A N 1
ATOM 4367 C CA . LEU A 1 533 ? 86.243 -42.891 -143.670 1.00 59.88 533 LEU A CA 1
ATOM 4368 C C . LEU A 1 533 ? 85.287 -42.693 -144.857 1.00 59.88 533 LEU A C 1
ATOM 4370 O O . LEU A 1 533 ? 85.587 -43.157 -145.949 1.00 59.88 533 LEU A O 1
ATOM 4374 N N . ASP A 1 534 ? 84.214 -41.918 -144.694 1.00 62.25 534 ASP A N 1
ATOM 4375 C CA . ASP A 1 534 ? 83.242 -41.572 -145.742 1.00 62.25 534 ASP A CA 1
ATOM 4376 C C . ASP A 1 534 ? 83.902 -40.871 -146.938 1.00 62.25 534 ASP A C 1
ATOM 4378 O O . ASP A 1 534 ? 83.465 -41.049 -148.074 1.00 62.25 534 ASP A O 1
ATOM 4382 N N . ASN A 1 535 ? 84.937 -40.059 -146.699 1.00 62.50 535 ASN A N 1
ATOM 4383 C CA . ASN A 1 535 ? 85.706 -39.412 -147.764 1.00 62.50 535 ASN A CA 1
ATOM 4384 C C . ASN A 1 535 ? 86.646 -40.390 -148.494 1.00 62.50 535 ASN A C 1
ATOM 4386 O O . ASN A 1 535 ? 86.935 -40.169 -149.665 1.00 62.50 535 ASN A O 1
ATOM 4390 N N . VAL A 1 536 ? 87.078 -41.479 -147.848 1.00 57.94 536 VAL A N 1
ATOM 4391 C CA . VAL A 1 536 ? 87.847 -42.567 -148.484 1.00 57.94 536 VAL A CA 1
ATOM 4392 C C . VAL A 1 536 ? 86.918 -43.551 -149.214 1.00 57.94 536 VAL A C 1
ATOM 4394 O O . VAL A 1 536 ? 87.220 -43.978 -150.327 1.00 57.94 536 VAL A O 1
ATOM 4397 N N . GLU A 1 537 ? 85.751 -43.873 -148.652 1.00 48.72 537 GLU A N 1
ATOM 4398 C CA . GLU A 1 537 ? 84.775 -44.785 -149.267 1.00 48.72 537 GLU A CA 1
ATOM 4399 C C . GLU A 1 537 ? 83.985 -44.136 -150.421 1.00 48.72 537 GLU A C 1
ATOM 4401 O O . GLU A 1 537 ? 83.567 -44.836 -151.347 1.00 48.72 537 GLU A O 1
ATOM 4406 N N . LYS A 1 538 ? 83.840 -42.800 -150.459 1.00 55.09 538 LYS A N 1
ATOM 4407 C CA . LYS A 1 538 ? 83.191 -42.097 -151.586 1.00 55.09 538 LYS A CA 1
ATOM 4408 C C . LYS A 1 538 ? 84.006 -42.062 -152.885 1.00 55.09 538 LYS A C 1
ATOM 4410 O O . LYS A 1 538 ? 83.399 -41.845 -153.934 1.00 55.09 538 LYS A O 1
ATOM 4415 N N . GLU A 1 539 ? 85.312 -42.338 -152.866 1.00 50.56 539 GLU A N 1
ATOM 4416 C CA . GLU A 1 539 ? 86.095 -42.535 -154.101 1.00 50.56 539 GLU A CA 1
ATOM 4417 C C . GLU A 1 539 ? 86.033 -43.981 -154.643 1.00 50.56 539 GLU A C 1
ATOM 4419 O O . GLU A 1 539 ? 86.294 -44.201 -155.826 1.00 50.56 539 GLU A O 1
ATOM 4424 N N . LEU A 1 540 ? 85.635 -44.974 -153.830 1.00 41.06 540 LEU A N 1
ATOM 4425 C CA . LEU A 1 540 ? 85.801 -46.409 -154.134 1.00 41.06 540 LEU A CA 1
ATOM 4426 C C . LEU A 1 540 ? 84.495 -47.209 -154.308 1.00 41.06 540 LEU A C 1
ATOM 4428 O O . LEU A 1 540 ? 84.411 -48.389 -153.984 1.00 41.06 540 LEU A O 1
ATOM 4432 N N . THR A 1 541 ? 83.523 -46.601 -154.989 1.00 33.69 541 THR A N 1
ATOM 4433 C CA . THR A 1 541 ? 82.361 -47.253 -155.631 1.00 33.69 541 THR A CA 1
ATOM 4434 C C . THR A 1 541 ? 81.283 -47.908 -154.739 1.00 33.69 541 THR A C 1
ATOM 4436 O O . THR A 1 541 ? 81.470 -48.944 -154.124 1.00 33.69 541 THR A O 1
ATOM 4439 N N . GLY A 1 542 ? 80.043 -47.434 -154.908 1.00 28.83 542 GLY A N 1
ATOM 4440 C CA . GLY A 1 542 ? 78.960 -48.307 -155.384 1.00 28.83 542 GLY A CA 1
ATOM 4441 C C . GLY A 1 542 ? 78.164 -49.204 -154.410 1.00 28.83 542 GLY A C 1
ATOM 4442 O O . GLY A 1 542 ? 78.545 -50.331 -154.132 1.00 28.83 542 GLY A O 1
ATOM 4443 N N . ARG A 1 543 ? 76.883 -48.817 -154.250 1.00 30.11 543 ARG A N 1
ATOM 4444 C CA . ARG A 1 543 ? 75.660 -49.663 -154.130 1.00 30.11 543 ARG A CA 1
ATOM 4445 C C . ARG A 1 543 ? 75.259 -50.326 -152.786 1.00 30.11 543 ARG A C 1
ATOM 4447 O O . ARG A 1 543 ? 76.014 -51.046 -152.161 1.00 30.11 543 ARG A O 1
ATOM 4454 N N . ARG A 1 544 ? 73.916 -50.308 -152.618 1.00 27.86 544 ARG A N 1
ATOM 4455 C CA . ARG A 1 544 ? 72.985 -51.280 -151.970 1.00 27.86 544 ARG A CA 1
ATOM 4456 C C . ARG A 1 544 ? 72.759 -51.228 -150.438 1.00 27.86 544 ARG A C 1
ATOM 4458 O O . ARG A 1 544 ? 73.562 -51.698 -149.654 1.00 27.86 544 ARG A O 1
ATOM 4465 N N . TRP A 1 545 ? 71.545 -50.774 -150.082 1.00 32.84 545 TRP A N 1
ATOM 4466 C CA . TRP A 1 545 ? 70.454 -51.507 -149.380 1.00 32.84 545 TRP A CA 1
ATOM 4467 C C . TRP A 1 545 ? 70.750 -52.941 -148.858 1.00 32.84 545 TRP A C 1
ATOM 4469 O O . TRP A 1 545 ? 71.405 -53.676 -149.601 1.00 32.84 545 TRP A O 1
ATOM 4479 N N . PRO A 1 546 ? 70.114 -53.441 -147.756 1.00 44.94 546 PRO A N 1
ATOM 4480 C CA . PRO A 1 546 ? 68.765 -53.079 -147.259 1.00 44.94 546 PRO A CA 1
ATOM 4481 C C . PRO A 1 546 ? 68.584 -53.041 -145.701 1.00 44.94 546 PRO A C 1
ATOM 4483 O O . PRO A 1 546 ? 69.544 -52.953 -144.948 1.00 44.94 546 PRO A O 1
ATOM 4486 N N . ALA A 1 547 ? 67.317 -53.104 -145.251 1.00 36.03 547 ALA A N 1
ATOM 4487 C CA . ALA A 1 547 ? 66.782 -53.368 -143.889 1.00 36.03 547 ALA A CA 1
ATOM 4488 C C . ALA A 1 547 ? 67.209 -54.773 -143.323 1.00 36.03 547 ALA A C 1
ATOM 4490 O O . ALA A 1 547 ? 67.950 -55.430 -144.058 1.00 36.03 547 ALA A O 1
ATOM 4491 N N . PRO A 1 548 ? 66.745 -55.335 -142.155 1.00 41.38 548 PRO A N 1
ATOM 4492 C CA . PRO A 1 548 ? 65.493 -55.054 -141.394 1.00 41.38 548 PRO A CA 1
ATOM 4493 C C . PRO A 1 548 ? 65.459 -55.334 -139.848 1.00 41.38 548 PRO A C 1
ATOM 4495 O O . PRO A 1 548 ? 66.439 -55.802 -139.287 1.00 41.38 548 PRO A O 1
ATOM 4498 N N . LYS A 1 549 ? 64.255 -55.215 -139.226 1.00 29.47 549 LYS A N 1
ATOM 4499 C CA . LYS A 1 549 ? 63.767 -56.013 -138.050 1.00 29.47 549 LYS A CA 1
ATOM 4500 C C . LYS A 1 549 ? 64.569 -55.840 -136.717 1.00 29.47 549 LYS A C 1
ATOM 4502 O O . LYS A 1 549 ? 65.545 -55.113 -136.698 1.00 29.47 549 LYS A O 1
ATOM 4507 N N . GLU A 1 550 ? 64.201 -56.352 -135.531 1.00 31.36 550 GLU A N 1
ATOM 4508 C CA . GLU A 1 550 ? 63.060 -57.143 -135.024 1.00 31.36 550 GLU A CA 1
ATOM 4509 C C . GLU A 1 550 ? 62.870 -56.901 -133.498 1.00 31.36 550 GLU A C 1
ATOM 4511 O O . GLU A 1 550 ? 63.855 -56.717 -132.800 1.00 31.36 550 GLU A O 1
ATOM 4516 N N . HIS A 1 551 ? 61.615 -56.966 -133.025 1.00 29.08 551 HIS A N 1
ATOM 4517 C CA . HIS A 1 551 ? 61.108 -57.642 -131.803 1.00 29.08 551 HIS A CA 1
ATOM 4518 C C . HIS A 1 551 ? 61.707 -57.498 -130.372 1.00 29.08 551 HIS A C 1
ATOM 4520 O O . HIS A 1 551 ? 62.822 -57.062 -130.141 1.00 29.08 551 HIS A O 1
ATOM 4526 N N . TYR A 1 552 ? 60.885 -57.996 -129.425 1.00 32.59 552 TYR A N 1
ATOM 4527 C CA . TYR A 1 552 ? 61.077 -58.214 -127.978 1.00 32.59 552 TYR A CA 1
ATOM 4528 C C . TYR A 1 552 ? 61.066 -56.942 -127.080 1.00 32.59 552 TYR A C 1
ATOM 4530 O O . TYR A 1 552 ? 61.812 -56.010 -127.344 1.00 32.59 552 TYR A O 1
ATOM 4538 N N . VAL A 1 553 ? 60.178 -56.728 -126.078 1.00 35.81 553 VAL A N 1
ATOM 4539 C CA . VAL A 1 553 ? 59.398 -57.618 -125.152 1.00 35.81 553 VAL A CA 1
ATOM 4540 C C . VAL A 1 553 ? 60.358 -58.356 -124.190 1.00 35.81 553 VAL A C 1
ATOM 4542 O O . VAL A 1 553 ? 61.429 -58.708 -124.673 1.00 35.81 553 VAL A O 1
ATOM 4545 N N . PRO A 1 554 ? 60.074 -58.632 -122.891 1.00 46.25 554 PRO A N 1
ATOM 4546 C CA . PRO A 1 554 ? 58.842 -58.475 -122.086 1.00 46.25 554 PRO A CA 1
ATOM 4547 C C . PRO A 1 554 ? 59.068 -57.788 -120.700 1.00 46.25 554 PRO A C 1
ATOM 4549 O O . PRO A 1 554 ? 60.142 -57.250 -120.466 1.00 46.25 554 PRO A O 1
ATOM 4552 N N . GLU A 1 555 ? 58.073 -57.907 -119.791 1.00 31.42 555 GLU A N 1
ATOM 4553 C CA . GLU A 1 555 ? 58.267 -58.268 -118.353 1.00 31.42 555 GLU A CA 1
ATOM 4554 C C . GLU A 1 555 ? 59.085 -57.308 -117.442 1.00 31.42 555 GLU A C 1
ATOM 4556 O O . GLU A 1 555 ? 59.606 -56.299 -117.898 1.00 31.42 555 GLU A O 1
ATOM 4561 N N . LEU A 1 556 ? 59.205 -57.462 -116.113 1.00 38.53 556 LEU A N 1
ATOM 4562 C CA . LEU A 1 556 ? 58.530 -58.243 -115.048 1.00 38.53 556 LEU A CA 1
ATOM 4563 C C . LEU A 1 556 ? 58.168 -57.185 -113.961 1.00 38.53 556 LEU A C 1
ATOM 4565 O O . LEU A 1 556 ? 58.898 -56.208 -113.808 1.00 38.53 556 LEU A O 1
ATOM 4569 N N . ASP A 1 557 ? 56.989 -57.171 -113.336 1.00 30.55 557 ASP A N 1
ATOM 4570 C CA . ASP A 1 557 ? 56.514 -58.077 -112.268 1.00 30.55 557 ASP A CA 1
ATOM 4571 C C . ASP A 1 557 ? 57.106 -57.756 -110.874 1.00 30.55 557 ASP A C 1
ATOM 4573 O O . ASP A 1 557 ? 57.979 -56.907 -110.716 1.00 30.55 557 ASP A O 1
ATOM 4577 N N . ASP A 1 558 ? 56.601 -58.476 -109.877 1.00 37.09 558 ASP A N 1
ATOM 4578 C CA . ASP A 1 558 ? 57.183 -58.735 -108.566 1.00 37.09 558 ASP A CA 1
ATOM 4579 C C . ASP A 1 558 ? 57.125 -57.645 -107.479 1.00 37.09 558 ASP A C 1
ATOM 4581 O O . ASP A 1 558 ? 58.055 -56.878 -107.256 1.00 37.09 558 ASP A O 1
ATOM 4585 N N . ASN A 1 559 ? 56.111 -57.842 -106.619 1.00 33.78 559 ASN A N 1
ATOM 4586 C CA . ASN A 1 559 ? 56.305 -58.103 -105.181 1.00 33.78 559 ASN A CA 1
ATOM 4587 C C . ASN A 1 559 ? 56.831 -56.923 -104.305 1.00 33.78 559 ASN A C 1
ATOM 4589 O O . ASN A 1 559 ? 57.272 -55.886 -104.768 1.00 33.78 559 ASN A O 1
ATOM 4593 N N . ALA A 1 560 ? 56.741 -56.941 -102.972 1.00 35.62 560 ALA A N 1
ATOM 4594 C CA . ALA A 1 560 ? 56.360 -57.991 -102.033 1.00 35.62 560 ALA A CA 1
ATOM 4595 C C . ALA A 1 560 ? 55.605 -57.350 -100.836 1.00 35.62 560 ALA A C 1
ATOM 4597 O O . ALA A 1 560 ? 55.903 -56.228 -100.445 1.00 35.62 560 ALA A O 1
ATOM 4598 N N . LYS A 1 561 ? 54.540 -57.982 -100.319 1.00 35.19 561 LYS A N 1
ATOM 4599 C CA . LYS A 1 561 ? 54.532 -58.803 -99.080 1.00 35.19 561 LYS A CA 1
ATOM 4600 C C . LYS A 1 561 ? 54.596 -57.991 -97.758 1.00 35.19 561 LYS A C 1
ATOM 4602 O O . LYS A 1 561 ? 55.494 -57.191 -97.574 1.00 35.19 561 LYS A O 1
ATOM 4607 N N . VAL A 1 562 ? 53.564 -58.090 -96.892 1.00 33.81 562 VAL A N 1
ATOM 4608 C CA . VAL A 1 562 ? 53.502 -58.956 -95.666 1.00 33.81 562 VAL A CA 1
ATOM 4609 C C . VAL A 1 562 ? 54.345 -58.326 -94.531 1.00 33.81 562 VAL A C 1
ATOM 4611 O O . VAL A 1 562 ? 55.478 -57.942 -94.761 1.00 33.81 562 VAL A O 1
ATOM 4614 N N . THR A 1 563 ? 53.882 -58.069 -93.298 1.00 37.12 563 THR A N 1
ATOM 4615 C CA . THR A 1 563 ? 53.150 -58.887 -92.291 1.00 37.12 563 THR A CA 1
ATOM 4616 C C . THR A 1 563 ? 52.626 -57.892 -91.205 1.00 37.12 563 THR A C 1
ATOM 4618 O O . THR A 1 563 ? 53.205 -56.820 -91.077 1.00 37.12 563 THR A O 1
ATOM 4621 N N . ARG A 1 564 ? 51.498 -58.029 -90.473 1.00 29.73 564 ARG A N 1
ATOM 4622 C CA . ARG A 1 564 ? 51.217 -58.926 -89.311 1.00 29.73 564 ARG A CA 1
ATOM 4623 C C . ARG A 1 564 ? 52.424 -59.075 -88.339 1.00 29.73 564 ARG A C 1
ATOM 4625 O O . ARG A 1 564 ? 53.548 -59.117 -88.790 1.00 29.73 564 ARG A O 1
ATOM 4632 N N . GLN A 1 565 ? 52.316 -59.164 -87.012 1.00 34.03 565 GLN A N 1
ATOM 4633 C CA . GLN A 1 565 ? 51.212 -59.523 -86.114 1.00 34.03 565 GLN A CA 1
ATOM 4634 C C . GLN A 1 565 ? 51.589 -59.133 -84.658 1.00 34.03 565 GLN A C 1
ATOM 4636 O O . GLN A 1 565 ? 52.776 -59.046 -84.370 1.00 34.03 565 GLN A O 1
ATOM 4641 N N . GLU A 1 566 ? 50.592 -59.048 -83.758 1.00 33.97 566 GLU A N 1
ATOM 4642 C CA . GLU A 1 566 ? 50.697 -59.351 -82.301 1.00 33.97 566 GLU A CA 1
ATOM 4643 C C . GLU A 1 566 ? 51.575 -58.454 -81.375 1.00 33.97 566 GLU A C 1
ATOM 4645 O O . GLU A 1 566 ? 52.516 -57.811 -81.812 1.00 33.97 566 GLU A O 1
ATOM 4650 N N . THR A 1 567 ? 51.290 -58.275 -80.070 1.00 36.34 567 THR A N 1
ATOM 4651 C CA . THR A 1 567 ? 50.421 -58.997 -79.100 1.00 36.34 567 THR A CA 1
ATOM 4652 C C . THR A 1 567 ? 49.679 -58.074 -78.096 1.00 36.34 567 THR A C 1
ATOM 4654 O O . THR A 1 567 ? 50.307 -57.173 -77.557 1.00 36.34 567 THR A O 1
ATOM 4657 N N . VAL A 1 568 ? 48.437 -58.453 -77.711 1.00 35.94 568 VAL A N 1
ATOM 4658 C CA . VAL A 1 568 ? 47.778 -58.293 -76.368 1.00 35.94 568 VAL A CA 1
ATOM 4659 C C . VAL A 1 568 ? 47.518 -56.860 -75.815 1.00 35.94 568 VAL A C 1
ATOM 4661 O O . VAL A 1 568 ? 48.413 -56.036 -75.765 1.00 35.94 568 VAL A O 1
ATOM 4664 N N . GLY A 1 569 ? 46.343 -56.498 -75.262 1.00 32.06 569 GLY A N 1
ATOM 4665 C CA . GLY A 1 569 ? 45.048 -57.192 -75.113 1.00 32.06 569 GLY A CA 1
ATOM 4666 C C . GLY A 1 569 ? 44.100 -56.522 -74.078 1.00 32.06 569 GLY A C 1
ATOM 4667 O O . GLY A 1 569 ? 44.546 -55.692 -73.296 1.00 32.06 569 GLY A O 1
ATOM 4668 N N . LYS A 1 570 ? 42.822 -56.962 -74.034 1.00 37.38 570 LYS A N 1
ATOM 4669 C CA . LYS A 1 570 ? 41.689 -56.538 -73.146 1.00 37.38 570 LYS A CA 1
ATOM 4670 C C . LYS A 1 570 ? 41.171 -55.099 -73.387 1.00 37.38 570 LYS A C 1
ATOM 4672 O O . LYS A 1 570 ? 41.915 -54.147 -73.239 1.00 37.38 570 LYS A O 1
ATOM 4677 N N . LYS A 1 571 ? 39.938 -54.848 -73.858 1.00 32.78 571 LYS A N 1
ATOM 4678 C CA . LYS A 1 571 ? 38.571 -55.306 -73.484 1.00 32.78 571 LYS A CA 1
ATOM 4679 C C . LYS A 1 571 ? 38.033 -54.673 -72.189 1.00 32.78 571 LYS A C 1
ATOM 4681 O O . LYS A 1 571 ? 38.268 -55.217 -71.115 1.00 32.78 571 LYS A O 1
ATOM 4686 N N . LEU A 1 572 ? 37.186 -53.649 -72.339 1.00 32.34 572 LEU A N 1
ATOM 4687 C CA . LEU A 1 572 ? 35.937 -53.504 -71.581 1.00 32.34 572 LEU A CA 1
ATOM 4688 C C . LEU A 1 572 ? 34.917 -52.688 -72.401 1.00 32.34 572 LEU A C 1
ATOM 4690 O O . LEU A 1 572 ? 35.253 -51.637 -72.939 1.00 32.34 572 LEU A O 1
ATOM 4694 N N . GLU A 1 573 ? 33.691 -53.192 -72.510 1.00 33.44 573 GLU A N 1
ATOM 4695 C CA . GLU A 1 573 ? 32.521 -52.454 -73.008 1.00 33.44 573 GLU A CA 1
ATOM 4696 C C . GLU A 1 573 ? 31.869 -51.684 -71.850 1.00 33.44 573 GLU A C 1
ATOM 4698 O O . GLU A 1 573 ? 31.993 -52.115 -70.704 1.00 33.44 573 GLU A O 1
ATOM 4703 N N . LEU A 1 574 ? 31.093 -50.634 -72.152 1.00 31.61 574 LEU A N 1
ATOM 4704 C CA . LEU A 1 574 ? 29.670 -50.575 -71.768 1.00 31.61 574 LEU A CA 1
ATOM 4705 C C . LEU A 1 574 ? 28.951 -49.357 -72.375 1.00 31.61 574 LEU A C 1
ATOM 4707 O O . LEU A 1 574 ? 29.415 -48.222 -72.285 1.00 31.61 574 LEU A O 1
ATOM 4711 N N . MET A 1 575 ? 27.790 -49.618 -72.980 1.00 35.50 575 MET A N 1
ATOM 4712 C CA . MET A 1 575 ? 26.788 -48.618 -73.372 1.00 35.50 575 MET A CA 1
ATOM 4713 C C . MET A 1 575 ? 25.820 -48.310 -72.205 1.00 35.50 575 MET A C 1
ATOM 4715 O O . MET A 1 575 ? 25.746 -49.098 -71.260 1.00 35.50 575 MET A O 1
ATOM 4719 N N . PRO A 1 576 ? 25.053 -47.199 -72.257 1.00 55.50 576 PRO A N 1
ATOM 4720 C CA . PRO A 1 576 ? 23.964 -46.914 -71.308 1.00 55.50 576 PRO A CA 1
ATOM 4721 C C . PRO A 1 576 ? 22.755 -47.849 -71.524 1.00 55.50 576 PRO A C 1
ATOM 4723 O O . PRO A 1 576 ? 22.634 -48.433 -72.605 1.00 55.50 576 PRO A O 1
ATOM 4726 N N . PRO A 1 577 ? 21.831 -47.976 -70.543 1.00 47.06 577 PRO A N 1
ATOM 4727 C CA . PRO A 1 577 ? 20.493 -47.388 -70.754 1.00 47.06 577 PRO A CA 1
ATOM 4728 C C . PRO A 1 577 ? 19.733 -46.945 -69.466 1.00 47.06 577 PRO A C 1
ATOM 4730 O O . PRO A 1 577 ? 20.299 -46.778 -68.390 1.00 47.06 577 PRO A O 1
ATOM 4733 N N . SER A 1 578 ? 18.431 -46.695 -69.640 1.00 42.66 578 SER A N 1
ATOM 4734 C CA . SER A 1 578 ? 17.419 -46.069 -68.770 1.00 42.66 578 SER A CA 1
ATOM 4735 C C . SER A 1 578 ? 16.774 -46.936 -67.658 1.00 42.66 578 SER A C 1
ATOM 4737 O O . SER A 1 578 ? 16.945 -48.148 -67.606 1.00 42.66 578 SER A O 1
ATOM 4739 N N . ALA A 1 579 ? 15.955 -46.276 -66.817 1.00 35.88 579 ALA A N 1
ATOM 4740 C CA . ALA A 1 579 ? 14.979 -46.803 -65.831 1.00 35.88 579 ALA A CA 1
ATOM 4741 C C . ALA A 1 579 ? 13.883 -47.734 -66.455 1.00 35.88 579 ALA A C 1
ATOM 4743 O O . ALA A 1 579 ? 13.872 -47.809 -67.688 1.00 35.88 579 ALA A O 1
ATOM 4744 N N . PRO A 1 580 ? 12.916 -48.371 -65.715 1.00 59.03 580 PRO A N 1
ATOM 4745 C CA . PRO A 1 580 ? 12.455 -48.141 -64.318 1.00 59.03 580 PRO A CA 1
ATOM 4746 C C . PRO A 1 580 ? 12.053 -49.416 -63.487 1.00 59.03 580 PRO A C 1
ATOM 4748 O O . PRO A 1 580 ? 12.393 -50.536 -63.857 1.00 59.03 580 PRO A O 1
ATOM 4751 N N . THR A 1 581 ? 11.212 -49.238 -62.440 1.00 32.38 581 THR A N 1
ATOM 4752 C CA . THR A 1 581 ? 10.334 -50.215 -61.700 1.00 32.38 581 THR A CA 1
ATOM 4753 C C . THR A 1 581 ? 10.809 -50.756 -60.321 1.00 32.38 581 THR A C 1
ATOM 4755 O O . THR A 1 581 ? 11.996 -50.924 -60.078 1.00 32.38 581 THR A O 1
ATOM 4758 N N . ALA A 1 582 ? 9.849 -51.008 -59.410 1.00 31.47 582 ALA A N 1
ATOM 4759 C CA . ALA A 1 582 ? 9.958 -51.526 -58.018 1.00 31.47 582 ALA A CA 1
ATOM 4760 C C . ALA A 1 582 ? 8.975 -52.725 -57.820 1.00 31.47 582 ALA A C 1
ATOM 4762 O O . ALA A 1 582 ? 8.376 -53.105 -58.829 1.00 31.47 582 ALA A O 1
ATOM 4763 N N . PRO A 1 583 ? 8.638 -53.268 -56.613 1.00 57.62 583 PRO A N 1
ATOM 4764 C CA . PRO A 1 583 ? 9.277 -53.356 -55.275 1.00 57.62 583 PRO A CA 1
ATOM 4765 C C . PRO A 1 583 ? 9.512 -54.869 -54.875 1.00 57.62 583 PRO A C 1
ATOM 4767 O O . PRO A 1 583 ? 9.485 -55.678 -55.804 1.00 57.62 583 PRO A O 1
ATOM 4770 N N . PRO A 1 584 ? 9.780 -55.329 -53.610 1.00 43.84 584 PRO A N 1
ATOM 4771 C CA . PRO A 1 584 ? 8.900 -55.257 -52.413 1.00 43.84 584 PRO A CA 1
ATOM 4772 C C . PRO A 1 584 ? 9.627 -55.009 -51.051 1.00 43.84 584 PRO A C 1
ATOM 4774 O O . PRO A 1 584 ? 10.825 -54.747 -51.009 1.00 43.84 584 PRO A O 1
ATOM 4777 N N . ALA A 1 585 ? 8.870 -55.049 -49.940 1.00 33.84 585 ALA A N 1
ATOM 4778 C CA . ALA A 1 585 ? 9.288 -54.765 -48.548 1.00 33.84 585 ALA A CA 1
ATOM 4779 C C . ALA A 1 585 ? 9.901 -55.995 -47.804 1.00 33.84 585 ALA A C 1
ATOM 4781 O O . ALA A 1 585 ? 10.017 -57.048 -48.437 1.00 33.84 585 ALA A O 1
ATOM 4782 N N . PRO A 1 586 ? 10.319 -55.898 -46.512 1.00 50.25 586 PRO A N 1
ATOM 4783 C CA . PRO A 1 586 ? 9.371 -55.809 -45.377 1.00 50.25 586 PRO A CA 1
ATOM 4784 C C . PRO A 1 586 ? 9.770 -54.867 -44.204 1.00 50.25 586 PRO A C 1
ATOM 4786 O O . PRO A 1 586 ? 10.925 -54.488 -44.085 1.00 50.25 586 PRO A O 1
ATOM 4789 N N . GLU A 1 587 ? 8.776 -54.565 -43.344 1.00 30.30 587 GLU A N 1
ATOM 4790 C CA . GLU A 1 587 ? 8.822 -54.341 -41.868 1.00 30.30 587 GLU A CA 1
ATOM 4791 C C . GLU A 1 587 ? 9.839 -53.363 -41.208 1.00 30.30 587 GLU A C 1
ATOM 4793 O O . GLU A 1 587 ? 10.966 -53.194 -41.640 1.00 30.30 587 GLU A O 1
ATOM 4798 N N . ALA A 1 588 ? 9.578 -52.736 -40.050 1.00 35.75 588 ALA A N 1
ATOM 4799 C CA . ALA A 1 588 ? 8.346 -52.320 -39.362 1.00 35.75 588 ALA A CA 1
ATOM 4800 C C . ALA A 1 588 ? 8.737 -51.429 -38.156 1.00 35.75 588 ALA A C 1
ATOM 4802 O O . ALA A 1 588 ? 9.491 -51.882 -37.302 1.00 35.75 588 ALA A O 1
ATOM 4803 N N . ALA A 1 589 ? 8.206 -50.202 -38.045 1.00 35.16 589 ALA A N 1
ATOM 4804 C CA . ALA A 1 589 ? 8.102 -49.436 -36.787 1.00 35.16 589 ALA A CA 1
ATOM 4805 C C . ALA A 1 589 ? 7.310 -48.136 -37.023 1.00 35.16 589 ALA A C 1
ATOM 4807 O O . ALA A 1 589 ? 7.772 -47.244 -37.732 1.00 35.16 589 ALA A O 1
ATOM 4808 N N . MET A 1 590 ? 6.121 -48.007 -36.430 1.00 36.69 590 MET A N 1
ATOM 4809 C CA . MET A 1 590 ? 5.348 -46.758 -36.464 1.00 36.69 590 MET A CA 1
ATOM 4810 C C . MET A 1 590 ? 5.728 -45.869 -35.274 1.00 36.69 590 MET A C 1
ATOM 4812 O O . MET A 1 590 ? 5.806 -46.368 -34.152 1.00 36.69 590 MET A O 1
ATOM 4816 N N . SER A 1 591 ? 5.880 -44.556 -35.483 1.00 40.59 591 SER A N 1
ATOM 4817 C CA . SER A 1 591 ? 5.853 -43.566 -34.395 1.00 40.59 591 SER A CA 1
ATOM 4818 C C . SER A 1 591 ? 4.599 -42.677 -34.520 1.00 40.59 591 SER A C 1
ATOM 4820 O O . SER A 1 591 ? 4.240 -42.278 -35.632 1.00 40.59 591 SER A O 1
ATOM 4822 N N . PRO A 1 592 ? 3.870 -42.392 -33.422 1.00 44.62 592 PRO A N 1
ATOM 4823 C CA . PRO A 1 592 ? 2.585 -41.699 -33.495 1.00 44.62 592 PRO A CA 1
ATOM 4824 C C . PRO A 1 592 ? 2.739 -40.191 -33.244 1.00 44.62 592 PRO A C 1
ATOM 4826 O O . PRO A 1 592 ? 2.759 -39.770 -32.094 1.00 44.62 592 PRO A O 1
ATOM 4829 N N . ASN A 1 593 ? 2.836 -39.364 -34.295 1.00 40.97 593 ASN A N 1
ATOM 4830 C CA . ASN A 1 593 ? 2.941 -37.897 -34.140 1.00 40.97 593 ASN A CA 1
ATOM 4831 C C . ASN A 1 593 ? 2.379 -37.069 -35.326 1.00 40.97 593 ASN A C 1
ATOM 4833 O O . ASN A 1 593 ? 2.956 -36.056 -35.709 1.00 40.97 593 ASN A O 1
ATOM 4837 N N . SER A 1 594 ? 1.233 -37.466 -35.902 1.00 41.31 594 SER A N 1
ATOM 4838 C CA . SER A 1 594 ? 0.616 -36.748 -37.047 1.00 41.31 594 SER A CA 1
ATOM 4839 C C . SER A 1 594 ? -0.911 -36.575 -36.971 1.00 41.31 594 SER A C 1
ATOM 4841 O O . SER A 1 594 ? -1.578 -36.537 -38.000 1.00 41.31 594 SER A O 1
ATOM 4843 N N . LEU A 1 595 ? -1.486 -36.455 -35.767 1.00 41.62 595 LEU A N 1
ATOM 4844 C CA . LEU A 1 595 ? -2.940 -36.282 -35.567 1.00 41.62 595 LEU A CA 1
ATOM 4845 C C . LEU A 1 595 ? -3.362 -34.912 -34.992 1.00 41.62 595 LEU A C 1
ATOM 4847 O O . LEU A 1 595 ? -4.494 -34.771 -34.540 1.00 41.62 595 LEU A O 1
ATOM 4851 N N . LEU A 1 596 ? -2.485 -33.896 -35.024 1.00 38.84 596 LEU A N 1
ATOM 4852 C CA . LEU A 1 596 ? -2.750 -32.583 -34.403 1.00 38.84 596 LEU A CA 1
ATOM 4853 C C . LEU A 1 596 ? -2.530 -31.337 -35.295 1.00 38.84 596 LEU A C 1
ATOM 4855 O O . LEU A 1 596 ? -2.574 -30.220 -34.792 1.00 38.84 596 LEU A O 1
ATOM 4859 N N . ASN A 1 597 ? -2.358 -31.489 -36.614 1.00 39.09 597 ASN A N 1
ATOM 4860 C CA . ASN A 1 597 ? -2.080 -30.370 -37.541 1.00 39.09 597 ASN A CA 1
ATOM 4861 C C . ASN A 1 597 ? -3.328 -29.802 -38.262 1.00 39.09 597 ASN A C 1
ATOM 4863 O O . ASN A 1 597 ? -3.249 -29.430 -39.430 1.00 39.09 597 ASN A O 1
ATOM 4867 N N . MET A 1 598 ? -4.490 -29.737 -37.598 1.00 39.34 598 MET A N 1
ATOM 4868 C CA . MET A 1 598 ? -5.723 -29.161 -38.183 1.00 39.34 598 MET A CA 1
ATOM 4869 C C . MET A 1 598 ? -6.355 -27.991 -37.405 1.00 39.34 598 MET A C 1
ATOM 4871 O O . MET A 1 598 ? -7.403 -27.503 -37.819 1.00 39.34 598 MET A O 1
ATOM 4875 N N . PHE A 1 599 ? -5.735 -27.497 -36.325 1.00 38.59 599 PHE A N 1
ATOM 4876 C CA . PHE A 1 599 ? -6.302 -26.410 -35.505 1.00 38.59 599 PHE A CA 1
ATOM 4877 C C . PHE A 1 599 ? -5.269 -25.369 -35.032 1.00 38.59 599 PHE A C 1
ATOM 4879 O O . PHE A 1 599 ? -5.149 -25.110 -33.838 1.00 38.59 599 PHE A O 1
ATOM 4886 N N . THR A 1 600 ? -4.553 -24.735 -35.965 1.00 37.06 600 THR A N 1
ATOM 4887 C CA . THR A 1 600 ? -3.705 -23.552 -35.689 1.00 37.06 600 THR A CA 1
ATOM 4888 C C . THR A 1 600 ? -3.699 -22.548 -36.852 1.00 37.06 600 THR A C 1
ATOM 4890 O O . THR A 1 600 ? -2.647 -22.137 -37.337 1.00 37.06 600 THR A O 1
ATOM 4893 N N . ASP A 1 601 ? -4.884 -22.102 -37.282 1.00 39.03 601 ASP A N 1
ATOM 4894 C CA . ASP A 1 601 ? -5.009 -20.831 -38.013 1.00 39.03 601 ASP A CA 1
ATOM 4895 C C . ASP A 1 601 ? -5.117 -19.681 -36.999 1.00 39.03 601 ASP A C 1
ATOM 4897 O O . ASP A 1 601 ? -6.204 -19.281 -36.581 1.00 39.03 601 ASP A O 1
ATOM 4901 N N . SER A 1 602 ? -3.957 -19.211 -36.535 1.00 36.00 602 SER A N 1
ATOM 4902 C CA . SER A 1 602 ? -3.835 -18.113 -35.571 1.00 36.00 602 SER A CA 1
ATOM 4903 C C . SER A 1 602 ? -3.452 -16.813 -36.276 1.00 36.00 602 SER A C 1
ATOM 4905 O O . SER A 1 602 ? -2.368 -16.267 -36.065 1.00 36.00 602 SER A O 1
ATOM 4907 N N . SER A 1 603 ? -4.365 -16.296 -37.100 1.00 43.78 603 SER A N 1
ATOM 4908 C CA . SER A 1 603 ? -4.356 -14.887 -37.503 1.00 43.78 603 SER A CA 1
ATOM 4909 C C . SER A 1 603 ? -4.611 -14.010 -36.269 1.00 43.78 603 SER A C 1
ATOM 4911 O O . SER A 1 603 ? -5.741 -13.866 -35.802 1.00 43.78 603 SER A O 1
ATOM 4913 N N . SER A 1 604 ? -3.538 -13.462 -35.696 1.00 46.66 604 SER A N 1
ATOM 4914 C CA . SER A 1 604 ? -3.591 -12.553 -34.551 1.00 46.66 604 SER A CA 1
ATOM 4915 C C . SER A 1 604 ? -3.778 -11.103 -35.010 1.00 46.66 604 SER A C 1
ATOM 4917 O O . SER A 1 604 ? -2.829 -10.319 -34.983 1.00 46.66 604 SER A O 1
ATOM 4919 N N . ASP A 1 605 ? -4.996 -10.761 -35.431 1.00 43.97 605 ASP A N 1
ATOM 4920 C CA . ASP A 1 605 ? -5.439 -9.368 -35.571 1.00 43.97 605 ASP A CA 1
ATOM 4921 C C . ASP A 1 605 ? -6.138 -8.890 -34.283 1.00 43.97 605 ASP A C 1
ATOM 4923 O O . ASP A 1 605 ? -6.836 -9.644 -33.600 1.00 43.97 605 ASP A O 1
ATOM 4927 N N . ASP A 1 606 ? -5.942 -7.614 -33.954 1.00 56.50 606 ASP A N 1
ATOM 4928 C CA . ASP A 1 606 ? -6.255 -6.980 -32.664 1.00 56.50 606 ASP A CA 1
ATOM 4929 C C . ASP A 1 606 ? -7.782 -6.742 -32.440 1.00 56.50 606 ASP A C 1
ATOM 4931 O O . ASP A 1 606 ? -8.273 -5.609 -32.371 1.00 56.50 606 ASP A O 1
ATOM 4935 N N . GLU A 1 607 ? -8.591 -7.808 -32.331 1.00 49.88 607 GLU A N 1
ATOM 4936 C CA . GLU A 1 607 ? -10.035 -7.711 -32.027 1.00 49.88 607 GLU A CA 1
ATOM 4937 C C . GLU A 1 607 ? -10.308 -7.433 -30.530 1.00 49.88 607 GLU A C 1
ATOM 4939 O O . GLU A 1 607 ? -10.636 -8.327 -29.745 1.00 49.88 607 GLU A O 1
ATOM 4944 N N . ARG A 1 608 ? -10.278 -6.153 -30.123 1.00 57.06 608 ARG A N 1
ATOM 4945 C CA . ARG A 1 608 ? -10.813 -5.731 -28.809 1.00 57.06 608 ARG A CA 1
ATOM 4946 C C . ARG A 1 608 ? -12.316 -6.029 -28.700 1.00 57.06 608 ARG A C 1
ATOM 4948 O O . ARG A 1 608 ? -13.151 -5.306 -29.253 1.00 57.06 608 ARG A O 1
ATOM 4955 N N . LEU A 1 609 ? -12.653 -7.068 -27.933 1.00 61.66 609 LEU A N 1
ATOM 4956 C CA . LEU A 1 609 ? -14.026 -7.473 -27.618 1.00 61.66 609 LEU A CA 1
ATOM 4957 C C . LEU A 1 609 ? -14.843 -6.324 -27.006 1.00 61.66 609 LEU A C 1
ATOM 4959 O O . LEU A 1 609 ? -14.355 -5.538 -26.193 1.00 61.66 609 LEU A O 1
ATOM 4963 N N . ASN A 1 610 ? -16.127 -6.241 -27.366 1.00 68.94 610 ASN A N 1
ATOM 4964 C CA . ASN A 1 610 ? -17.021 -5.221 -26.823 1.00 68.94 610 ASN A CA 1
ATOM 4965 C C . ASN A 1 610 ? -17.461 -5.580 -25.392 1.00 68.94 610 ASN A C 1
ATOM 4967 O O . ASN A 1 610 ? -18.453 -6.282 -25.190 1.00 68.94 610 ASN A O 1
ATOM 4971 N N . GLU A 1 611 ? -16.735 -5.061 -24.404 1.00 72.75 611 GLU A N 1
ATOM 4972 C CA . GLU A 1 611 ? -16.906 -5.338 -22.972 1.00 72.75 611 GLU A CA 1
ATOM 4973 C C . GLU A 1 611 ? -18.360 -5.197 -22.474 1.00 72.75 611 GLU A C 1
ATOM 4975 O O . GLU A 1 611 ? -18.834 -6.012 -21.684 1.00 72.75 611 GLU A O 1
ATOM 4980 N N . THR A 1 612 ? -19.120 -4.219 -22.984 1.00 73.25 612 THR A N 1
ATOM 4981 C CA . THR A 1 612 ? -20.539 -4.046 -22.604 1.00 73.25 612 THR A CA 1
ATOM 4982 C C . THR A 1 612 ? -21.460 -5.141 -23.146 1.00 73.25 612 THR A C 1
ATOM 4984 O O . THR A 1 612 ? -22.455 -5.469 -22.500 1.00 73.25 612 THR A O 1
ATOM 4987 N N . ALA A 1 613 ? -21.136 -5.740 -24.294 1.00 75.00 613 ALA A N 1
ATOM 4988 C CA . ALA A 1 613 ? -21.868 -6.884 -24.829 1.00 75.00 613 ALA A CA 1
ATOM 4989 C C . ALA A 1 613 ? -21.500 -8.177 -24.079 1.00 75.00 613 ALA A C 1
ATOM 4991 O O . ALA A 1 613 ? -22.390 -8.967 -23.768 1.00 75.00 613 ALA A O 1
ATOM 4992 N N . VAL A 1 614 ? -20.227 -8.341 -23.691 1.00 78.38 614 VAL A N 1
ATOM 4993 C CA . VAL A 1 614 ? -19.764 -9.453 -22.837 1.00 78.38 614 VAL A CA 1
ATOM 4994 C C . VAL A 1 614 ? -20.455 -9.412 -21.470 1.00 78.38 614 VAL A C 1
ATOM 4996 O O . VAL A 1 614 ? -21.096 -10.390 -21.089 1.00 78.38 614 VAL A O 1
ATOM 4999 N N . LYS A 1 615 ? -20.433 -8.265 -20.773 1.00 81.69 615 LYS A N 1
ATOM 5000 C CA . LYS A 1 615 ? -21.124 -8.086 -19.479 1.00 81.69 615 LYS A CA 1
ATOM 5001 C C . LYS A 1 615 ? -22.627 -8.365 -19.576 1.00 81.69 615 LYS A C 1
ATOM 5003 O O . LYS A 1 615 ? -23.198 -8.962 -18.668 1.00 81.69 615 LYS A O 1
ATOM 5008 N N . ARG A 1 616 ? -23.273 -7.999 -20.691 1.00 80.81 616 ARG A N 1
ATOM 5009 C CA . ARG A 1 616 ? -24.702 -8.271 -20.920 1.00 80.81 616 ARG A CA 1
ATOM 5010 C C . ARG A 1 616 ? -24.994 -9.754 -21.184 1.00 80.81 616 ARG A C 1
ATOM 5012 O O . ARG A 1 616 ? -26.023 -10.236 -20.728 1.00 80.81 616 ARG A O 1
ATOM 5019 N N . CYS A 1 617 ? -24.097 -10.478 -21.860 1.00 84.00 617 CYS A N 1
ATOM 5020 C CA . CYS A 1 617 ? -24.216 -11.929 -22.048 1.00 84.00 617 CYS A CA 1
ATOM 5021 C C . CYS A 1 617 ? -23.994 -12.694 -20.733 1.00 84.00 617 CYS A C 1
ATOM 5023 O O . CYS A 1 617 ? -24.767 -13.595 -20.419 1.00 84.00 617 CYS A O 1
ATOM 5025 N N . PHE A 1 618 ? -23.007 -12.292 -19.924 1.00 83.50 618 PHE A N 1
ATOM 5026 C CA . PHE A 1 618 ? -22.801 -12.851 -18.582 1.00 83.50 618 PHE A CA 1
ATOM 5027 C C . PHE A 1 618 ? -23.992 -12.590 -17.652 1.00 83.50 618 PHE A C 1
ATOM 5029 O O . PHE A 1 618 ? -24.426 -13.506 -16.962 1.00 83.50 618 PHE A O 1
ATOM 5036 N N . ALA A 1 619 ? -24.579 -11.389 -17.686 1.00 81.19 619 ALA A N 1
ATOM 5037 C CA . ALA A 1 619 ? -25.774 -11.057 -16.904 1.00 81.19 619 ALA A CA 1
ATOM 5038 C C . ALA A 1 619 ? -27.055 -11.791 -17.357 1.00 81.19 619 ALA A C 1
ATOM 5040 O O . ALA A 1 619 ? -28.021 -11.841 -16.601 1.00 81.19 619 ALA A O 1
ATOM 5041 N N . ALA A 1 620 ? -27.093 -12.325 -18.582 1.00 79.50 620 ALA A N 1
ATOM 5042 C CA . ALA A 1 620 ? -28.171 -13.197 -19.051 1.00 79.50 620 ALA A CA 1
ATOM 5043 C C . ALA A 1 620 ? -27.933 -14.649 -18.594 1.00 79.50 620 ALA A C 1
ATOM 5045 O O . ALA A 1 620 ? -28.830 -15.275 -18.030 1.00 79.50 620 ALA A O 1
ATOM 5046 N N . LEU A 1 621 ? -26.697 -15.149 -18.730 1.00 80.06 621 LEU A N 1
ATOM 5047 C CA . LEU A 1 621 ? -26.297 -16.472 -18.232 1.00 80.06 621 LEU A CA 1
ATOM 5048 C C . LEU A 1 621 ? -26.464 -16.606 -16.712 1.00 80.06 621 LEU A C 1
ATOM 5050 O O . LEU A 1 621 ? -26.955 -17.632 -16.251 1.00 80.06 621 LEU A O 1
ATOM 5054 N N . SER A 1 622 ? -26.135 -15.572 -15.929 1.00 70.81 622 SER A N 1
ATOM 5055 C CA . SER A 1 622 ? -26.332 -15.585 -14.470 1.00 70.81 622 SER A CA 1
ATOM 5056 C C . SER A 1 622 ? -27.804 -15.552 -14.043 1.00 70.81 622 SER A C 1
ATOM 5058 O O . SER A 1 622 ? -28.111 -15.889 -12.903 1.00 70.81 622 SER A O 1
ATOM 5060 N N . ARG A 1 623 ? -28.726 -15.206 -14.954 1.00 79.69 623 ARG A N 1
ATOM 5061 C CA . ARG A 1 623 ? -30.182 -15.357 -14.775 1.00 79.69 623 ARG A CA 1
ATOM 5062 C C . ARG A 1 623 ? -30.735 -16.669 -15.348 1.00 79.69 623 ARG A C 1
ATOM 5064 O O . ARG A 1 623 ? -31.945 -16.869 -15.332 1.00 79.69 623 ARG A O 1
ATOM 5071 N N . GLY A 1 624 ? -29.877 -17.558 -15.854 1.00 70.19 624 GLY A N 1
ATOM 5072 C CA . GLY A 1 624 ? -30.278 -18.828 -16.466 1.00 70.19 624 GLY A CA 1
ATOM 5073 C C . GLY A 1 624 ? -30.892 -18.698 -17.866 1.00 70.19 624 GLY A C 1
ATOM 5074 O O . GLY A 1 624 ? -31.488 -19.653 -18.359 1.00 70.19 624 GLY A O 1
ATOM 5075 N N . GLU A 1 625 ? -30.764 -17.540 -18.523 1.00 85.88 625 GLU A N 1
ATOM 5076 C CA . GLU A 1 625 ? -31.268 -17.337 -19.885 1.00 85.88 625 GLU A CA 1
ATOM 5077 C C . GLU A 1 625 ? -30.379 -18.072 -20.904 1.00 85.88 625 GLU A C 1
ATOM 5079 O O . GLU A 1 625 ? -29.155 -17.906 -20.929 1.00 85.88 625 GLU A O 1
ATOM 5084 N N . THR A 1 626 ? -30.982 -18.866 -21.793 1.00 71.75 626 THR A N 1
ATOM 5085 C CA . THR A 1 626 ? -30.250 -19.566 -22.856 1.00 71.75 626 THR A CA 1
ATOM 5086 C C . THR A 1 626 ? -29.868 -18.602 -23.981 1.00 71.75 626 THR A C 1
ATOM 5088 O O . THR A 1 626 ? -30.710 -18.129 -24.744 1.00 71.75 626 THR A O 1
ATOM 5091 N N . LEU A 1 627 ? -28.568 -18.310 -24.105 1.00 77.81 627 LEU A N 1
ATOM 5092 C CA . LEU A 1 627 ? -28.056 -17.418 -25.146 1.00 77.81 627 LEU A CA 1
ATOM 5093 C C . LEU A 1 627 ? -28.295 -17.995 -26.547 1.00 77.81 627 LEU A C 1
ATOM 5095 O O . LEU A 1 627 ? -27.771 -19.042 -26.927 1.00 77.81 627 LEU A O 1
ATOM 5099 N N . THR A 1 628 ? -29.052 -17.258 -27.351 1.00 76.00 628 THR A N 1
ATOM 5100 C CA . THR A 1 628 ? -29.313 -17.595 -28.752 1.00 76.00 628 THR A CA 1
ATOM 5101 C C . THR A 1 628 ? -28.103 -17.275 -29.635 1.00 76.00 628 THR A C 1
ATOM 5103 O O . THR A 1 628 ? -27.349 -16.328 -29.392 1.00 76.00 628 THR A O 1
ATOM 5106 N N . ARG A 1 629 ? -27.923 -18.038 -30.724 1.00 68.12 629 ARG A N 1
ATOM 5107 C CA . ARG A 1 629 ? -26.792 -17.883 -31.668 1.00 68.12 629 ARG A CA 1
ATOM 5108 C C . ARG A 1 629 ? -26.678 -16.462 -32.251 1.00 68.12 629 ARG A C 1
ATOM 5110 O O . ARG A 1 629 ? -25.582 -16.016 -32.582 1.00 68.12 629 ARG A O 1
ATOM 5117 N N . THR A 1 630 ? -27.794 -15.741 -32.338 1.00 68.25 630 THR A N 1
ATOM 5118 C CA . THR A 1 630 ? -27.885 -14.330 -32.745 1.00 68.25 630 THR A CA 1
ATOM 5119 C C . THR A 1 630 ? -27.340 -13.351 -31.703 1.00 68.25 630 THR A C 1
ATOM 5121 O O . THR A 1 630 ? -26.733 -12.358 -32.093 1.00 68.25 630 THR A O 1
ATOM 5124 N N . GLN A 1 631 ? -27.485 -13.615 -30.400 1.00 70.25 631 GLN A N 1
ATOM 5125 C CA . GLN A 1 631 ? -26.909 -12.765 -29.346 1.00 70.25 631 GLN A CA 1
ATOM 5126 C C . GLN A 1 631 ? -25.376 -12.862 -29.343 1.00 70.25 631 GLN A C 1
ATOM 5128 O O . GLN A 1 631 ? -24.697 -11.834 -29.355 1.00 70.25 631 GLN A O 1
ATOM 5133 N N . LEU A 1 632 ? -24.828 -14.078 -29.451 1.00 71.81 632 LEU A N 1
ATOM 5134 C CA . LEU A 1 632 ? -23.380 -14.314 -29.557 1.00 71.81 632 LEU A CA 1
ATOM 5135 C C . LEU A 1 632 ? -22.759 -13.648 -30.799 1.00 71.81 632 LEU A C 1
ATOM 5137 O O . LEU A 1 632 ? -21.640 -13.143 -30.734 1.00 71.81 632 LEU A O 1
ATOM 5141 N N . ALA A 1 633 ? -23.496 -13.567 -31.912 1.00 66.94 633 ALA A N 1
ATOM 5142 C CA . ALA A 1 633 ? -23.031 -12.895 -33.127 1.00 66.94 633 ALA A CA 1
ATOM 5143 C C . ALA A 1 633 ? -22.786 -11.380 -32.948 1.00 66.94 633 ALA A C 1
ATOM 5145 O O . ALA A 1 633 ? -22.016 -10.799 -33.710 1.00 66.94 633 ALA A O 1
ATOM 5146 N N . THR A 1 634 ? -23.381 -10.736 -31.933 1.00 66.12 634 THR A N 1
ATOM 5147 C CA . THR A 1 634 ? -23.174 -9.297 -31.656 1.00 66.12 634 THR A CA 1
ATOM 5148 C C . THR A 1 634 ? -21.833 -8.972 -30.984 1.00 66.12 634 THR A C 1
ATOM 5150 O O . THR A 1 634 ? -21.469 -7.800 -30.880 1.00 66.12 634 THR A O 1
ATOM 5153 N N . LEU A 1 635 ? -21.072 -9.990 -30.557 1.00 65.62 635 LEU A N 1
ATOM 5154 C CA . LEU A 1 635 ? -19.763 -9.821 -29.916 1.00 65.62 635 LEU A CA 1
ATOM 5155 C C . LEU A 1 635 ? -18.643 -9.459 -30.910 1.00 65.62 635 LEU A C 1
ATOM 5157 O O . LEU A 1 635 ? -17.686 -8.794 -30.513 1.00 65.62 635 LEU A O 1
ATOM 5161 N N . LYS A 1 636 ? -18.767 -9.833 -32.194 1.00 61.78 636 LYS A N 1
ATOM 5162 C CA . LYS A 1 636 ? -17.799 -9.472 -33.246 1.00 61.78 636 LYS A CA 1
ATOM 5163 C C . LYS A 1 636 ? -18.176 -8.155 -33.929 1.00 61.78 636 LYS A C 1
ATOM 5165 O O . LYS A 1 636 ? -19.130 -8.086 -34.705 1.00 61.78 636 LYS A O 1
ATOM 5170 N N . LYS A 1 637 ? -17.381 -7.106 -33.697 1.00 53.66 637 LYS A N 1
ATOM 5171 C CA . LYS A 1 637 ? -17.429 -5.867 -34.490 1.00 53.66 637 LYS A CA 1
ATOM 5172 C C . LYS A 1 637 ? -16.765 -6.103 -35.848 1.00 53.66 637 LYS A C 1
ATOM 5174 O O . LYS A 1 637 ? -15.563 -6.314 -35.902 1.00 53.66 637 LYS A O 1
ATOM 5179 N N . ARG A 1 638 ? -17.510 -5.962 -36.950 1.00 44.38 638 ARG A N 1
ATOM 5180 C CA . ARG A 1 638 ? -16.897 -5.798 -38.280 1.00 44.38 638 ARG A CA 1
ATOM 5181 C C . ARG A 1 638 ? -16.251 -4.407 -38.385 1.00 44.38 638 ARG A C 1
ATOM 5183 O O . ARG A 1 638 ? -16.971 -3.421 -38.203 1.00 44.38 638 ARG A O 1
ATOM 5190 N N . PRO A 1 639 ? -14.954 -4.287 -38.714 1.00 47.38 639 PRO A N 1
ATOM 5191 C CA . PRO A 1 639 ? -14.340 -2.999 -39.001 1.00 47.38 639 PRO A CA 1
ATOM 5192 C C . PRO A 1 639 ? -14.614 -2.607 -40.458 1.00 47.38 639 PRO A C 1
ATOM 5194 O O . PRO A 1 639 ? -14.130 -3.263 -41.372 1.00 47.38 639 PRO A O 1
ATOM 5197 N N . ASN A 1 640 ? -15.417 -1.557 -40.673 1.00 41.88 640 ASN A N 1
ATOM 5198 C CA . ASN A 1 640 ? -15.291 -0.612 -41.796 1.00 41.88 640 ASN A CA 1
ATOM 5199 C C . ASN A 1 640 ? -16.453 0.392 -41.811 1.00 41.88 640 ASN A C 1
ATOM 5201 O O . ASN A 1 640 ? -17.566 0.034 -42.191 1.00 41.88 640 ASN A O 1
ATOM 5205 N N . ARG A 1 641 ? -16.172 1.661 -41.483 1.00 34.38 641 ARG A N 1
ATOM 5206 C CA . ARG A 1 641 ? -16.188 2.769 -42.460 1.00 34.38 641 ARG A CA 1
ATOM 5207 C C . ARG A 1 641 ? -15.688 4.056 -41.798 1.00 34.38 641 ARG A C 1
ATOM 5209 O O . ARG A 1 641 ? -16.242 4.487 -40.792 1.00 34.38 641 ARG A O 1
ATOM 5216 N N . ILE A 1 642 ? -14.668 4.671 -42.387 1.00 42.44 642 ILE A N 1
ATOM 5217 C CA . ILE A 1 642 ? -14.344 6.079 -42.151 1.00 42.44 642 ILE A CA 1
ATOM 5218 C C . ILE A 1 642 ? -15.199 6.891 -43.125 1.00 42.44 642 ILE A C 1
ATOM 5220 O O . ILE A 1 642 ? -15.184 6.599 -44.317 1.00 42.44 642 ILE A O 1
ATOM 5224 N N . ASP A 1 643 ? -15.902 7.904 -42.626 1.00 32.03 643 ASP A N 1
ATOM 5225 C CA . ASP A 1 643 ? -16.131 9.154 -43.357 1.00 32.03 643 ASP A CA 1
ATOM 5226 C C . ASP A 1 643 ? -16.359 10.298 -42.338 1.00 32.03 643 ASP A C 1
ATOM 5228 O O . ASP A 1 643 ? -16.750 10.025 -41.198 1.00 32.03 643 ASP A O 1
ATOM 5232 N N . PRO A 1 644 ? -16.029 11.561 -42.670 1.00 61.06 644 PRO A N 1
ATOM 5233 C CA . PRO A 1 644 ? -15.800 12.609 -41.673 1.00 61.06 644 PRO A CA 1
ATOM 5234 C C . PRO A 1 644 ? -16.994 13.564 -41.467 1.00 61.06 644 PRO A C 1
ATOM 5236 O O . PRO A 1 644 ? -18.011 13.477 -42.152 1.00 61.06 644 PRO A O 1
ATOM 5239 N N . ARG A 1 645 ? -16.739 14.595 -40.632 1.00 31.30 645 ARG A N 1
ATOM 5240 C CA . ARG A 1 645 ? -17.141 16.021 -40.786 1.00 31.30 645 ARG A CA 1
ATOM 5241 C C . ARG A 1 645 ? -18.124 16.570 -39.731 1.00 31.30 645 ARG A C 1
ATOM 5243 O O . ARG A 1 645 ? -19.251 16.107 -39.622 1.00 31.30 645 ARG A O 1
ATOM 5250 N N . SER A 1 646 ? -17.735 17.719 -39.150 1.00 31.00 646 SER A N 1
ATOM 5251 C CA . SER A 1 646 ? -18.593 18.774 -38.539 1.00 31.00 646 SER A CA 1
ATOM 5252 C C . SER A 1 646 ? -19.407 18.425 -37.265 1.00 31.00 646 SER A C 1
ATOM 5254 O O . SER A 1 646 ? -19.815 17.294 -37.080 1.00 31.00 646 SER A O 1
ATOM 5256 N N . GLN A 1 647 ? -19.708 19.349 -36.337 1.00 35.22 647 GLN A N 1
ATOM 5257 C CA . GLN A 1 647 ? -19.273 20.746 -36.156 1.00 35.22 647 GLN A CA 1
ATOM 5258 C C . GLN A 1 647 ? -19.446 21.213 -34.691 1.00 35.22 647 GLN A C 1
ATOM 5260 O O . GLN A 1 647 ? -20.198 20.649 -33.907 1.00 35.22 647 GLN A O 1
ATOM 5265 N N . THR A 1 648 ? -18.758 22.306 -34.375 1.00 35.19 648 THR A N 1
ATOM 5266 C CA . THR A 1 648 ? -18.878 23.187 -33.198 1.00 35.19 648 THR A CA 1
ATOM 5267 C C . THR A 1 648 ? -20.294 23.641 -32.800 1.00 35.19 648 THR A C 1
ATOM 5269 O O . THR A 1 648 ? -21.043 24.057 -33.679 1.00 35.19 648 THR A O 1
ATOM 5272 N N . GLN A 1 649 ? -20.546 23.773 -31.485 1.00 34.38 649 GLN A N 1
ATOM 5273 C CA . GLN A 1 649 ? -21.141 24.926 -30.742 1.00 34.38 649 GLN A CA 1
ATOM 5274 C C . GLN A 1 649 ? -21.389 24.460 -29.284 1.00 34.38 649 GLN A C 1
ATOM 5276 O O . GLN A 1 649 ? -21.908 23.373 -29.092 1.00 34.38 649 GLN A O 1
ATOM 5281 N N . LYS A 1 650 ? -20.968 25.094 -28.177 1.00 34.12 650 LYS A N 1
ATOM 5282 C CA . LYS A 1 650 ? -20.787 26.504 -27.771 1.00 34.12 650 LYS A CA 1
ATOM 5283 C C . LYS A 1 650 ? -22.106 27.284 -27.597 1.00 34.12 650 LYS A C 1
ATOM 5285 O O . LYS A 1 650 ? -22.531 27.950 -28.533 1.00 34.12 650 LYS A O 1
ATOM 5290 N N . LYS A 1 651 ? -22.677 27.243 -26.380 1.00 37.59 651 LYS A N 1
ATOM 5291 C CA . LYS A 1 651 ? -23.522 28.269 -25.705 1.00 37.59 651 LYS A CA 1
ATOM 5292 C C . LYS A 1 651 ? -23.754 27.824 -24.244 1.00 37.59 651 LYS A C 1
ATOM 5294 O O . LYS A 1 651 ? -24.113 26.679 -24.023 1.00 37.59 651 LYS A O 1
ATOM 5299 N N . GLN A 1 652 ? -23.221 28.540 -23.252 1.00 33.28 652 GLN A N 1
ATOM 5300 C CA . GLN A 1 652 ? -23.765 29.736 -22.572 1.00 33.28 652 GLN A CA 1
ATOM 5301 C C . GLN A 1 652 ? -24.767 29.417 -21.445 1.00 33.28 652 GLN A C 1
ATOM 5303 O O . GLN A 1 652 ? -25.936 29.148 -21.685 1.00 33.28 652 GLN A O 1
ATOM 5308 N N . ILE A 1 653 ? -24.255 29.538 -20.215 1.00 39.22 653 ILE A N 1
ATOM 5309 C CA . ILE A 1 653 ? -24.978 29.880 -18.976 1.00 39.22 653 ILE A CA 1
ATOM 5310 C C . ILE A 1 653 ? -25.504 31.326 -19.144 1.00 39.22 653 ILE A C 1
ATOM 5312 O O . ILE A 1 653 ? -24.800 32.118 -19.785 1.00 39.22 653 ILE A O 1
ATOM 5316 N N . PRO A 1 654 ? -26.709 31.681 -18.653 1.00 45.12 654 PRO A N 1
ATOM 5317 C CA . PRO A 1 654 ? -26.758 32.470 -17.407 1.00 45.12 654 PRO A CA 1
ATOM 5318 C C . PRO A 1 654 ? -28.006 32.271 -16.509 1.00 45.12 654 PRO A C 1
ATOM 5320 O O . PRO A 1 654 ? -29.109 32.184 -17.030 1.00 45.12 654 PRO A O 1
ATOM 5323 N N . GLN A 1 655 ? -27.798 32.382 -15.179 1.00 33.50 655 GLN A N 1
ATOM 5324 C CA . GLN A 1 655 ? -28.711 33.026 -14.193 1.00 33.50 655 GLN A CA 1
ATOM 5325 C C . GLN A 1 655 ? -30.115 32.367 -13.974 1.00 33.50 655 GLN A C 1
ATOM 5327 O O . GLN A 1 655 ? -30.580 31.589 -14.792 1.00 33.50 655 GLN A O 1
ATOM 5332 N N . GLU A 1 656 ? -30.868 32.540 -12.875 1.00 31.83 656 GLU A N 1
ATOM 5333 C CA . GLU A 1 656 ? -30.672 33.182 -11.561 1.00 31.83 656 GLU A CA 1
ATOM 5334 C C . GLU A 1 656 ? -31.724 32.662 -10.539 1.00 31.83 656 GLU A C 1
ATOM 5336 O O . GLU A 1 656 ? -32.731 32.085 -10.930 1.00 31.83 656 GLU A O 1
ATOM 5341 N N . ILE A 1 657 ? -31.471 32.897 -9.242 1.00 32.88 657 ILE A N 1
ATOM 5342 C CA . ILE A 1 657 ? -32.422 33.237 -8.150 1.00 32.88 657 ILE A CA 1
ATOM 5343 C C . ILE A 1 657 ? -33.868 32.663 -8.213 1.00 32.88 657 ILE A C 1
ATOM 5345 O O . ILE A 1 657 ? -34.675 33.132 -9.006 1.00 32.88 657 ILE A O 1
ATOM 5349 N N . LEU A 1 658 ? -34.280 31.846 -7.224 1.00 31.05 658 LEU A N 1
ATOM 5350 C CA . LEU A 1 658 ? -35.200 32.296 -6.148 1.00 31.05 658 LEU A CA 1
ATOM 5351 C C . LEU A 1 658 ? -35.432 31.246 -5.045 1.00 31.05 658 LEU A C 1
ATOM 5353 O O . LEU A 1 658 ? -35.265 30.044 -5.230 1.00 31.05 658 LEU A O 1
ATOM 5357 N N . SER A 1 659 ? -35.824 31.749 -3.877 1.00 36.47 659 SER A N 1
ATOM 5358 C CA . SER A 1 659 ? -36.071 31.025 -2.631 1.00 36.47 659 SER A CA 1
ATOM 5359 C C . SER A 1 659 ? -37.568 30.857 -2.314 1.00 36.47 659 SER A C 1
ATOM 5361 O O . SER A 1 659 ? -38.401 31.627 -2.777 1.00 36.47 659 SER A O 1
ATOM 5363 N N . ASN A 1 660 ? -37.864 29.905 -1.420 1.00 33.97 660 ASN A N 1
ATOM 5364 C CA . ASN A 1 660 ? -38.999 29.874 -0.479 1.00 33.97 660 ASN A CA 1
ATOM 5365 C C . ASN A 1 660 ? -40.458 29.977 -0.987 1.00 33.97 660 ASN A C 1
ATOM 5367 O O . ASN A 1 660 ? -40.986 31.068 -1.174 1.00 33.97 660 ASN A O 1
ATOM 5371 N N . ALA A 1 661 ? -41.179 28.853 -0.897 1.00 32.97 661 ALA A N 1
ATOM 5372 C CA . ALA A 1 661 ? -42.537 28.737 -0.328 1.00 32.97 661 ALA A CA 1
ATOM 5373 C C . ALA A 1 661 ? -42.754 27.245 0.046 1.00 32.97 661 ALA A C 1
ATOM 5375 O O . ALA A 1 661 ? -42.312 26.380 -0.702 1.00 32.97 661 ALA A O 1
ATOM 5376 N N . LYS A 1 662 ? -43.224 26.851 1.247 1.00 34.56 662 LYS A N 1
ATOM 5377 C CA . LYS A 1 662 ? -44.618 26.965 1.753 1.00 34.56 662 LYS A CA 1
ATOM 5378 C C . LYS A 1 662 ? -45.601 26.391 0.720 1.00 34.56 662 LYS A C 1
ATOM 5380 O O . LYS A 1 662 ? -45.555 26.795 -0.429 1.00 34.56 662 LYS A O 1
ATOM 5385 N N . GLU A 1 663 ? -46.528 25.483 0.994 1.00 38.44 663 GLU A N 1
ATOM 5386 C CA . GLU A 1 663 ? -47.319 25.096 2.177 1.00 38.44 663 GLU A CA 1
ATOM 5387 C C . GLU A 1 663 ? -48.252 23.956 1.642 1.00 38.44 663 GLU A C 1
ATOM 5389 O O . GLU A 1 663 ? -48.380 23.825 0.427 1.00 38.44 663 GLU A O 1
ATOM 5394 N N . ASP A 1 664 ? -48.959 23.074 2.356 1.00 38.22 664 ASP A N 1
ATOM 5395 C CA . ASP A 1 664 ? -49.232 22.787 3.775 1.00 38.22 664 ASP A CA 1
ATOM 5396 C C . ASP A 1 664 ? -50.069 21.462 3.810 1.00 38.22 664 ASP A C 1
ATOM 5398 O O . ASP A 1 664 ? -50.222 20.812 2.777 1.00 38.22 664 ASP A O 1
ATOM 5402 N N . ILE A 1 665 ? -50.725 21.142 4.939 1.00 40.25 665 ILE A N 1
ATOM 5403 C CA . ILE A 1 665 ? -51.995 20.378 5.050 1.00 40.25 665 ILE A CA 1
ATOM 5404 C C . ILE A 1 665 ? -51.870 18.832 5.018 1.00 40.25 665 ILE A C 1
ATOM 5406 O O . ILE A 1 665 ? -51.422 18.249 4.043 1.00 40.25 665 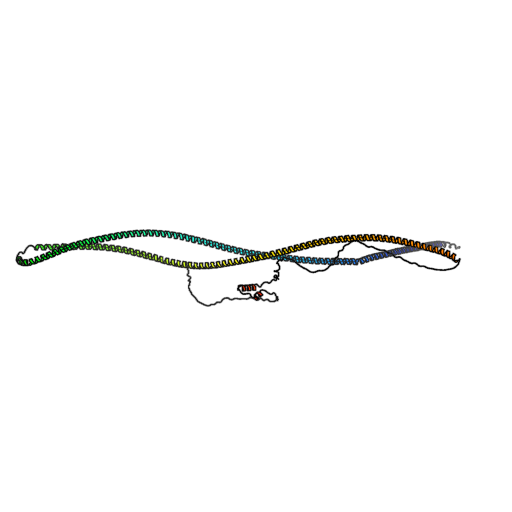ILE A O 1
ATOM 5410 N N . LYS A 1 666 ? -52.361 18.073 6.021 1.00 40.94 666 LYS A N 1
ATOM 5411 C CA . LYS A 1 666 ? -53.034 18.427 7.300 1.00 40.94 666 LYS A CA 1
ATOM 5412 C C . LYS A 1 666 ? -53.059 17.233 8.279 1.00 40.94 666 LYS A C 1
ATOM 5414 O O . LYS A 1 666 ? -53.322 16.116 7.850 1.00 40.94 666 LYS A O 1
ATOM 5419 N N . THR A 1 667 ? -53.107 17.531 9.590 1.00 40.09 667 THR A N 1
ATOM 5420 C CA . THR A 1 667 ? -53.772 16.725 10.663 1.00 40.09 667 THR A CA 1
ATOM 5421 C C . THR A 1 667 ? -53.183 15.332 11.010 1.00 40.09 667 THR A C 1
ATOM 5423 O O . THR A 1 667 ? -52.419 14.792 10.231 1.00 40.09 667 THR A O 1
ATOM 5426 N N . ARG A 1 668 ? -53.445 14.673 12.164 1.00 45.53 668 ARG A N 1
ATOM 5427 C CA . ARG A 1 668 ? -54.176 14.973 13.439 1.00 45.53 668 ARG A CA 1
ATOM 5428 C C . ARG A 1 668 ? -53.449 14.239 14.633 1.00 45.53 668 ARG A C 1
ATOM 5430 O O . ARG A 1 668 ? -52.353 13.753 14.390 1.00 45.53 668 ARG A O 1
ATOM 5437 N N . PRO A 1 669 ? -53.890 14.243 15.923 1.00 55.41 669 PRO A N 1
ATOM 5438 C CA . PRO A 1 669 ? -52.955 14.636 17.001 1.00 55.41 669 PRO A CA 1
ATOM 5439 C C . PRO A 1 669 ? -53.009 13.839 18.336 1.00 55.41 669 PRO A C 1
ATOM 5441 O O . PRO A 1 669 ? -53.962 13.111 18.595 1.00 55.41 669 PRO A O 1
ATOM 5444 N N . ARG A 1 670 ? -52.078 14.137 19.265 1.00 39.88 670 ARG A N 1
ATOM 5445 C CA . ARG A 1 670 ? -52.257 14.347 20.739 1.00 39.88 670 ARG A CA 1
ATOM 5446 C C . ARG A 1 670 ? -50.880 14.311 21.446 1.00 39.88 670 ARG A C 1
ATOM 5448 O O . ARG A 1 670 ? -49.998 13.640 20.944 1.00 39.88 670 ARG A O 1
ATOM 5455 N N . LYS A 1 671 ? -50.653 14.880 22.642 1.00 50.50 671 LYS A N 1
ATOM 5456 C CA . LYS A 1 671 ? -50.970 16.204 23.249 1.00 50.50 671 LYS A CA 1
ATOM 5457 C C . LYS A 1 671 ? -50.370 16.220 24.682 1.00 50.50 671 LYS A C 1
ATOM 5459 O O . LYS A 1 671 ? -50.521 15.219 25.368 1.00 50.50 671 LYS A O 1
ATOM 5464 N N . PHE A 1 672 ? -49.879 17.379 25.154 1.00 46.47 672 PHE A N 1
ATOM 5465 C CA . PHE A 1 672 ? -49.323 17.643 26.513 1.00 46.47 672 PHE A CA 1
ATOM 5466 C C . PHE A 1 672 ? -47.940 16.995 26.785 1.00 46.47 672 PHE A C 1
ATOM 5468 O O . PHE A 1 672 ? -47.643 15.959 26.214 1.00 46.47 672 PHE A O 1
ATOM 5475 N N . PHE A 1 673 ? -47.021 17.573 27.577 1.00 47.94 673 PHE A N 1
ATOM 5476 C CA . PHE A 1 673 ? -47.146 18.608 28.625 1.00 47.94 673 PHE A CA 1
ATOM 5477 C C . PHE A 1 673 ? -46.342 19.909 28.396 1.00 47.94 673 PHE A C 1
ATOM 5479 O O . PHE A 1 673 ? -45.519 20.021 27.495 1.00 47.94 673 PHE A O 1
ATOM 5486 N N . LYS A 1 674 ? -46.621 20.921 29.235 1.00 47.38 674 LYS A N 1
ATOM 5487 C CA . LYS A 1 674 ? -45.902 22.206 29.311 1.00 47.38 674 LYS A CA 1
ATOM 5488 C C . LYS A 1 674 ? -44.825 22.137 30.400 1.00 47.38 674 LYS A C 1
ATOM 5490 O O . LYS A 1 674 ? -45.178 21.806 31.528 1.00 47.38 674 LYS A O 1
ATOM 5495 N N . HIS A 1 675 ? -43.607 22.617 30.141 1.00 41.28 675 HIS A N 1
ATOM 5496 C CA . HIS A 1 675 ? -42.704 23.045 31.218 1.00 41.28 675 HIS A CA 1
ATOM 5497 C C . HIS A 1 675 ? -42.741 24.566 31.395 1.00 41.28 675 HIS A C 1
ATOM 5499 O O . HIS A 1 675 ? -42.420 25.330 30.486 1.00 41.28 675 HIS A O 1
ATOM 5505 N N . LYS A 1 676 ? -43.127 25.006 32.599 1.00 45.66 676 LYS A N 1
ATOM 5506 C CA . LYS A 1 676 ? -42.816 26.351 33.094 1.00 45.66 676 LYS A CA 1
ATOM 5507 C C . LYS A 1 676 ? -41.327 26.394 33.441 1.00 45.66 676 LYS A C 1
ATOM 5509 O O . LYS A 1 676 ? -40.873 25.558 34.216 1.00 45.66 676 LYS A O 1
ATOM 5514 N N . ARG A 1 677 ? -40.605 27.411 32.964 1.00 43.19 677 ARG A N 1
ATOM 5515 C CA . ARG A 1 677 ? -39.424 27.902 33.687 1.00 43.19 677 ARG A CA 1
ATOM 5516 C C . ARG A 1 677 ? -39.900 28.556 34.983 1.00 43.19 677 ARG A C 1
ATOM 5518 O O . ARG A 1 677 ? -40.836 29.353 34.947 1.00 43.19 677 ARG A O 1
ATOM 5525 N N . LEU A 1 678 ? -39.229 28.255 36.086 1.00 47.22 678 LEU A N 1
ATOM 5526 C CA . LEU A 1 678 ? -39.171 29.127 37.252 1.00 47.22 678 LEU A CA 1
ATOM 5527 C C . LEU A 1 678 ? -37.704 29.330 37.615 1.00 47.22 678 LEU A C 1
ATOM 5529 O O . LEU A 1 678 ? -36.887 28.422 37.490 1.00 47.22 678 LEU A O 1
ATOM 5533 N N . GLU A 1 679 ? -37.394 30.562 37.983 1.00 49.66 679 GLU A N 1
ATOM 5534 C CA . GLU A 1 679 ? -36.066 31.016 38.366 1.00 49.66 679 GLU A CA 1
ATOM 5535 C C . GLU A 1 679 ? -35.758 30.562 39.796 1.00 49.66 679 GLU A C 1
ATOM 5537 O O . GLU A 1 679 ? -36.633 30.607 40.662 1.00 49.66 679 GLU A O 1
ATOM 5542 N N . THR A 1 680 ? -34.501 30.229 40.081 1.00 49.56 680 THR A N 1
ATOM 5543 C CA . THR A 1 680 ? -34.001 30.126 41.456 1.00 49.56 680 THR A CA 1
ATOM 5544 C C . THR A 1 680 ? -32.885 31.135 41.673 1.00 49.56 680 THR A C 1
ATOM 5546 O O . THR A 1 680 ? -31.750 30.936 41.249 1.00 49.56 680 THR A O 1
ATOM 5549 N N . LYS A 1 681 ? -33.220 32.223 42.374 1.00 53.19 681 LYS A N 1
ATOM 5550 C CA . LYS A 1 681 ? -32.243 33.014 43.125 1.00 53.19 681 LYS A CA 1
ATOM 5551 C C . LYS A 1 681 ? -31.980 32.324 44.463 1.00 53.19 681 LYS A C 1
ATOM 5553 O O . LYS A 1 681 ? -32.844 32.407 45.338 1.00 53.19 681 LYS A O 1
ATOM 5558 N N . LYS A 1 682 ? -30.798 31.739 44.632 1.00 43.62 682 LYS A N 1
ATOM 5559 C CA . LYS A 1 682 ? -29.916 31.917 45.799 1.00 43.62 682 LYS A CA 1
ATOM 5560 C C . LYS A 1 682 ? -28.614 31.160 45.584 1.00 43.62 682 LYS A C 1
ATOM 5562 O O . LYS A 1 682 ? -28.706 30.019 45.094 1.00 43.62 682 LYS A O 1
#

Secondary structure (DSSP, 8-state):
----TTTTSHHHHHHHHHHHHHHHHHHHHHHHHHHHHHHHHHHHHHHHHHHHHHHHHHHHHHHHHHHHHHHHHHHHHHHHHHHHHHHHHHHHHHHHHHHHHHHHHHHHHHHHHHHHHHHHHHHHHHHHHHHHHHHHHHHHHHHHHHHHHHHHHHHHHHHHHHHHHHHHHHHHHHHHHHHHHHHHHHHHHHHHHHHHHHHHHHHHHHHHHHHHHHHHHHHHHHHHHHHHHHHHHHHHHHHHHHHHHHHHHHHHHHHHHHHHHHHHHHHHHHHHHHHHHHHHHHHHHHHTTS---SSGGGGGGGGGGTHHHHHHHHHHHHHHHHHHHHHHHHHHHHHHHHHHHHHHHHHHHHHHHHHHHHHHHHHHHHHHHHHHHHHHHHHHHHHHHHHHHHHHHHHHHHHHHHHHHHHHHHHHHHHHHHHHHHHHHHHHHHHHHHHHHHHHHHHHHHHHHHHHHHHHHHHHHHHHHHHHHHHHHHHHHHHHHHHHHHHHHHHHHHHHHHHHHHHHHHHHHHHHHHHHHHHHHHHHHHHHHHHHHHHHHTTS------------------------------------------------------S-TTS-----------HHHHHHHHHHHTTT----HHHHGGG--------------------------------------PPPP-----

Foldseek 3Di:
DDDDPPPPPPPVVVVVVVVVVVVVVVVVVVVVVVVVVVVVVVVVVVVVVVVVVVVVVVVVVVVVVVVVVVVVVVVVVVVVVVVVCVVVVVVVVVVVVVVVVVVVVVVVVVVVVVVVVVVVVVVVVVVVVVVVVVVVVVVVVVVVVVVVVVVVVVVVVVVVVVVVVVVVVVVVVVVVVVVVVVVVVVVVVVVVVVVVVVVVVVVVVVVVVVVVVVVVVVVVVVVVVVVVVVVVVVVVVVVVVVVVVVVVVVVVVVVVVVVVVVVVVVVVVVVVVVVVVVVVVVVVVVCVVDDDDDPDVVPPVPPVVVVVVVVVVVVVVVVVVVVVVVVVVVVVVVVVVVVVVVVVVVVVVVVVVVVVVVVVVVVVVVVVVVVVVVVVVVVVVVVVVVVVVVVVVVVVVVVVVVVVVVVVVVVVVVVVVVVVVVVVVVVVVVVVVVVVVVVVVVVVVVVVVVVVVVVVVVVVVVVVVVVVVVVVVVVVVVVVVVVVVVVVVVVVVVVVVVVVVVVVVVVVVVVVVVVVVVVVVVVVVVVVVVVVVCVVVVVPDDDDDDDDDDDDDDDDDDDDDDDDDDDDDDDDDDDDDDDDDDDDDDDDDDDDDPDPPPPDPDPDDDFDWDVVLVVVVVVCVVVVHDDDPVSVVVRGDDDDDDDDDDDDDDDDDDDDDDDDDDDDDDDDDDDDDDDDDDDDDD